Protein AF-A0A1T4XSU3-F1 (afdb_monomer_lite)

Organism: NCBI:txid48467

pLDDT: mean 87.42, std 15.5, range [25.36, 98.81]

Sequence (702 aa):
MLVFPPSKKAWLVRWSFWCSLLWLTNTVWAAGEVDPNFNPDANNNVYAFSIQPDDRIVIGGNFTSVGGQSLSRLTRLLSNGLLDPSFPGSVSSVVYGLNQQADRKLLLSGYFNTVNGQARGSGALLSQDGVLGSGFNFQSNQSVEVAVPQADGGIIVGGFFTQLMGATRNYIARVNAGGELDTVFNPDANDVVRTVAVTPEGKIIIAGSFTTIGGTSKTRIARLNADGSLDDSFLGTANGSAYALLLQPDGKILLGGNFTSVGGVTRQQLARLNTDGSLDTSFPNPALNGLINSMVLQANGKIIIGGQFTSVQGSPRNRLARLNSDGSLDSSFDPNVNSNVHSLMLQKDGRLLVGGVFSMVGSEPRNSIARLTNDAADDQLAVISGNEIQWLRGGSSPEVNWTEFEVSMDGGTQWVLLGKGERISGGWQMTNLNLPDGGYIRARGIVTGGRFSGSSWWVESLKGYHRTMVVEQPAGQALENITSSVNFGPVAPDSSATREFTLKNTGAVALEGLSFSLVGLPSSGFSIKGTPATTLQAGENMQVAVILTGSEVGDQVGSLRIVSNASQDAFDIHLTGQVLSFDTDSDGDGLNDASELQMAALGFDWQISQGELVATLFDHASKAGLYTADQVQTLNIGARLVQRNAATQSFSFSIGLKKSTDLVSYEDVFLTAPMATFTAEGKLEFQLDAPEKTQFFRLEAH

Secondary structure (DSSP, 8-state):
----------SSSSSTTSSSS-------PPTT-B-TT----BSS-EEEEEE-TTS-EEEEES-SEETTEE-BSEEEE-TTS-B-TT---BBSSEEEEEEE-TT--EEEEEE-SEETTEE-SSEEEE-TT-PBPSS-----SS-EEEEEE-TTS-EEEEES-SEETTEE--SEEEE-TTS-B-SS----BSS-EEEEEE-TTS-EEEEES-SEETTEE--SEEEE-TTS-B-TT----BSS-EEEEEE-TTS-EEEEES-SEETTEE--SEEEE-TTS-B-TTS-----SS-EEEEEEBTTS-EEEEES-SEETTEE--SEEEE-TTS-B-TT----BSS-EEEEEE-TTS-EEEEES-SEETTEE--SEEEE--SPEEEEEEEEETTEEEEEEEETSBP-S--EEEEESSSSSS-EEEEEPEEETTEEEE-S----SEEEEEEEEEEEESGGG-EEEEEEEEEEEE--EEEESSTT-BPPTTT-EEEEEEE-TT-EEEEEEEEEE-SSS-EES-EEEEESTT-TTEEE-S---SEE-TT-EEEEEEEEETTS-EEEEEEEEEE-TT-SS-EEEEEEEEE--SS--SS-SSS-HHHHHHTGGGT--TTS--HHHHHHHHHHHHHTTS--HHHHHTS-BTB-SS---TTTS-----EEEEEESSSS--EE--PPTTSEEE-TTS-EEE-----TT--EEEEEE-

Foldseek 3Di:
DDDDDDDDDDPPPPVVVVVVVPPDPPVVDFFLAFDPLAFFFFQAFWFEWAADPQRKIWTAFATQDTPNDGAARIFIADNSNYGDPQAQWHFAGGWNAWAQDPQRWTWTAWCTQDTSNHGAHRIFTAHNSNHTDPDAHFVFPGGFNFWDQDPQLKIKTFFQGQDTPRDGAHRIFMAGNVNHTDPQAHFPFPGTFQAWDAAPQGKIKTFFQGQDTPNHGAGGIFIAHNSNHGDPQAQKHFPFGWWAWDADLQRKIWTAFCTQDISNHGAGRIFIAHNSNHTDPQQDRQPWPWTWFKWFAFLQQKIKTAFCTQDTNNHGAGRIFIAHNSNHGDPSHHQRFPGGWFKWDADQQLKIKTARQTQDGPNDGHGRITITHRWGWDWDWDDPDQFKIWTFTDGSGTDFSWKWKWWAPPAPPDTDTPGIFDDDVRGTMGGRHRHAQWGKMKMKGWTFMGGRSRYIYIDMDMFTAGNFKFKDWPPPHTDDFPPAEDEQEEAEAQGKGKTKIKIGGQHQAKWAQKDKDKADPPQVQKDKPDGDDRIAGHGGMDIIMMMGHLNDAAKHWIWIWIDTPRHPDIRIYIYIYGYFDLLDQPQPLLGGQSLQVLCVVVVRHSVHRDNVVVVVVQVVCVVVVNDDSVVVSVPSHPPDPFDADPPPRHTDKDKWKWWDLPVPDTDTDDDDPPQWDQDPVGDIHGHDDDDPRTDDMDIDID

Structure (mmCIF, N/CA/C/O backbone):
data_AF-A0A1T4XSU3-F1
#
_entry.id   AF-A0A1T4XSU3-F1
#
loop_
_atom_site.group_PDB
_atom_site.id
_atom_site.type_symbol
_atom_site.label_atom_id
_atom_site.label_alt_id
_atom_site.label_comp_id
_atom_site.label_asym_id
_atom_site.label_entity_id
_atom_site.label_seq_id
_atom_site.pdbx_PDB_ins_code
_atom_site.Cartn_x
_atom_site.Cartn_y
_atom_site.Cartn_z
_atom_site.occupancy
_atom_site.B_iso_or_equiv
_atom_site.auth_seq_id
_atom_site.auth_comp_id
_atom_site.auth_asym_id
_atom_site.auth_atom_id
_atom_site.pdbx_PDB_model_num
ATOM 1 N N . MET A 1 1 ? 34.922 58.060 -2.558 1.00 39.00 1 MET A N 1
ATOM 2 C CA . MET A 1 1 ? 36.194 58.394 -3.227 1.00 39.00 1 MET A CA 1
ATOM 3 C C . MET A 1 1 ? 37.281 57.486 -2.676 1.00 39.00 1 MET A C 1
ATOM 5 O O . MET A 1 1 ? 37.780 57.736 -1.593 1.00 39.00 1 MET A O 1
ATOM 9 N N . LEU A 1 2 ? 37.557 56.398 -3.390 1.00 25.36 2 LEU A N 1
ATOM 10 C CA . LEU A 1 2 ? 38.855 55.730 -3.510 1.00 25.36 2 LEU A CA 1
ATOM 11 C C . LEU A 1 2 ? 38.688 54.801 -4.718 1.00 25.36 2 LEU A C 1
ATOM 13 O O . LEU A 1 2 ? 37.832 53.922 -4.726 1.00 25.36 2 LEU A O 1
ATOM 17 N N . VAL A 1 3 ? 39.400 55.140 -5.786 1.00 38.56 3 VAL A N 1
ATOM 18 C CA . VAL A 1 3 ? 39.405 54.488 -7.100 1.00 38.56 3 VAL A CA 1
ATOM 19 C C . VAL A 1 3 ? 40.787 53.868 -7.290 1.00 38.56 3 VAL A C 1
ATOM 21 O O . VAL A 1 3 ? 41.743 54.425 -6.759 1.00 38.56 3 VAL A O 1
ATOM 24 N N . PHE A 1 4 ? 40.845 52.760 -8.044 1.00 27.81 4 PHE A N 1
ATOM 25 C CA . PHE A 1 4 ? 41.909 52.242 -8.942 1.00 27.81 4 PHE A CA 1
ATOM 26 C C . PHE A 1 4 ? 42.059 50.705 -8.793 1.00 27.81 4 PHE A C 1
ATOM 28 O O . PHE A 1 4 ? 41.770 50.178 -7.723 1.00 27.81 4 PHE A O 1
ATOM 35 N N . PRO A 1 5 ? 42.639 49.971 -9.768 1.00 31.36 5 PRO A N 1
ATOM 36 C CA . PRO A 1 5 ? 42.321 49.862 -11.200 1.00 31.36 5 PRO A CA 1
ATOM 37 C C . PRO A 1 5 ? 42.301 48.363 -11.658 1.00 31.36 5 PRO A C 1
ATOM 39 O O . PRO A 1 5 ? 42.426 47.464 -10.825 1.00 31.36 5 PRO A O 1
ATOM 42 N N . PRO A 1 6 ? 42.132 48.044 -12.961 1.00 48.84 6 PRO A N 1
ATOM 43 C CA . PRO A 1 6 ? 41.921 46.685 -13.454 1.00 48.84 6 PRO A CA 1
ATOM 44 C C . PRO A 1 6 ? 43.233 45.996 -13.855 1.00 48.84 6 PRO A C 1
ATOM 46 O O . PRO A 1 6 ? 44.040 46.575 -14.578 1.00 48.84 6 PRO A O 1
ATOM 49 N N . SER A 1 7 ? 43.411 44.718 -13.508 1.00 31.67 7 SER A N 1
ATOM 50 C CA . SER A 1 7 ? 44.246 43.818 -14.313 1.00 31.67 7 SER A CA 1
ATOM 51 C C . SER A 1 7 ? 43.897 42.342 -14.104 1.00 31.67 7 SER A C 1
ATOM 53 O O . SER A 1 7 ? 43.653 41.841 -13.009 1.00 31.67 7 SER A O 1
ATOM 55 N N . LYS A 1 8 ? 43.810 41.660 -15.244 1.00 42.38 8 LYS A N 1
ATOM 56 C CA . LYS A 1 8 ? 43.504 40.246 -15.436 1.00 42.38 8 LYS A CA 1
ATOM 57 C C . LYS A 1 8 ? 44.585 39.371 -14.791 1.00 42.38 8 LYS A C 1
ATOM 59 O O . LYS A 1 8 ? 45.747 39.546 -15.145 1.00 42.38 8 LYS A O 1
ATOM 64 N N . LYS A 1 9 ? 44.184 38.414 -13.938 1.00 34.97 9 LYS A N 1
ATOM 65 C CA . LYS A 1 9 ? 44.770 37.063 -13.707 1.00 34.97 9 LYS A CA 1
ATOM 66 C C . LYS A 1 9 ? 44.370 36.531 -12.315 1.00 34.97 9 LYS A C 1
ATOM 68 O O . LYS A 1 9 ? 45.180 36.539 -11.401 1.00 34.97 9 LYS A O 1
ATOM 73 N N . ALA A 1 10 ? 43.121 36.076 -12.142 1.00 31.45 10 ALA A N 1
ATOM 74 C CA . ALA A 1 10 ? 42.724 35.270 -10.967 1.00 31.45 10 ALA A CA 1
ATOM 75 C C . ALA A 1 10 ? 41.387 34.502 -11.125 1.00 31.45 10 ALA A C 1
ATOM 77 O O . ALA A 1 10 ? 40.767 34.146 -10.128 1.00 31.45 10 ALA A O 1
ATOM 78 N N . TRP A 1 11 ? 40.919 34.230 -12.349 1.00 31.59 11 TRP A N 1
ATOM 79 C CA . TRP A 1 11 ? 39.614 33.587 -12.603 1.00 31.59 11 TRP A CA 1
ATOM 80 C C . TRP A 1 11 ? 39.722 32.150 -13.136 1.00 31.59 11 TRP A C 1
ATOM 82 O O . TRP A 1 11 ? 38.951 31.761 -13.999 1.00 31.59 11 TRP A O 1
ATOM 92 N N . LEU A 1 12 ? 40.678 31.352 -12.642 1.00 33.19 12 LEU A N 1
ATOM 93 C CA . LEU A 1 12 ? 40.739 29.913 -12.974 1.00 33.19 12 LEU A CA 1
ATOM 94 C C . LEU A 1 12 ? 41.356 29.002 -11.893 1.00 33.19 12 LEU A C 1
ATOM 96 O O . LEU A 1 12 ? 41.570 27.825 -12.143 1.00 33.19 12 LEU A O 1
ATOM 100 N N . VAL A 1 13 ? 41.589 29.495 -10.666 1.00 35.03 13 VAL A N 1
ATOM 101 C CA . VAL A 1 13 ? 42.105 28.663 -9.545 1.00 35.03 13 VAL A CA 1
ATOM 102 C C . VAL A 1 13 ? 41.259 28.807 -8.263 1.00 35.03 13 VAL A C 1
ATOM 104 O O . VAL A 1 13 ? 41.649 28.386 -7.183 1.00 35.03 13 VAL A O 1
ATOM 107 N N . ARG A 1 14 ? 40.049 29.379 -8.355 1.00 31.53 14 ARG A N 1
ATOM 108 C CA . ARG A 1 14 ? 39.091 29.450 -7.226 1.00 31.53 14 ARG A CA 1
ATOM 109 C C . ARG A 1 14 ? 37.726 28.807 -7.491 1.00 31.53 14 ARG A C 1
ATOM 111 O O . ARG A 1 14 ? 36.849 28.904 -6.645 1.00 31.53 14 ARG A O 1
ATOM 118 N N . TRP A 1 15 ? 37.567 28.102 -8.612 1.00 29.39 15 TRP A N 1
ATOM 119 C CA . TRP A 1 15 ? 36.378 27.277 -8.889 1.00 29.39 15 TRP A CA 1
ATOM 120 C C . TRP A 1 15 ? 36.592 25.781 -8.600 1.00 29.39 15 TRP A C 1
ATOM 122 O O . TRP A 1 15 ? 35.636 25.055 -8.360 1.00 29.39 15 TRP A O 1
ATOM 132 N N . SER A 1 16 ? 37.841 25.330 -8.492 1.00 30.75 16 SER A N 1
ATOM 133 C CA . SER A 1 16 ? 38.211 23.941 -8.177 1.00 30.75 16 SER A CA 1
ATOM 134 C C . SER A 1 16 ? 38.407 23.656 -6.677 1.00 30.75 16 SER A C 1
ATOM 136 O O . SER A 1 16 ? 38.774 22.546 -6.314 1.00 30.75 16 SER A O 1
ATOM 138 N N . PHE A 1 17 ? 38.117 24.628 -5.799 1.00 27.81 17 PHE A N 1
ATOM 139 C CA . PHE A 1 17 ? 38.144 24.465 -4.332 1.00 27.81 17 PHE A CA 1
ATOM 140 C C . PHE A 1 17 ? 36.769 24.619 -3.654 1.00 27.81 17 PHE A C 1
ATOM 142 O O . PHE A 1 17 ? 36.680 24.541 -2.434 1.00 27.81 17 PHE A O 1
ATOM 149 N N . TRP A 1 18 ? 35.695 24.809 -4.432 1.00 27.61 18 TRP A N 1
ATOM 150 C CA . TRP A 1 18 ? 34.302 24.732 -3.952 1.00 27.61 18 TRP A CA 1
ATOM 151 C C . TRP A 1 18 ? 33.532 23.519 -4.505 1.00 27.61 18 TRP A C 1
ATOM 153 O O . TRP A 1 18 ? 32.468 23.199 -3.992 1.00 27.61 18 TRP A O 1
ATOM 163 N N . CYS A 1 19 ? 34.083 22.785 -5.481 1.00 31.09 19 CYS A N 1
ATOM 164 C CA . CYS A 1 19 ? 33.502 21.525 -5.982 1.00 31.09 19 CYS A CA 1
ATOM 165 C C . CYS A 1 19 ? 34.098 20.253 -5.347 1.00 31.09 19 CYS A C 1
ATOM 167 O O . CYS A 1 19 ? 33.719 19.149 -5.716 1.00 31.09 19 CYS A O 1
ATOM 169 N N . SER A 1 20 ? 34.999 20.383 -4.373 1.00 30.50 20 SER A N 1
ATOM 170 C CA . SER A 1 20 ? 35.614 19.254 -3.649 1.00 30.50 20 SER A CA 1
ATOM 171 C C . SER A 1 20 ? 35.235 19.203 -2.161 1.00 30.50 20 SER A C 1
ATOM 173 O O . SER A 1 20 ? 35.692 18.320 -1.444 1.00 30.50 20 SER A O 1
ATOM 175 N N . LEU A 1 21 ? 34.324 20.082 -1.718 1.00 28.72 21 LEU A N 1
ATOM 176 C CA . LEU A 1 21 ? 33.646 20.016 -0.415 1.00 28.72 21 LEU A CA 1
ATOM 177 C C . LEU A 1 21 ? 32.124 19.828 -0.579 1.00 28.72 21 LEU A C 1
ATOM 179 O O . LEU A 1 21 ? 31.330 20.304 0.222 1.00 28.72 21 LEU A O 1
ATOM 183 N N . LEU A 1 22 ? 31.725 19.145 -1.655 1.00 29.88 22 LEU A N 1
ATOM 184 C CA . LEU A 1 22 ? 30.398 18.551 -1.822 1.00 29.88 22 LEU A CA 1
ATOM 185 C C . LEU A 1 22 ? 30.548 17.055 -2.146 1.00 29.88 22 LEU A C 1
ATOM 187 O O . LEU A 1 22 ? 29.818 16.485 -2.949 1.00 29.88 22 LEU A O 1
ATOM 191 N N . TRP A 1 23 ? 31.517 16.396 -1.504 1.00 30.58 23 TRP A N 1
ATOM 192 C CA . TRP A 1 23 ? 31.359 14.976 -1.223 1.00 30.58 23 TRP A CA 1
ATOM 193 C C . TRP A 1 23 ? 30.256 14.868 -0.180 1.00 30.58 23 TRP A C 1
ATOM 195 O O . TRP A 1 23 ? 30.485 15.067 1.009 1.00 30.58 23 TRP A O 1
ATOM 205 N N . LEU A 1 24 ? 29.045 14.668 -0.696 1.00 37.06 24 LEU A N 1
ATOM 206 C CA . LEU A 1 24 ? 27.938 13.956 -0.079 1.00 37.06 24 LEU A CA 1
ATOM 207 C C . LEU A 1 24 ? 28.317 13.354 1.281 1.00 37.06 24 LEU A C 1
ATOM 209 O O . LEU A 1 24 ? 28.760 12.209 1.364 1.00 37.06 24 LEU A O 1
ATOM 213 N N . THR A 1 25 ? 27.992 14.053 2.367 1.00 34.41 25 THR A N 1
ATOM 214 C CA . THR A 1 25 ? 27.385 13.338 3.486 1.00 34.41 25 THR A CA 1
ATOM 215 C C . THR A 1 25 ? 26.019 12.876 2.981 1.00 34.41 25 THR A C 1
ATOM 217 O O . THR A 1 25 ? 24.982 13.435 3.332 1.00 34.41 25 THR A O 1
ATOM 220 N N . ASN A 1 26 ? 26.009 11.859 2.114 1.00 37.16 26 ASN A N 1
ATOM 221 C CA . ASN A 1 26 ? 24.934 10.886 2.138 1.00 37.16 26 ASN A CA 1
ATOM 222 C C . ASN A 1 26 ? 25.092 10.220 3.499 1.00 37.16 26 ASN A C 1
ATOM 224 O O . ASN A 1 26 ? 25.701 9.160 3.627 1.00 37.16 26 ASN A O 1
ATOM 228 N N . THR A 1 27 ? 24.635 10.904 4.546 1.00 42.09 27 THR A N 1
ATOM 229 C CA . THR A 1 27 ? 24.271 10.244 5.781 1.00 42.09 27 THR A CA 1
ATOM 230 C C . THR A 1 27 ? 23.207 9.261 5.326 1.00 42.09 27 THR A C 1
ATOM 232 O O . THR A 1 27 ? 22.082 9.646 5.016 1.00 42.09 27 THR A O 1
ATOM 235 N N . VAL A 1 28 ? 23.610 8.011 5.113 1.00 50.03 28 VAL A N 1
ATOM 236 C CA . VAL A 1 28 ? 22.672 6.914 4.941 1.00 50.03 28 VAL A CA 1
ATOM 237 C C . VAL A 1 28 ? 22.045 6.785 6.317 1.00 50.03 28 VAL A C 1
ATOM 239 O O . VAL A 1 28 ? 22.645 6.202 7.216 1.00 50.03 28 VAL A O 1
ATOM 242 N N . TRP A 1 29 ? 20.922 7.475 6.510 1.00 62.16 29 TRP A N 1
ATOM 243 C CA . TRP A 1 29 ? 20.191 7.455 7.766 1.00 62.16 29 TRP A CA 1
ATOM 244 C C . TRP A 1 29 ? 19.839 6.005 8.067 1.00 62.16 29 TRP A C 1
ATOM 246 O O . TRP A 1 29 ? 19.278 5.311 7.212 1.00 62.16 29 TRP A O 1
ATOM 256 N N . ALA A 1 30 ? 20.199 5.536 9.256 1.00 82.12 30 ALA A N 1
ATOM 257 C CA . ALA A 1 30 ? 19.809 4.202 9.673 1.00 82.12 30 ALA A CA 1
ATOM 258 C C . ALA A 1 30 ? 18.278 4.140 9.764 1.00 82.12 30 ALA A C 1
ATOM 260 O O . ALA A 1 30 ? 17.611 5.138 10.050 1.00 82.12 30 ALA A O 1
ATOM 261 N N . ALA A 1 31 ? 17.696 2.972 9.505 1.00 91.50 31 ALA A N 1
ATOM 262 C CA . ALA A 1 31 ? 16.259 2.801 9.658 1.00 91.50 31 ALA A CA 1
ATOM 263 C C . ALA A 1 31 ? 15.836 3.060 11.112 1.00 91.50 31 ALA A C 1
ATOM 265 O O . ALA A 1 31 ? 16.439 2.538 12.049 1.00 91.50 31 ALA A O 1
ATOM 266 N N . GLY A 1 32 ? 14.763 3.828 11.296 1.00 94.38 32 GLY A N 1
ATOM 267 C CA . GLY A 1 32 ? 14.246 4.190 12.614 1.00 94.38 32 GLY A CA 1
ATOM 268 C C . GLY A 1 32 ? 14.793 5.499 13.186 1.00 94.38 32 GLY A C 1
ATOM 269 O O . GLY A 1 32 ? 14.379 5.877 14.282 1.00 94.38 32 GLY A O 1
ATOM 270 N N . GLU A 1 33 ? 15.660 6.212 12.465 1.00 96.25 33 GLU A N 1
ATOM 271 C CA . GLU A 1 33 ? 16.085 7.561 12.841 1.00 96.25 33 GLU A CA 1
ATOM 272 C C . GLU A 1 33 ? 14.981 8.589 12.572 1.00 96.25 33 GLU A C 1
ATOM 274 O O . GLU A 1 33 ? 14.146 8.440 11.679 1.00 96.25 33 GLU A O 1
ATOM 279 N N . VAL A 1 34 ? 14.955 9.654 13.368 1.00 97.44 34 VAL A N 1
ATOM 280 C CA . VAL A 1 34 ? 13.956 10.717 13.238 1.00 97.44 34 VAL A CA 1
ATOM 281 C C . VAL A 1 34 ? 14.282 11.597 12.034 1.00 97.44 34 VAL A C 1
ATOM 283 O O . VAL A 1 34 ? 15.393 12.104 11.926 1.00 97.44 34 VAL A O 1
ATOM 286 N N . ASP A 1 35 ? 13.297 11.853 11.170 1.00 95.69 35 ASP A N 1
ATOM 287 C CA . ASP A 1 35 ? 13.426 12.840 10.097 1.00 95.69 35 ASP A CA 1
ATOM 288 C C . ASP A 1 35 ? 13.565 14.251 10.713 1.00 95.69 35 ASP A C 1
ATOM 290 O O . ASP A 1 35 ? 12.628 14.747 11.365 1.00 95.69 35 ASP A O 1
ATOM 294 N N . PRO A 1 36 ? 14.719 14.926 10.543 1.00 92.81 36 PRO A N 1
ATOM 295 C CA . PRO A 1 36 ? 14.949 16.243 11.129 1.00 92.81 36 PRO A CA 1
ATOM 296 C C . PRO A 1 36 ? 14.061 17.325 10.502 1.00 92.81 36 PRO A C 1
ATOM 298 O O . PRO A 1 36 ? 13.767 18.325 11.152 1.00 92.81 36 PRO A O 1
ATOM 301 N N . ASN A 1 37 ? 13.588 17.112 9.272 1.00 93.50 37 ASN A N 1
ATOM 302 C CA . ASN A 1 37 ? 12.787 18.071 8.517 1.00 93.50 37 ASN A CA 1
ATOM 303 C C . ASN A 1 37 ? 11.280 17.888 8.732 1.00 93.50 37 ASN A C 1
ATOM 305 O O . ASN A 1 37 ? 10.496 18.508 8.020 1.00 93.50 37 ASN A O 1
ATOM 309 N N . PHE A 1 38 ? 10.867 17.032 9.673 1.00 97.25 38 PHE A N 1
ATOM 310 C CA . PHE A 1 38 ? 9.466 16.774 9.994 1.00 97.25 38 PHE A CA 1
ATOM 311 C C . PHE A 1 38 ? 9.226 16.896 11.503 1.00 97.25 38 PHE A C 1
ATOM 313 O O . PHE A 1 38 ? 9.462 15.961 12.275 1.00 97.25 38 PHE A O 1
ATOM 320 N N . ASN A 1 39 ? 8.731 18.060 11.931 1.00 95.81 39 ASN A N 1
ATOM 321 C CA . ASN A 1 39 ? 8.323 18.298 13.317 1.00 95.81 39 ASN A CA 1
ATOM 322 C C . ASN A 1 39 ? 7.043 19.155 13.399 1.00 95.81 39 ASN A C 1
ATOM 324 O O . ASN A 1 39 ? 7.124 20.369 13.581 1.00 95.81 39 ASN A O 1
ATOM 328 N N . PRO A 1 40 ? 5.858 18.535 13.260 1.00 96.62 40 PRO A N 1
ATOM 329 C CA . PRO A 1 40 ? 4.582 19.248 13.348 1.00 96.62 40 PRO A CA 1
ATOM 330 C C . PRO A 1 40 ? 4.244 19.770 14.754 1.00 96.62 40 PRO A C 1
ATOM 332 O O . PRO A 1 40 ? 3.458 20.704 14.874 1.00 96.62 40 PRO A O 1
ATOM 335 N N . ASP A 1 41 ? 4.811 19.178 15.812 1.00 96.56 41 ASP A N 1
ATOM 336 C CA . ASP A 1 41 ? 4.618 19.598 17.209 1.00 96.56 41 ASP A CA 1
ATOM 337 C C . ASP A 1 41 ? 3.139 19.642 17.659 1.00 96.56 41 ASP A C 1
ATOM 339 O O . ASP A 1 41 ? 2.565 20.698 17.942 1.00 96.56 41 ASP A O 1
ATOM 343 N N . ALA A 1 42 ? 2.484 18.477 17.690 1.00 97.31 42 ALA A N 1
ATOM 344 C CA . ALA A 1 42 ? 1.109 18.358 18.174 1.00 97.31 42 ALA A CA 1
ATOM 345 C C . ALA A 1 42 ? 1.074 18.256 19.709 1.00 97.31 42 ALA A C 1
ATOM 347 O O . ALA A 1 42 ? 1.775 17.446 20.320 1.00 97.31 42 ALA A O 1
ATOM 348 N N . ASN A 1 43 ? 0.199 19.034 20.352 1.00 96.44 43 ASN A N 1
ATOM 349 C CA . ASN A 1 43 ? 0.156 19.125 21.819 1.00 96.44 43 ASN A CA 1
ATOM 350 C C . ASN A 1 43 ? -0.540 17.947 22.528 1.00 96.44 43 ASN A C 1
ATOM 352 O O . ASN A 1 43 ? -0.607 17.914 23.756 1.00 96.44 43 ASN A O 1
ATOM 356 N N . ASN A 1 44 ? -1.132 17.021 21.776 1.00 96.75 44 ASN A N 1
ATOM 357 C CA . ASN A 1 44 ? -1.818 15.848 22.304 1.00 96.75 44 ASN A CA 1
ATOM 358 C C . ASN A 1 44 ? -1.869 14.755 21.226 1.00 96.75 44 ASN A C 1
ATOM 360 O O . ASN A 1 44 ? -1.476 14.964 20.080 1.00 96.75 44 ASN A O 1
ATOM 364 N N . ASN A 1 45 ? -2.440 13.615 21.604 1.00 96.38 45 ASN A N 1
ATOM 365 C CA . ASN A 1 45 ? -2.620 12.418 20.797 1.00 96.38 45 ASN A CA 1
ATOM 366 C C . ASN A 1 45 ? -2.967 12.665 19.328 1.00 96.38 45 ASN A C 1
ATOM 368 O O . ASN A 1 45 ? -4.000 13.272 19.020 1.00 96.38 45 ASN A O 1
ATOM 372 N N . VAL A 1 46 ? -2.184 12.038 18.451 1.00 98.12 46 VAL A N 1
ATOM 373 C CA . VAL A 1 46 ? -2.528 11.779 17.049 1.00 98.12 46 VAL A CA 1
ATOM 374 C C . VAL A 1 46 ? -2.892 10.298 16.906 1.00 98.12 46 VAL A C 1
ATOM 376 O O . VAL A 1 46 ? -2.074 9.410 17.157 1.00 98.12 46 VAL A O 1
ATOM 379 N N . TYR A 1 47 ? -4.142 10.017 16.537 1.00 98.50 47 TYR A N 1
ATOM 380 C CA . TYR A 1 47 ? -4.685 8.655 16.434 1.00 98.50 47 TYR A CA 1
ATOM 381 C C . TYR A 1 47 ? -4.838 8.168 14.994 1.00 98.50 47 TYR A C 1
ATOM 383 O O . TYR A 1 47 ? -4.817 6.960 14.760 1.00 98.50 47 TYR A O 1
ATOM 391 N N . ALA A 1 48 ? -4.980 9.087 14.044 1.00 98.19 48 ALA A N 1
ATOM 392 C CA . ALA A 1 48 ? -5.297 8.765 12.666 1.00 98.19 48 ALA A CA 1
ATOM 393 C C . ALA A 1 48 ? -4.402 9.529 11.694 1.00 98.19 48 ALA A C 1
ATOM 395 O O . ALA A 1 48 ? -4.102 10.707 11.904 1.00 98.19 48 ALA A O 1
ATOM 396 N N . PHE A 1 49 ? -4.042 8.847 10.611 1.00 98.12 49 PHE A N 1
ATOM 397 C CA . PHE A 1 49 ? -3.268 9.378 9.496 1.00 98.12 49 PHE A CA 1
ATOM 398 C C . PHE A 1 49 ? -3.957 9.002 8.190 1.00 98.12 49 PHE A C 1
ATOM 400 O O . PHE A 1 49 ? -4.393 7.866 8.034 1.00 98.12 49 PHE A O 1
ATOM 407 N N . SER A 1 50 ? -3.986 9.914 7.229 1.00 97.19 50 SER A N 1
ATOM 408 C CA . SER A 1 50 ? -4.300 9.587 5.841 1.00 97.19 50 SER A CA 1
ATOM 409 C C . SER A 1 50 ? -3.411 10.408 4.920 1.00 97.19 50 SER A C 1
ATOM 411 O O . SER A 1 50 ? -3.297 11.621 5.094 1.00 97.19 50 SER A O 1
ATOM 413 N N . ILE A 1 51 ? -2.749 9.747 3.974 1.00 97.00 51 ILE A N 1
ATOM 414 C CA . ILE A 1 51 ? -1.773 10.372 3.077 1.00 97.00 51 ILE A CA 1
ATOM 415 C C . ILE A 1 51 ? -2.448 10.626 1.734 1.00 97.00 51 ILE A C 1
ATOM 417 O O . ILE A 1 51 ? -3.125 9.754 1.193 1.00 97.00 51 ILE A O 1
ATOM 421 N N . GLN A 1 52 ? -2.310 11.839 1.221 1.00 93.75 52 GLN A N 1
ATOM 422 C CA . GLN A 1 52 ? -2.892 12.263 -0.046 1.00 93.75 52 GLN A CA 1
ATOM 423 C C . GLN A 1 52 ? -1.933 11.962 -1.211 1.00 93.75 52 GLN A C 1
ATOM 425 O O . GLN A 1 52 ? -0.729 11.874 -0.983 1.00 93.75 52 GLN A O 1
ATOM 430 N N . PRO A 1 53 ? -2.432 11.837 -2.456 1.00 89.06 53 PRO A N 1
ATOM 431 C CA . PRO A 1 53 ? -1.605 11.622 -3.651 1.00 89.06 53 PRO A CA 1
ATOM 432 C C . PRO A 1 53 ? -0.434 12.599 -3.857 1.00 89.06 53 PRO A C 1
ATOM 434 O O . PRO A 1 53 ? 0.496 12.279 -4.585 1.00 89.06 53 PRO A O 1
ATOM 437 N N . ASP A 1 54 ? -0.477 13.782 -3.243 1.00 90.88 54 ASP A N 1
ATOM 438 C CA . ASP A 1 54 ? 0.577 14.804 -3.290 1.00 90.88 54 ASP A CA 1
ATOM 439 C C . ASP A 1 54 ? 1.442 14.849 -2.015 1.00 90.88 54 ASP A C 1
ATOM 441 O O . ASP A 1 54 ? 2.028 15.880 -1.681 1.00 90.88 54 ASP A O 1
ATOM 445 N N . ASP A 1 55 ? 1.486 13.739 -1.276 1.00 93.19 55 ASP A N 1
ATOM 446 C CA . ASP A 1 55 ? 2.237 13.534 -0.032 1.00 93.19 55 ASP A CA 1
ATOM 447 C C . ASP A 1 55 ? 1.836 14.438 1.145 1.00 93.19 55 ASP A C 1
ATOM 449 O O . ASP A 1 55 ? 2.480 14.413 2.202 1.00 93.19 55 ASP A O 1
ATOM 453 N N . ARG A 1 56 ? 0.750 15.213 1.021 1.00 96.81 56 ARG A N 1
ATOM 454 C CA . ARG A 1 56 ? 0.150 15.895 2.173 1.00 96.81 56 ARG A CA 1
ATOM 455 C C . ARG A 1 56 ? -0.474 14.877 3.119 1.00 96.81 56 ARG A C 1
ATOM 457 O O . ARG A 1 56 ? -1.016 13.853 2.706 1.00 96.81 56 ARG A O 1
ATOM 464 N N . ILE A 1 57 ? -0.425 15.167 4.413 1.00 97.94 57 ILE A N 1
ATOM 465 C CA . ILE A 1 57 ? -0.812 14.219 5.462 1.00 97.94 57 ILE A CA 1
ATOM 466 C C . ILE A 1 57 ? -1.961 14.816 6.260 1.00 97.94 57 ILE A C 1
ATOM 468 O O . ILE A 1 57 ? -1.790 15.814 6.953 1.00 97.94 57 ILE A O 1
ATOM 472 N N . VAL A 1 58 ? -3.133 14.195 6.206 1.00 98.19 58 VAL A N 1
ATOM 473 C CA . VAL A 1 58 ? -4.244 14.537 7.097 1.00 98.19 58 VAL A CA 1
ATOM 474 C C . VAL A 1 58 ? -4.057 13.792 8.410 1.00 98.19 58 VAL A C 1
ATOM 476 O O . VAL A 1 58 ? -3.874 12.572 8.419 1.00 98.19 58 VAL A O 1
ATOM 479 N N . ILE A 1 59 ? -4.112 14.527 9.518 1.00 98.19 59 ILE A N 1
ATOM 480 C CA . ILE A 1 59 ? -3.988 13.983 10.868 1.00 98.19 59 ILE A CA 1
ATOM 481 C C . ILE A 1 59 ? -5.270 14.210 11.662 1.00 98.19 59 ILE A C 1
ATOM 483 O O . ILE A 1 59 ? -5.891 15.274 11.592 1.00 98.19 59 ILE A O 1
ATOM 487 N N . GLY A 1 60 ? -5.650 13.200 12.439 1.00 98.12 60 GLY A N 1
ATOM 488 C CA . GLY A 1 60 ? -6.804 13.223 13.332 1.00 98.12 60 GLY A CA 1
ATOM 489 C C . GLY A 1 60 ? -6.424 12.739 14.727 1.00 98.12 60 GLY A C 1
ATOM 490 O O . GLY A 1 60 ? -5.589 11.844 14.879 1.00 98.12 60 GLY A O 1
ATOM 491 N N . GLY A 1 61 ? -7.012 13.325 15.766 1.00 97.75 61 GLY A N 1
ATOM 492 C CA . GLY A 1 61 ? -6.713 12.907 17.131 1.00 97.75 61 GLY A CA 1
ATOM 493 C C . GLY A 1 61 ? -7.473 13.670 18.205 1.00 97.75 61 GLY A C 1
ATOM 494 O O . GLY A 1 61 ? -8.651 13.983 18.046 1.00 97.75 61 GLY A O 1
ATOM 495 N N . ASN A 1 62 ? -6.797 13.947 19.321 1.00 96.75 62 ASN A N 1
ATOM 496 C CA . ASN A 1 62 ? -7.320 14.756 20.430 1.00 96.75 62 ASN A CA 1
ATOM 497 C C . ASN A 1 62 ? -6.479 16.021 20.695 1.00 96.75 62 ASN A C 1
ATOM 499 O O . ASN A 1 62 ? -6.569 16.617 21.767 1.00 96.75 62 ASN A O 1
ATOM 503 N N . PHE A 1 63 ? -5.632 16.417 19.744 1.00 96.81 63 PHE A N 1
ATOM 504 C CA . PHE A 1 63 ? -4.860 17.656 19.817 1.00 96.81 63 PHE A CA 1
ATOM 505 C C . PHE A 1 63 ? -5.753 18.889 19.678 1.00 96.81 63 PHE A C 1
ATOM 507 O O . PHE A 1 63 ? -6.761 18.891 18.967 1.00 96.81 63 PHE A O 1
ATOM 514 N N . THR A 1 64 ? -5.351 19.957 20.356 1.00 96.50 64 THR A N 1
ATOM 515 C CA . THR A 1 64 ? -5.980 21.282 20.266 1.00 96.50 64 THR A CA 1
ATOM 516 C C . THR A 1 64 ? -5.029 22.329 19.695 1.00 96.50 64 THR A C 1
ATOM 518 O O . THR A 1 64 ? -5.434 23.467 19.474 1.00 96.50 64 THR A O 1
ATOM 521 N N . SER A 1 65 ? -3.770 21.965 19.445 1.00 95.62 65 SER A N 1
ATOM 522 C CA . SER A 1 65 ? -2.823 22.791 18.706 1.00 95.62 65 SER A CA 1
ATOM 523 C C . SER A 1 65 ? -1.767 21.954 17.989 1.00 95.62 65 SER A C 1
ATOM 525 O O . SER A 1 65 ? -1.398 20.875 18.459 1.00 95.62 65 SER A O 1
ATOM 527 N N . VAL A 1 66 ? -1.268 22.483 16.874 1.00 95.88 66 VAL A N 1
ATOM 528 C CA . VAL A 1 66 ? -0.144 21.938 16.092 1.00 95.88 66 VAL A CA 1
ATOM 529 C C . VAL A 1 66 ? 0.741 23.114 15.684 1.00 95.88 66 VAL A C 1
ATOM 531 O O . VAL A 1 66 ? 0.216 24.128 15.219 1.00 95.88 66 VAL A O 1
ATOM 534 N N . GLY A 1 67 ? 2.053 23.030 15.913 1.00 93.38 67 GLY A N 1
ATOM 535 C CA . GLY A 1 67 ? 2.993 24.120 15.613 1.00 93.38 67 GLY A CA 1
ATOM 536 C C . GLY A 1 67 ? 2.636 25.441 16.309 1.00 93.38 67 GLY A C 1
ATOM 537 O O . GLY A 1 67 ? 2.772 26.515 15.725 1.00 93.38 67 GLY A O 1
ATOM 538 N N . GLY A 1 68 ? 2.071 25.364 17.519 1.00 91.69 68 GLY A N 1
ATOM 539 C CA . GLY A 1 68 ? 1.581 26.517 18.287 1.00 91.69 68 GLY A CA 1
ATOM 540 C C . GLY A 1 68 ? 0.268 27.147 17.793 1.00 91.69 68 GLY A C 1
ATOM 541 O O . GLY A 1 68 ? -0.257 28.036 18.461 1.00 91.69 68 GLY A O 1
ATOM 542 N N . GLN A 1 69 ? -0.301 26.694 16.671 1.00 93.44 69 GLN A N 1
ATOM 543 C CA . GLN A 1 69 ? -1.581 27.186 16.152 1.00 93.44 69 GLN A CA 1
ATOM 544 C C . GLN A 1 69 ? -2.751 26.429 16.786 1.00 93.44 69 GLN A C 1
ATOM 546 O O . GLN A 1 69 ? -2.762 25.198 16.786 1.00 93.44 69 GLN A O 1
ATOM 551 N N . SER A 1 70 ? -3.748 27.154 17.300 1.00 92.06 70 SER A N 1
ATOM 552 C CA . SER A 1 70 ? -4.978 26.568 17.852 1.00 92.06 70 SER A CA 1
ATOM 553 C C . SER A 1 70 ? -5.816 25.913 16.755 1.00 92.06 70 SER A C 1
ATOM 555 O O . SER A 1 70 ? -6.186 26.558 15.777 1.00 92.06 70 SER A O 1
ATOM 557 N N . LEU A 1 71 ? -6.149 24.637 16.936 1.00 88.88 71 LEU A N 1
ATOM 558 C CA . LEU A 1 71 ? -6.863 23.804 15.965 1.00 88.88 71 LEU A CA 1
ATOM 559 C C . LEU A 1 71 ? -7.874 22.897 16.672 1.00 88.88 71 LEU A C 1
ATOM 561 O O . LEU A 1 71 ? -7.860 22.741 17.891 1.00 88.88 71 LEU A O 1
ATOM 565 N N . SER A 1 72 ? -8.762 22.268 15.903 1.00 88.56 72 SER A N 1
ATOM 566 C CA . SER A 1 72 ? -9.817 21.398 16.439 1.00 88.56 72 SER A CA 1
ATOM 567 C C . SER A 1 72 ? -9.692 19.966 15.916 1.00 88.56 72 SER A C 1
ATOM 569 O O . SER A 1 72 ? -10.548 19.506 15.166 1.00 88.56 72 SER A O 1
ATOM 571 N N . ARG A 1 73 ? -8.638 19.250 16.346 1.00 96.44 73 ARG A N 1
ATOM 572 C CA . ARG A 1 73 ? -8.494 17.773 16.273 1.00 96.44 73 ARG A CA 1
ATOM 573 C C . ARG A 1 73 ? -8.409 17.119 14.890 1.00 96.44 73 ARG A C 1
ATOM 575 O O . ARG A 1 73 ? -8.220 15.905 14.816 1.00 96.44 73 ARG A O 1
ATOM 582 N N . LEU A 1 74 ? -8.521 17.898 13.821 1.00 97.62 74 LEU A N 1
ATOM 583 C CA . LEU A 1 74 ? -8.349 17.479 12.436 1.00 97.62 74 LEU A CA 1
ATOM 584 C C . LEU A 1 74 ? -7.613 18.584 11.684 1.00 97.62 74 LEU A C 1
ATOM 586 O O . LEU A 1 74 ? -8.043 19.734 11.720 1.00 97.62 74 LEU A O 1
ATOM 590 N N . THR A 1 75 ? -6.528 18.244 10.998 1.00 97.06 75 THR A N 1
ATOM 591 C CA . THR A 1 75 ? -5.829 19.187 10.120 1.00 97.06 75 THR A CA 1
ATOM 592 C C . THR A 1 75 ? -5.044 18.455 9.036 1.00 97.06 75 THR A C 1
ATOM 594 O O . THR A 1 75 ? -4.931 17.228 9.074 1.00 97.06 75 THR A O 1
ATOM 597 N N . ARG A 1 76 ? -4.493 19.200 8.078 1.00 97.44 76 ARG A N 1
ATOM 598 C CA . ARG A 1 76 ? -3.577 18.697 7.056 1.00 97.44 76 ARG A CA 1
ATOM 599 C C . ARG A 1 76 ? -2.195 19.307 7.253 1.00 97.44 76 ARG A C 1
ATOM 601 O O . ARG A 1 76 ? -2.051 20.470 7.622 1.00 97.44 76 ARG A O 1
ATOM 608 N N . LEU A 1 77 ? -1.183 18.492 7.015 1.00 97.81 77 LEU A N 1
ATOM 609 C CA . LEU A 1 77 ? 0.219 18.858 7.008 1.00 97.81 77 LEU A CA 1
ATOM 610 C C . LEU A 1 77 ? 0.735 18.794 5.572 1.00 97.81 77 LEU A C 1
ATOM 612 O O . LEU A 1 77 ? 0.331 17.927 4.792 1.00 97.81 77 LEU A O 1
ATOM 616 N N . LEU A 1 78 ? 1.661 19.683 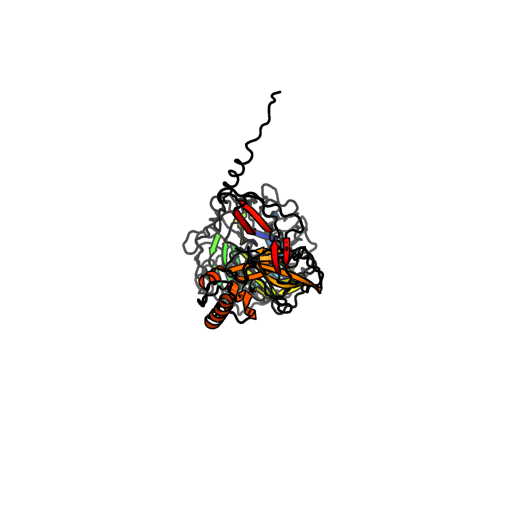5.243 1.00 97.31 78 LEU A N 1
ATOM 617 C CA . LEU A 1 78 ? 2.507 19.568 4.064 1.00 97.31 78 LEU A CA 1
ATOM 618 C C . LEU A 1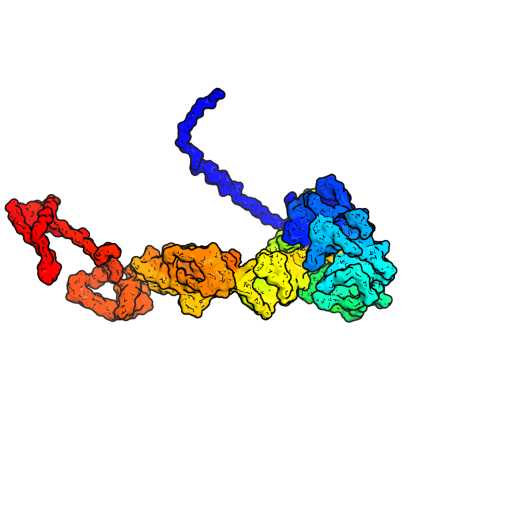 78 ? 3.449 18.361 4.211 1.00 97.31 78 LEU A C 1
ATOM 620 O O . LEU A 1 78 ? 3.645 17.830 5.306 1.00 97.31 78 LEU A O 1
ATOM 624 N N . SER A 1 79 ? 4.088 17.944 3.118 1.00 95.12 79 SER A N 1
ATOM 625 C CA . SER A 1 79 ? 5.013 16.798 3.116 1.00 95.12 79 SER A CA 1
ATOM 626 C C . SER A 1 79 ? 6.245 16.991 4.021 1.00 95.12 79 SER A C 1
ATOM 628 O O . SER A 1 79 ? 6.889 16.018 4.416 1.00 95.12 79 SER A O 1
ATOM 630 N N . ASN A 1 80 ? 6.564 18.229 4.409 1.00 94.50 80 ASN A N 1
ATOM 631 C CA . ASN A 1 80 ? 7.590 18.574 5.403 1.00 94.50 80 ASN A CA 1
ATOM 632 C C . ASN A 1 80 ? 7.042 18.703 6.843 1.00 94.50 80 ASN A C 1
ATOM 634 O O . ASN A 1 80 ? 7.755 19.114 7.748 1.00 94.50 80 ASN A O 1
ATOM 638 N N . GLY A 1 81 ? 5.771 18.379 7.082 1.00 95.69 81 GLY A N 1
ATOM 639 C CA . GLY A 1 81 ? 5.166 18.408 8.415 1.00 95.69 81 GLY A CA 1
ATOM 640 C C . GLY A 1 81 ? 4.713 19.784 8.900 1.00 95.69 81 GLY A C 1
ATOM 641 O O . GLY A 1 81 ? 4.135 19.868 9.981 1.00 95.69 81 GLY A O 1
ATOM 642 N N . LEU A 1 82 ? 4.916 20.852 8.123 1.00 95.94 82 LEU A N 1
ATOM 643 C CA . LEU A 1 82 ? 4.312 22.148 8.427 1.00 95.94 82 LEU A CA 1
ATOM 644 C C . LEU A 1 82 ? 2.797 22.096 8.225 1.00 95.94 82 LEU A C 1
ATOM 646 O O . LEU A 1 82 ? 2.291 21.343 7.396 1.00 95.94 82 LEU A O 1
ATOM 650 N N . LEU A 1 83 ? 2.073 22.928 8.967 1.00 95.81 83 LEU A N 1
ATOM 651 C CA . LEU A 1 83 ? 0.626 23.047 8.840 1.00 95.81 83 LEU A CA 1
ATOM 652 C C . LEU A 1 83 ? 0.238 23.556 7.440 1.00 95.81 83 LEU A C 1
ATOM 654 O O . LEU A 1 83 ? 0.800 24.543 6.969 1.00 95.81 83 LEU A O 1
ATOM 658 N N . ASP A 1 84 ? -0.746 22.918 6.805 1.00 95.44 84 ASP A N 1
ATOM 659 C CA . ASP A 1 84 ? -1.380 23.421 5.584 1.00 95.44 84 ASP A CA 1
ATOM 660 C C . ASP A 1 84 ? -2.583 24.311 5.959 1.00 95.44 84 ASP A C 1
ATOM 662 O O . ASP A 1 84 ? -3.626 23.790 6.367 1.00 95.44 84 ASP A O 1
ATOM 666 N N . PRO A 1 85 ? -2.485 25.648 5.823 1.00 91.62 85 PRO A N 1
ATOM 667 C CA . PRO A 1 85 ? -3.553 26.564 6.222 1.00 91.62 85 PRO A CA 1
ATOM 668 C C . PRO A 1 85 ? -4.783 26.505 5.304 1.00 91.62 85 PRO A C 1
ATOM 670 O O . PRO A 1 85 ? -5.818 27.071 5.649 1.00 91.62 85 PRO A O 1
ATOM 673 N N . SER A 1 86 ? -4.693 25.849 4.140 1.00 93.00 86 SER A N 1
ATOM 674 C CA . SER A 1 86 ? -5.811 25.742 3.192 1.00 93.00 86 SER A CA 1
ATOM 675 C C . SER A 1 86 ? -6.873 24.723 3.610 1.00 93.00 86 SER A C 1
ATOM 677 O O . SER A 1 86 ? -7.959 24.708 3.034 1.00 93.00 86 SER A O 1
ATOM 679 N N . PHE A 1 87 ? -6.580 23.866 4.593 1.00 94.88 87 PHE A N 1
ATOM 680 C CA . PHE A 1 87 ? -7.456 22.765 4.978 1.00 94.88 87 PHE A CA 1
ATOM 681 C C . PHE A 1 87 ? -8.456 23.186 6.074 1.00 94.88 87 PHE A C 1
ATOM 683 O O . PHE A 1 87 ? -8.051 23.446 7.210 1.00 94.88 87 PHE A O 1
ATOM 690 N N . PRO A 1 88 ? -9.774 23.213 5.799 1.00 89.88 88 PRO A N 1
ATOM 691 C CA . PRO A 1 88 ? -10.784 23.709 6.729 1.00 89.88 88 PRO A CA 1
ATOM 692 C C . PRO A 1 88 ? -11.221 22.622 7.729 1.00 89.88 88 PRO A C 1
ATOM 694 O O . PRO A 1 88 ? -12.389 22.246 7.779 1.00 89.88 88 PRO A O 1
ATOM 697 N N . GLY A 1 89 ? -10.288 22.076 8.512 1.00 87.56 89 GLY A N 1
ATOM 698 C CA . GLY A 1 89 ? -10.557 21.000 9.472 1.00 87.56 89 GLY A CA 1
ATOM 699 C C . GLY A 1 89 ? -10.985 21.501 10.854 1.00 87.56 89 GLY A C 1
ATOM 700 O O . GLY A 1 89 ? -10.206 22.140 11.560 1.00 87.56 89 GLY A O 1
ATOM 701 N N . SER A 1 90 ? -12.206 21.174 11.286 1.00 93.69 90 SER A N 1
ATOM 702 C CA . SER A 1 90 ? -12.651 21.400 12.665 1.00 93.69 90 SER A CA 1
ATOM 703 C C . SER A 1 90 ? -13.606 20.314 13.147 1.00 93.69 90 SER A C 1
ATOM 705 O O . SER A 1 90 ? -14.671 20.115 12.569 1.00 93.69 90 SER A O 1
ATOM 707 N N . VAL A 1 91 ? -13.241 19.611 14.221 1.00 97.25 91 VAL A N 1
ATOM 708 C CA . VAL A 1 91 ? -14.029 18.520 14.808 1.00 97.25 91 VAL A CA 1
ATOM 709 C C . VAL A 1 91 ? -14.220 18.752 16.308 1.00 97.25 91 VAL A C 1
ATOM 711 O O . VAL A 1 91 ? -13.277 19.048 17.052 1.00 97.25 91 VAL A O 1
ATOM 714 N N . SER A 1 92 ? -15.463 18.603 16.778 1.00 96.56 92 SER A N 1
ATOM 715 C CA . SER A 1 92 ? -15.845 18.961 18.153 1.00 96.56 92 SER A CA 1
ATOM 716 C C . SER A 1 92 ? -15.148 18.137 19.238 1.00 96.56 92 SER A C 1
ATOM 718 O O . SER A 1 92 ? -15.085 18.568 20.387 1.00 96.56 92 SER A O 1
ATOM 720 N N . SER A 1 93 ? -14.674 16.937 18.900 1.00 96.81 93 SER A N 1
ATOM 721 C CA . SER A 1 93 ? -14.066 15.971 19.817 1.00 96.81 93 SER A CA 1
ATOM 722 C C . SER A 1 93 ? -13.234 14.947 19.014 1.00 96.81 93 SER A C 1
ATOM 724 O O . SER A 1 93 ? -12.871 15.217 17.871 1.00 96.81 93 SER A O 1
ATOM 726 N N . VAL A 1 94 ? -12.818 13.844 19.632 1.00 97.44 94 VAL A N 1
ATOM 727 C CA . VAL A 1 94 ? -11.741 12.960 19.165 1.00 97.44 94 VAL A CA 1
ATOM 728 C C . VAL A 1 94 ? -12.028 12.328 17.800 1.00 97.44 94 VAL A C 1
ATOM 730 O O . VAL A 1 94 ? -13.089 11.736 17.601 1.00 97.44 94 VAL A O 1
ATOM 733 N N . VAL A 1 95 ? -11.042 12.374 16.902 1.00 98.38 95 VAL A N 1
ATOM 734 C CA . VAL A 1 95 ? -11.012 11.596 15.651 1.00 98.38 95 VAL A CA 1
ATOM 735 C C . VAL A 1 95 ? -10.171 10.338 15.877 1.00 98.38 95 VAL A C 1
ATOM 737 O O . VAL A 1 95 ? -9.013 10.444 16.281 1.00 98.38 95 VAL A O 1
ATOM 740 N N . TYR A 1 96 ? -10.748 9.157 15.642 1.00 98.38 96 TYR A N 1
ATOM 741 C CA . TYR A 1 96 ? -10.068 7.865 15.812 1.00 98.38 96 TYR A CA 1
ATOM 742 C C . TYR A 1 96 ? -9.602 7.250 14.493 1.00 98.38 96 TYR A C 1
ATOM 744 O O . TYR A 1 96 ? -8.569 6.584 14.490 1.00 98.38 96 TYR A O 1
ATOM 752 N N . GLY A 1 97 ? -10.322 7.489 13.393 1.00 97.94 97 GLY A N 1
ATOM 753 C CA . GLY A 1 97 ? -10.015 6.911 12.088 1.00 97.94 97 GLY A CA 1
ATOM 754 C C . GLY A 1 97 ? -10.134 7.916 10.948 1.00 97.94 97 GLY A C 1
ATOM 755 O O . GLY A 1 97 ? -11.018 8.777 10.948 1.00 97.94 97 GLY A O 1
ATOM 756 N N . LEU A 1 98 ? -9.229 7.783 9.979 1.00 98.12 98 LEU A N 1
ATOM 757 C CA . LEU A 1 98 ? -9.225 8.506 8.709 1.00 98.12 98 LEU A CA 1
ATOM 758 C C . LEU A 1 98 ? -9.014 7.498 7.582 1.00 98.12 98 LEU A C 1
ATOM 760 O O . LEU A 1 98 ? -7.926 6.944 7.444 1.00 98.12 98 LEU A O 1
ATOM 764 N N . ASN A 1 99 ? -10.050 7.247 6.788 1.00 96.88 99 ASN A N 1
ATOM 765 C CA . ASN A 1 99 ? -10.019 6.251 5.718 1.00 96.88 99 ASN A CA 1
ATOM 766 C C . ASN A 1 99 ? -10.340 6.907 4.383 1.00 96.88 99 ASN A C 1
ATOM 768 O O . ASN A 1 99 ? -11.241 7.740 4.313 1.00 96.88 99 ASN A O 1
ATOM 772 N N . GLN A 1 100 ? -9.629 6.533 3.323 1.00 93.75 100 GLN A N 1
ATOM 773 C CA . GLN A 1 100 ? -9.959 7.001 1.979 1.00 93.75 100 GLN A CA 1
ATOM 774 C C . GLN A 1 100 ? -10.908 6.030 1.290 1.00 93.75 100 GLN A C 1
ATOM 776 O O . GLN A 1 100 ? -10.656 4.828 1.233 1.00 93.75 100 GLN A O 1
ATOM 781 N N . GLN A 1 101 ? -11.988 6.566 0.730 1.00 90.50 101 GLN A N 1
ATOM 782 C CA . GLN A 1 101 ? -12.827 5.831 -0.211 1.00 90.50 101 GLN A CA 1
ATOM 783 C C . GLN A 1 101 ? -12.160 5.774 -1.596 1.00 90.50 101 GLN A C 1
ATOM 785 O O . GLN A 1 101 ? -11.189 6.483 -1.862 1.00 90.50 101 GLN A O 1
ATOM 790 N N . ALA A 1 102 ? -12.659 4.919 -2.493 1.00 84.50 102 ALA A N 1
ATOM 791 C CA . ALA A 1 102 ? -12.119 4.768 -3.853 1.00 84.50 102 ALA A CA 1
ATOM 792 C C . ALA A 1 102 ? -12.169 6.069 -4.684 1.00 84.50 102 ALA A C 1
ATOM 794 O O . ALA A 1 102 ? -11.340 6.276 -5.571 1.00 84.50 102 ALA A O 1
ATOM 795 N N . ASP A 1 103 ? -13.104 6.969 -4.361 1.00 85.44 103 ASP A N 1
ATOM 796 C CA . ASP A 1 103 ? -13.247 8.308 -4.947 1.00 85.44 103 ASP A CA 1
ATOM 797 C C . ASP A 1 103 ? -12.394 9.384 -4.239 1.00 85.44 103 ASP A C 1
ATOM 799 O O . ASP A 1 103 ? -12.577 10.578 -4.475 1.00 85.44 103 ASP A O 1
ATOM 803 N N . ARG A 1 104 ? -11.461 8.966 -3.370 1.00 87.50 104 ARG A N 1
ATOM 804 C CA . ARG A 1 104 ? -10.540 9.805 -2.578 1.00 87.50 104 ARG A CA 1
ATOM 805 C C . ARG A 1 104 ? -11.203 10.692 -1.522 1.00 87.50 104 ARG A C 1
ATOM 807 O O . ARG A 1 104 ? -10.518 11.508 -0.898 1.00 87.50 104 ARG A O 1
ATOM 814 N N . LYS A 1 105 ? -12.502 10.534 -1.255 1.00 92.44 105 LYS A N 1
ATOM 815 C CA . LYS A 1 105 ? -13.120 11.192 -0.100 1.00 92.44 105 LYS A CA 1
ATOM 816 C C . LYS A 1 105 ? -12.577 10.618 1.206 1.00 92.44 105 LYS A C 1
ATOM 818 O O . LYS A 1 105 ? -12.302 9.423 1.323 1.00 92.44 105 LYS A O 1
ATOM 823 N N . LEU A 1 106 ? -12.446 11.492 2.195 1.00 95.06 106 LEU A N 1
ATOM 824 C CA . LEU A 1 106 ? -11.972 11.182 3.536 1.00 95.06 106 LEU A CA 1
ATOM 825 C C . LEU A 1 106 ? -13.161 10.845 4.432 1.00 95.06 106 LEU A C 1
ATOM 827 O O . LEU A 1 106 ? -13.967 11.714 4.773 1.00 95.06 106 LEU A O 1
ATOM 831 N N . LEU A 1 107 ? -13.251 9.581 4.825 1.00 96.50 107 LEU A N 1
ATOM 832 C CA . LEU A 1 107 ? -14.178 9.081 5.826 1.00 96.50 107 LEU A CA 1
ATOM 833 C C . LEU A 1 107 ? -13.571 9.250 7.220 1.00 96.50 107 LEU A C 1
ATOM 835 O O . LEU A 1 107 ? -12.517 8.691 7.532 1.00 96.50 107 LEU A O 1
ATOM 839 N N . LEU A 1 108 ? -14.271 9.997 8.066 1.00 97.12 108 LEU A N 1
ATOM 840 C CA . LEU A 1 108 ? -13.912 10.227 9.459 1.00 97.12 108 LEU A CA 1
ATOM 841 C C . LEU A 1 108 ? -14.749 9.325 10.358 1.00 97.12 108 LEU A C 1
ATOM 843 O O . LEU A 1 108 ? -15.972 9.267 10.209 1.00 97.12 108 LEU A O 1
ATOM 847 N N . SER A 1 109 ? -14.101 8.719 11.349 1.00 98.12 109 SER A N 1
ATOM 848 C CA . SER A 1 109 ? -14.753 8.061 12.482 1.00 98.12 109 SER A CA 1
ATOM 849 C C . SER A 1 109 ? -14.161 8.549 13.801 1.00 98.12 109 SER A C 1
ATOM 851 O O . SER A 1 109 ? -12.988 8.930 13.882 1.00 98.12 109 SER A O 1
ATOM 853 N N . GLY A 1 110 ? -14.969 8.588 14.857 1.00 98.00 110 GLY A N 1
ATOM 854 C CA . GLY A 1 110 ? -14.495 9.081 16.143 1.00 98.00 110 GLY A CA 1
ATOM 855 C C . GLY A 1 110 ? -15.554 9.129 17.232 1.00 98.00 110 GLY A C 1
ATOM 856 O O . GLY A 1 110 ? -16.520 8.370 17.233 1.00 98.00 110 GLY A O 1
ATOM 857 N N . TYR A 1 111 ? -15.358 10.052 18.167 1.00 97.25 111 TYR A N 1
ATOM 858 C CA . TYR A 1 111 ? -16.345 10.435 19.169 1.00 97.25 111 TYR A CA 1
ATOM 859 C C . TYR A 1 111 ? -16.571 11.938 19.075 1.00 97.25 111 TYR A C 1
ATOM 861 O O . TYR A 1 111 ? -15.952 12.707 19.809 1.00 97.25 111 TYR A O 1
ATOM 869 N N . PHE A 1 112 ? -17.405 12.372 18.134 1.00 97.31 112 PHE A N 1
ATOM 870 C CA . PHE A 1 112 ? -17.677 13.785 17.880 1.00 97.31 112 PHE A CA 1
ATOM 871 C C . PHE A 1 112 ? -19.131 14.010 17.477 1.00 97.31 112 PHE A C 1
ATOM 873 O O . PHE A 1 112 ? -19.795 13.104 16.985 1.00 97.31 112 PHE A O 1
ATOM 880 N N . ASN A 1 113 ? -19.594 15.244 17.684 1.00 95.38 113 ASN A N 1
ATOM 881 C CA . ASN A 1 113 ? -20.963 15.670 17.404 1.00 95.38 113 ASN A CA 1
ATOM 882 C C . ASN A 1 113 ? -21.037 16.658 16.244 1.00 95.38 113 ASN A C 1
ATOM 884 O O . ASN A 1 113 ? -22.100 16.805 15.646 1.00 95.38 113 ASN A O 1
ATOM 888 N N . THR A 1 114 ? -19.949 17.378 15.945 1.00 95.19 114 THR A N 1
ATOM 889 C CA . THR A 1 114 ? -19.912 18.295 14.807 1.00 95.19 114 THR A CA 1
ATOM 890 C C . THR A 1 114 ? -18.594 18.230 14.052 1.00 95.19 114 THR A C 1
ATOM 892 O O . THR A 1 114 ? -17.530 17.998 14.634 1.00 95.19 114 THR A O 1
ATOM 895 N N . VAL A 1 115 ? -18.690 18.472 12.744 1.00 95.81 115 VAL A N 1
ATOM 896 C CA . VAL A 1 115 ? -17.560 18.755 11.855 1.00 95.81 115 VAL A CA 1
ATOM 897 C C . VAL A 1 115 ? -17.854 20.075 11.155 1.00 95.81 115 VAL A C 1
ATOM 899 O O . VAL A 1 115 ? -18.945 20.253 10.615 1.00 95.81 115 VAL A O 1
ATOM 902 N N . ASN A 1 116 ? -16.926 21.028 11.211 1.00 92.69 116 ASN A N 1
ATOM 903 C CA . ASN A 1 116 ? -17.079 22.387 10.680 1.00 92.69 116 ASN A CA 1
ATOM 904 C C . ASN A 1 116 ? -18.386 23.063 11.137 1.00 92.69 116 ASN A C 1
ATOM 906 O O . ASN A 1 116 ? -19.092 23.697 10.357 1.00 92.69 116 ASN A O 1
ATOM 910 N N . GLY A 1 117 ? -18.742 22.861 12.411 1.00 91.00 117 GLY A N 1
ATOM 911 C CA . GLY A 1 117 ? -19.965 23.385 13.032 1.00 91.00 117 GLY A CA 1
ATOM 912 C C . GLY A 1 117 ? -21.259 22.655 12.648 1.00 91.00 117 GLY A C 1
ATOM 913 O O . GLY A 1 117 ? -22.287 22.887 13.278 1.00 91.00 117 GLY A O 1
ATOM 914 N N . GLN A 1 118 ? -21.229 21.746 11.672 1.00 93.56 118 GLN A N 1
ATOM 915 C CA . GLN A 1 118 ? -22.396 20.982 11.235 1.00 93.56 118 GLN A CA 1
ATOM 916 C C . GLN A 1 118 ? -22.544 19.696 12.044 1.00 93.56 118 GLN A C 1
ATOM 918 O O . GLN A 1 118 ? -21.560 18.994 12.272 1.00 93.56 118 GLN A O 1
ATOM 923 N N . ALA A 1 119 ? -23.773 19.356 12.437 1.00 92.81 119 ALA A N 1
ATOM 924 C CA . ALA A 1 119 ? -24.060 18.143 13.200 1.00 92.81 119 ALA A CA 1
ATOM 925 C C . ALA A 1 119 ? -23.643 16.876 12.433 1.00 92.81 119 ALA A C 1
ATOM 927 O O . ALA A 1 119 ? -24.036 16.666 11.284 1.00 92.81 119 ALA A O 1
ATOM 928 N N . ARG A 1 120 ? -22.828 16.040 13.073 1.00 92.50 120 ARG A N 1
ATOM 929 C CA . ARG A 1 120 ? -22.294 14.773 12.572 1.00 92.50 120 ARG A CA 1
ATOM 930 C C . ARG A 1 120 ? -22.158 13.827 13.762 1.00 92.50 120 ARG A C 1
ATOM 932 O O . ARG A 1 120 ? -21.336 14.078 14.632 1.00 92.50 120 ARG A O 1
ATOM 939 N N . GLY A 1 121 ? -22.955 12.762 13.825 1.00 91.56 121 GLY A N 1
ATOM 940 C CA . GLY A 1 121 ? -22.845 11.772 14.903 1.00 91.56 121 GLY A CA 1
ATOM 941 C C . GLY A 1 121 ? -21.726 10.774 14.622 1.00 91.56 121 GLY A C 1
ATOM 942 O O . GLY A 1 121 ? -21.993 9.772 13.971 1.00 91.56 121 GLY A O 1
ATOM 943 N N . SER A 1 122 ? -20.497 11.070 15.058 1.00 96.75 122 SER A N 1
ATOM 944 C CA . SER A 1 122 ? -19.288 10.218 14.977 1.00 96.75 122 SER A CA 1
ATOM 945 C C . SER A 1 122 ? -18.843 9.746 13.586 1.00 96.75 122 SER A C 1
ATOM 947 O O . SER A 1 122 ? -17.936 8.920 13.485 1.00 96.75 122 SER A O 1
ATOM 949 N N . GLY A 1 123 ? -19.454 10.264 12.520 1.00 96.06 123 GLY A N 1
ATOM 950 C CA . GLY A 1 123 ? -19.136 9.943 11.132 1.00 96.06 123 GLY A CA 1
ATOM 951 C C . GLY A 1 123 ? -19.292 11.153 10.230 1.00 96.06 123 GLY A C 1
ATOM 952 O O . GLY A 1 123 ? -20.266 11.895 10.368 1.00 96.06 123 GLY A O 1
ATOM 953 N N . ALA A 1 124 ? -18.350 11.356 9.314 1.00 95.88 124 ALA A N 1
ATOM 954 C CA . ALA A 1 124 ? -18.432 12.401 8.299 1.00 95.88 124 ALA A CA 1
ATOM 955 C C . ALA A 1 124 ? -17.649 12.002 7.047 1.00 95.88 124 ALA A C 1
ATOM 957 O O . ALA A 1 124 ? -16.664 11.273 7.139 1.00 95.88 124 ALA A O 1
ATOM 958 N N . LEU A 1 125 ? -18.076 12.524 5.899 1.00 95.50 125 LEU A N 1
ATOM 959 C CA . LEU A 1 125 ? -17.369 12.375 4.635 1.00 95.50 125 LEU A CA 1
ATOM 960 C C . LEU A 1 125 ? -16.921 13.750 4.143 1.00 95.50 125 LEU A C 1
ATOM 962 O O . LEU A 1 125 ? -17.737 14.667 4.008 1.00 95.50 125 LEU A O 1
ATOM 966 N N . LEU A 1 126 ? -15.621 13.907 3.933 1.00 95.56 126 LEU A N 1
ATOM 967 C CA . LEU A 1 126 ? -14.996 15.136 3.458 1.00 95.56 126 LEU A CA 1
ATOM 968 C C . LEU A 1 126 ? -14.409 14.881 2.068 1.00 95.56 126 LEU A C 1
ATOM 970 O O . LEU A 1 126 ? -13.978 13.775 1.754 1.00 95.56 126 LEU A O 1
ATOM 974 N N . SER A 1 127 ? -14.365 15.911 1.230 1.00 94.62 127 SER A N 1
ATOM 975 C CA . SER A 1 127 ? -13.487 15.896 0.055 1.00 94.62 127 SER A CA 1
ATOM 976 C C . SER A 1 127 ? -12.019 15.771 0.481 1.00 94.62 127 SER A C 1
ATOM 978 O O . SER A 1 127 ? -11.675 15.993 1.646 1.00 94.62 127 SER A O 1
ATOM 980 N N . GLN A 1 128 ? -11.137 15.474 -0.473 1.00 92.06 128 GLN A N 1
ATOM 981 C CA . GLN A 1 128 ? -9.695 15.451 -0.228 1.00 92.06 128 GLN A CA 1
ATOM 982 C C . GLN A 1 128 ? -9.185 16.794 0.334 1.00 92.06 128 GLN A C 1
ATOM 984 O O . GLN A 1 128 ? -8.314 16.810 1.198 1.00 92.06 128 GLN A O 1
ATOM 989 N N . ASP A 1 129 ? -9.784 17.920 -0.054 1.00 91.81 129 ASP A N 1
ATOM 990 C CA . ASP A 1 129 ? -9.429 19.244 0.471 1.00 91.81 129 ASP A CA 1
ATOM 991 C C . ASP A 1 129 ? -10.147 19.624 1.769 1.00 91.81 129 ASP A C 1
ATOM 993 O O . ASP A 1 129 ? -10.118 20.777 2.185 1.00 91.81 129 ASP A O 1
ATOM 997 N N . GLY A 1 130 ? -10.789 18.668 2.440 1.00 92.56 130 GLY A N 1
ATOM 998 C CA . GLY A 1 130 ? -11.386 18.875 3.759 1.00 92.56 130 GLY A CA 1
ATOM 999 C C . GLY A 1 130 ? -12.744 19.575 3.738 1.00 92.56 130 GLY A C 1
ATOM 1000 O O . GLY A 1 130 ? -13.342 19.791 4.793 1.00 92.56 130 GLY A O 1
ATOM 1001 N N . VAL A 1 131 ? -13.279 19.899 2.557 1.00 94.88 131 VAL A N 1
ATOM 1002 C CA . VAL A 1 131 ? -14.645 20.425 2.426 1.00 94.88 131 VAL A CA 1
ATOM 1003 C C . VAL A 1 131 ? -15.638 19.337 2.828 1.00 94.88 131 VAL A C 1
ATOM 1005 O O . VAL A 1 131 ? -15.611 18.234 2.282 1.00 94.88 131 VAL A O 1
ATOM 1008 N N . LEU A 1 132 ? -16.510 19.655 3.782 1.00 95.19 132 LEU A N 1
ATOM 1009 C CA . LEU A 1 132 ? -17.505 18.736 4.324 1.00 95.19 132 LEU A CA 1
ATOM 1010 C C . LEU A 1 132 ? -18.610 18.443 3.301 1.00 95.19 132 LEU A C 1
ATOM 1012 O O . LEU A 1 132 ? -19.280 19.359 2.828 1.00 95.19 132 LEU A O 1
ATOM 1016 N N . GLY A 1 133 ? -18.840 17.161 3.010 1.00 90.88 133 GLY A N 1
ATOM 1017 C CA . GLY A 1 133 ? -19.951 16.713 2.173 1.00 90.88 133 GLY A CA 1
ATOM 1018 C C . GLY A 1 133 ? -21.312 16.831 2.872 1.00 90.88 133 GLY A C 1
ATOM 1019 O O . GLY A 1 133 ? -21.413 16.869 4.106 1.00 90.88 133 GLY A O 1
ATOM 1020 N N . SER A 1 134 ? -22.385 16.871 2.083 1.00 85.44 134 SER A N 1
ATOM 1021 C CA . SER A 1 134 ? -23.762 16.922 2.584 1.00 85.44 134 SER A CA 1
ATOM 1022 C C . SER A 1 134 ? -24.233 15.567 3.126 1.00 85.44 134 SER A C 1
ATOM 1024 O O . SER A 1 134 ? -24.010 14.531 2.507 1.00 85.44 134 SER A O 1
ATOM 1026 N N . GLY A 1 135 ? -24.949 15.584 4.252 1.00 82.56 135 GLY A N 1
ATOM 1027 C CA . GLY A 1 135 ? -25.835 14.491 4.680 1.00 82.56 135 GLY A CA 1
ATOM 1028 C C . GLY A 1 135 ? -25.188 13.296 5.388 1.00 82.56 135 GLY A C 1
ATOM 1029 O O . GLY A 1 135 ? -25.779 12.791 6.340 1.00 82.56 135 GLY A O 1
ATOM 1030 N N . PHE A 1 136 ? -23.981 12.865 5.007 1.00 93.00 136 PHE A N 1
ATOM 1031 C CA . PHE A 1 136 ? -23.383 11.656 5.591 1.00 93.00 136 PHE A CA 1
ATOM 1032 C C . PHE A 1 136 ? -23.038 11.832 7.075 1.00 93.00 136 PHE A C 1
ATOM 1034 O O . PHE A 1 136 ? -22.229 12.696 7.429 1.00 93.00 136 PHE A O 1
ATOM 1041 N N . ASN A 1 137 ? -23.626 10.996 7.934 1.00 93.38 137 ASN A N 1
ATOM 1042 C CA . ASN A 1 137 ? -23.250 10.859 9.337 1.00 93.38 137 ASN A CA 1
ATOM 1043 C C . ASN A 1 137 ? -23.787 9.552 9.945 1.00 93.38 137 ASN A C 1
ATOM 1045 O O . ASN A 1 137 ? -24.832 9.072 9.525 1.00 93.38 137 ASN A O 1
ATOM 1049 N N . PHE A 1 138 ? -23.099 8.993 10.945 1.00 95.38 138 PHE A N 1
ATOM 1050 C CA . PHE A 1 138 ? -23.468 7.692 11.519 1.00 95.38 138 PHE A CA 1
ATOM 1051 C C . PHE A 1 138 ? -24.607 7.745 12.550 1.00 95.38 138 PHE A C 1
ATOM 1053 O O . PHE A 1 138 ? -25.242 6.725 12.807 1.00 95.38 138 PHE A O 1
ATOM 1060 N N . GLN A 1 139 ? -24.871 8.909 13.158 1.00 95.00 139 GLN A N 1
ATOM 1061 C CA . GLN A 1 139 ? -25.854 9.069 14.246 1.00 95.00 139 GLN A CA 1
ATOM 1062 C C . GLN A 1 139 ? -25.667 8.045 15.379 1.00 95.00 139 GLN A C 1
ATOM 1064 O O . GLN A 1 139 ? -26.639 7.545 15.944 1.00 95.00 139 GLN A O 1
ATOM 1069 N N . SER A 1 140 ? -24.419 7.687 15.686 1.00 97.19 140 SER A N 1
ATOM 1070 C CA . SER A 1 140 ? -24.138 6.734 16.753 1.00 97.19 140 SER A CA 1
ATOM 1071 C C . SER A 1 140 ? -24.358 7.367 18.130 1.00 97.19 140 SER A C 1
ATOM 1073 O O . SER A 1 140 ? -24.093 8.553 18.338 1.00 97.19 140 SER A O 1
ATOM 1075 N N . ASN A 1 141 ? -24.805 6.568 19.099 1.00 96.50 141 ASN A N 1
ATOM 1076 C CA . ASN A 1 141 ? -24.989 7.026 20.483 1.00 96.50 141 ASN A CA 1
ATOM 1077 C C . ASN A 1 141 ? -23.682 7.073 21.306 1.00 96.50 141 ASN A C 1
ATOM 1079 O O . ASN A 1 141 ? -23.650 7.685 22.372 1.00 96.50 141 ASN A O 1
ATOM 1083 N N . GLN A 1 142 ? -22.618 6.422 20.830 1.00 97.62 142 GLN A N 1
ATOM 1084 C CA . GLN A 1 142 ? -21.260 6.430 21.393 1.00 97.62 142 GLN A CA 1
ATOM 1085 C C . GLN A 1 142 ? -20.223 6.455 20.258 1.00 97.62 142 GLN A C 1
ATOM 1087 O O . GLN A 1 142 ? -20.570 6.654 19.094 1.00 97.62 142 GLN A O 1
ATOM 1092 N N . SER A 1 143 ? -18.942 6.280 20.581 1.00 97.44 143 SER A N 1
ATOM 1093 C CA . SER A 1 143 ? -17.855 6.356 19.609 1.00 97.44 143 SER A CA 1
ATOM 1094 C C . SER A 1 143 ? -17.892 5.250 18.551 1.00 97.44 143 SER A C 1
ATOM 1096 O O . SER A 1 143 ? -18.198 4.088 18.834 1.00 97.44 143 SER A O 1
ATOM 1098 N N . VAL A 1 144 ? -17.497 5.625 17.335 1.00 98.38 144 VAL A N 1
ATOM 1099 C CA . VAL A 1 144 ? -17.098 4.707 16.265 1.00 98.38 144 VAL A CA 1
ATOM 1100 C C . VAL A 1 144 ? -15.568 4.698 16.245 1.00 98.38 144 VAL A C 1
ATOM 1102 O O . VAL A 1 144 ? -14.944 5.686 15.859 1.00 98.38 144 VAL A O 1
ATOM 1105 N N . GLU A 1 145 ? -14.952 3.619 16.732 1.00 97.19 145 GLU A N 1
ATOM 1106 C CA . GLU A 1 145 ? -13.488 3.513 16.840 1.00 97.19 145 GLU A CA 1
ATOM 1107 C C . GLU A 1 145 ? -12.834 3.171 15.496 1.00 97.19 145 GLU A C 1
ATOM 1109 O O . GLU A 1 145 ? -11.731 3.640 15.223 1.00 97.19 145 GLU A O 1
ATOM 1114 N N . VAL A 1 146 ? -13.521 2.402 14.648 1.00 97.75 146 VAL A N 1
ATOM 1115 C CA . VAL A 1 146 ? -13.024 1.938 13.349 1.00 97.75 146 VAL A CA 1
ATOM 1116 C C . VAL A 1 146 ? -14.134 2.002 12.302 1.00 97.75 146 VAL A C 1
ATOM 1118 O O . VAL A 1 146 ? -15.285 1.674 12.586 1.00 97.75 146 VAL A O 1
ATOM 1121 N N . ALA A 1 147 ? -13.791 2.443 11.094 1.00 97.19 147 ALA A N 1
ATOM 1122 C CA . ALA A 1 147 ? -14.687 2.463 9.944 1.00 97.19 147 ALA A CA 1
ATOM 1123 C C . ALA A 1 147 ? -13.906 2.025 8.700 1.00 97.19 147 ALA A C 1
ATOM 1125 O O . ALA A 1 147 ? -13.004 2.734 8.267 1.00 97.19 147 ALA A O 1
ATOM 1126 N N . VAL A 1 148 ? -14.223 0.856 8.148 1.00 95.81 148 VAL A N 1
ATOM 1127 C CA . VAL A 1 148 ? -13.469 0.233 7.051 1.00 95.81 148 VAL A CA 1
ATOM 1128 C C . VAL A 1 148 ? -14.298 0.288 5.771 1.00 95.81 148 VAL A C 1
ATOM 1130 O O . VAL A 1 148 ? -15.326 -0.394 5.700 1.00 95.81 148 VAL A O 1
ATOM 1133 N N . PRO A 1 149 ? -13.885 1.082 4.766 1.00 93.44 149 PRO A N 1
ATOM 1134 C CA . PRO A 1 149 ? -14.505 1.062 3.449 1.00 93.44 149 PRO A CA 1
ATOM 1135 C C . PRO A 1 149 ? -14.374 -0.316 2.789 1.00 93.44 149 PRO A C 1
ATOM 1137 O O . PRO A 1 149 ? -13.335 -0.970 2.880 1.00 93.44 149 PRO A O 1
ATOM 1140 N N . GLN A 1 150 ? -15.425 -0.738 2.099 1.00 91.19 150 GLN A N 1
ATOM 1141 C CA . GLN A 1 150 ? -15.485 -1.967 1.316 1.00 91.19 150 GLN A CA 1
ATOM 1142 C C . GLN A 1 150 ? -15.455 -1.650 -0.183 1.00 91.19 150 GLN A C 1
ATOM 1144 O O . GLN A 1 150 ? -15.767 -0.538 -0.611 1.00 91.19 150 GLN A O 1
ATOM 1149 N N . ALA A 1 151 ? -15.097 -2.646 -0.996 1.00 85.00 151 ALA A N 1
ATOM 1150 C CA . ALA A 1 151 ? -15.021 -2.496 -2.451 1.00 85.00 151 ALA A CA 1
ATOM 1151 C C . ALA A 1 151 ? -16.382 -2.184 -3.104 1.00 85.00 151 ALA A C 1
ATOM 1153 O O . ALA A 1 151 ? -16.426 -1.586 -4.172 1.00 85.00 151 ALA A O 1
ATOM 1154 N N . ASP A 1 152 ? -17.488 -2.553 -2.455 1.00 87.44 152 ASP A N 1
ATOM 1155 C CA . ASP A 1 152 ? -18.853 -2.248 -2.899 1.00 87.44 152 ASP A CA 1
ATOM 1156 C C . ASP A 1 152 ? -19.334 -0.838 -2.494 1.00 87.44 152 ASP A C 1
ATOM 1158 O O . ASP A 1 152 ? -20.493 -0.488 -2.707 1.00 87.44 152 ASP A O 1
ATOM 1162 N N . GLY A 1 153 ? -18.459 -0.027 -1.889 1.00 89.12 153 GLY A N 1
ATOM 1163 C CA . GLY A 1 153 ? -18.771 1.307 -1.376 1.00 89.12 153 GLY A CA 1
ATOM 1164 C C . GLY A 1 153 ? -19.412 1.315 0.015 1.00 89.12 153 GLY A C 1
ATOM 1165 O O . GLY A 1 153 ? -19.572 2.391 0.593 1.00 89.12 153 GLY A O 1
ATOM 1166 N N . GLY A 1 154 ? -19.748 0.149 0.574 1.00 93.56 154 GLY A N 1
ATOM 1167 C CA . GLY A 1 154 ? -20.187 0.010 1.956 1.00 93.56 154 GLY A CA 1
ATOM 1168 C C . GLY A 1 154 ? -19.074 0.303 2.963 1.00 93.56 154 GLY A C 1
ATOM 1169 O O . GLY A 1 154 ? -17.897 0.433 2.624 1.00 93.56 154 GLY A O 1
ATOM 1170 N N . ILE A 1 155 ? -19.449 0.436 4.230 1.00 96.56 155 ILE A N 1
ATOM 1171 C CA . ILE A 1 155 ? -18.544 0.733 5.338 1.00 96.56 155 ILE A CA 1
ATOM 1172 C C . ILE A 1 155 ? -18.914 -0.174 6.506 1.00 96.56 155 ILE A C 1
ATOM 1174 O O . ILE A 1 155 ? -20.028 -0.087 7.027 1.00 96.56 155 ILE A O 1
ATOM 1178 N N . ILE A 1 156 ? -17.970 -0.993 6.969 1.00 98.00 156 ILE A N 1
ATOM 1179 C CA . ILE A 1 156 ? -18.110 -1.682 8.256 1.00 98.00 156 ILE A CA 1
ATOM 1180 C C . ILE A 1 156 ? -17.666 -0.732 9.359 1.00 98.00 156 ILE A C 1
ATOM 1182 O O . ILE A 1 156 ? -16.555 -0.207 9.313 1.00 98.00 156 ILE A O 1
ATOM 1186 N N . VAL A 1 157 ? -18.514 -0.526 10.361 1.00 98.19 157 VAL A N 1
ATOM 1187 C CA . VAL A 1 157 ? -18.214 0.313 11.524 1.00 98.19 157 VAL A CA 1
ATOM 1188 C C . VAL A 1 157 ? -18.163 -0.528 12.790 1.00 98.19 157 VAL A C 1
ATOM 1190 O O . VAL A 1 157 ? -19.011 -1.393 13.000 1.00 98.19 157 VAL A O 1
ATOM 1193 N N . GLY A 1 158 ? -17.174 -0.256 13.640 1.00 98.38 158 GLY A N 1
ATOM 1194 C CA . GLY A 1 158 ? -16.999 -0.872 14.952 1.00 98.38 158 GLY A CA 1
ATOM 1195 C C . GLY A 1 158 ? -16.726 0.183 16.022 1.00 98.38 158 GLY A C 1
ATOM 1196 O O . GLY A 1 158 ? -16.121 1.223 15.744 1.00 98.38 158 GLY A O 1
ATOM 1197 N N . GLY A 1 159 ? -17.192 -0.038 17.247 1.00 98.19 159 GLY A N 1
ATOM 1198 C CA . GLY A 1 159 ? -16.934 0.882 18.353 1.00 98.19 159 GLY A CA 1
ATOM 1199 C C . GLY A 1 159 ? -17.740 0.566 19.603 1.00 98.19 159 GLY A C 1
ATOM 1200 O O . GLY A 1 159 ? -18.131 -0.575 19.818 1.00 98.19 159 GLY A O 1
ATOM 1201 N N . PHE A 1 160 ? -17.970 1.583 20.436 1.00 98.25 160 PHE A N 1
ATOM 1202 C CA . PHE A 1 160 ? -18.694 1.476 21.714 1.00 98.25 160 PHE A CA 1
ATOM 1203 C C . PHE A 1 160 ? -20.206 1.715 21.588 1.00 98.25 160 PHE A C 1
ATOM 1205 O O . PHE A 1 160 ? -20.916 1.735 22.593 1.00 98.25 160 PHE A O 1
ATOM 1212 N N . PHE A 1 161 ? -20.702 1.958 20.375 1.00 98.44 161 PHE A N 1
ATOM 1213 C CA . PHE A 1 161 ? -22.113 2.236 20.132 1.00 98.44 161 PHE A CA 1
ATOM 1214 C C . PHE A 1 161 ? -22.988 0.998 20.326 1.00 98.44 161 PHE A C 1
ATOM 1216 O O . PHE A 1 161 ? -22.571 -0.130 20.090 1.00 98.44 161 PHE A O 1
ATOM 1223 N N . THR A 1 162 ? -24.228 1.239 20.733 1.00 98.25 162 THR A N 1
ATOM 1224 C CA . THR A 1 162 ? -25.305 0.234 20.769 1.00 98.25 162 THR A CA 1
ATOM 1225 C C . THR A 1 162 ? -26.479 0.629 19.878 1.00 98.25 162 THR A C 1
ATOM 1227 O O . THR A 1 162 ? -27.413 -0.146 19.669 1.00 98.25 162 THR A O 1
ATOM 1230 N N . GLN A 1 163 ? -26.432 1.842 19.322 1.00 97.75 163 GLN A N 1
ATOM 1231 C CA . GLN A 1 163 ? -27.378 2.339 18.338 1.00 97.75 163 GLN A CA 1
ATOM 1232 C C . GLN A 1 163 ? -26.638 3.047 17.205 1.00 97.75 163 GLN A C 1
ATOM 1234 O O . GLN A 1 163 ? -25.690 3.798 17.451 1.00 97.75 163 GLN A O 1
ATOM 1239 N N . LEU A 1 164 ? -27.111 2.834 15.979 1.00 97.31 164 LEU A N 1
ATOM 1240 C CA . LEU A 1 164 ? -26.645 3.500 14.766 1.00 97.31 164 LEU A CA 1
ATOM 1241 C C . LEU A 1 164 ? -27.867 3.907 13.941 1.00 97.31 164 LEU A C 1
ATOM 1243 O O . LEU A 1 164 ? -28.745 3.075 13.716 1.00 97.31 164 LEU A O 1
ATOM 1247 N N . MET A 1 165 ? -27.943 5.170 13.508 1.00 95.38 165 MET A N 1
ATOM 1248 C CA . MET A 1 165 ? -29.071 5.685 12.706 1.00 95.38 165 MET A CA 1
ATOM 1249 C C . MET A 1 165 ? -30.458 5.347 13.295 1.00 95.38 165 MET A C 1
ATOM 1251 O O . MET A 1 165 ? -31.397 5.016 12.579 1.00 95.38 165 MET A O 1
ATOM 1255 N N . GLY A 1 166 ? -30.576 5.387 14.629 1.00 93.62 166 GLY A N 1
ATOM 1256 C CA . GLY A 1 166 ? -31.818 5.108 15.361 1.00 93.62 166 GLY A CA 1
ATOM 1257 C C . GLY A 1 166 ? -32.168 3.626 15.563 1.00 93.62 166 GLY A C 1
ATOM 1258 O O . GLY A 1 166 ? -33.109 3.335 16.299 1.00 93.62 166 GLY A O 1
ATOM 1259 N N . ALA A 1 167 ? -31.422 2.686 14.977 1.00 97.25 167 ALA A N 1
ATOM 1260 C CA . ALA A 1 167 ? -31.628 1.251 15.173 1.00 97.25 167 ALA A CA 1
ATOM 1261 C C . ALA A 1 167 ? -30.641 0.666 16.192 1.00 97.25 167 ALA A C 1
ATOM 1263 O O . ALA A 1 167 ? -29.491 1.100 16.274 1.00 97.25 167 ALA A O 1
ATOM 1264 N N . THR A 1 168 ? -31.060 -0.368 16.929 1.00 97.69 168 THR A N 1
ATOM 1265 C CA . THR A 1 168 ? -30.159 -1.137 17.800 1.00 97.69 168 THR A CA 1
ATOM 1266 C C . THR A 1 168 ? -29.159 -1.924 16.959 1.00 97.69 168 THR A C 1
ATOM 1268 O O . THR A 1 168 ? -29.532 -2.788 16.158 1.00 97.69 168 THR A O 1
ATOM 1271 N N . ARG A 1 169 ? -27.879 -1.615 17.160 1.00 97.94 169 ARG A N 1
ATOM 1272 C CA . ARG A 1 169 ? -26.728 -2.281 16.551 1.00 97.94 169 ARG A CA 1
ATOM 1273 C C . ARG A 1 169 ? -25.608 -2.287 17.575 1.00 97.94 169 ARG A C 1
ATOM 1275 O O . ARG A 1 169 ? -25.013 -1.247 17.848 1.00 97.94 169 ARG A O 1
ATOM 1282 N N . ASN A 1 170 ? -25.372 -3.445 18.176 1.00 98.19 170 ASN A N 1
ATOM 1283 C CA . ASN A 1 170 ? -24.415 -3.573 19.264 1.00 98.19 170 ASN A CA 1
ATOM 1284 C C . ASN A 1 170 ? -22.996 -3.713 18.710 1.00 98.19 170 ASN A C 1
ATOM 1286 O O . ASN A 1 170 ? -22.630 -4.741 18.141 1.00 98.19 170 ASN A O 1
ATOM 1290 N N . TYR A 1 171 ? -22.220 -2.640 18.883 1.00 98.62 171 TYR A N 1
ATOM 1291 C CA . TYR A 1 171 ? -20.774 -2.509 18.680 1.00 98.62 171 TYR A CA 1
ATOM 1292 C C . TYR A 1 171 ? -20.243 -2.716 17.262 1.00 98.62 171 TYR A C 1
ATOM 1294 O O . TYR A 1 171 ? -19.090 -2.373 16.999 1.00 98.62 171 TYR A O 1
ATOM 1302 N N . ILE A 1 172 ? -21.060 -3.239 16.350 1.00 98.69 172 ILE A N 1
ATOM 1303 C CA . ILE A 1 172 ? -20.737 -3.421 14.944 1.00 98.69 172 ILE A CA 1
ATOM 1304 C C . ILE A 1 172 ? -21.978 -3.234 14.069 1.00 98.69 172 ILE A C 1
ATOM 1306 O O . ILE A 1 172 ? -23.085 -3.644 14.421 1.00 98.69 172 ILE A O 1
ATOM 1310 N N . ALA A 1 173 ? -21.786 -2.602 12.918 1.00 98.44 173 ALA A N 1
ATOM 1311 C CA . ALA A 1 173 ? -22.812 -2.416 11.904 1.00 98.44 173 ALA A CA 1
ATOM 1312 C C . ALA A 1 173 ? -22.170 -2.236 10.527 1.00 98.44 173 ALA A C 1
ATOM 1314 O O . ALA A 1 173 ? -20.961 -2.024 10.408 1.00 98.44 173 ALA A O 1
ATOM 1315 N N . ARG A 1 174 ? -23.004 -2.272 9.491 1.00 98.31 174 ARG A N 1
ATOM 1316 C CA . ARG A 1 174 ? -22.625 -1.909 8.131 1.00 98.31 174 ARG A CA 1
ATOM 1317 C C . ARG A 1 174 ? -23.488 -0.747 7.653 1.00 98.31 174 ARG A C 1
ATOM 1319 O O . ARG A 1 174 ? -24.685 -0.695 7.925 1.00 98.31 174 ARG A O 1
ATOM 1326 N N . VAL A 1 175 ? -22.862 0.195 6.962 1.00 97.19 175 VAL A N 1
ATOM 1327 C CA . VAL A 1 175 ? -23.515 1.292 6.242 1.00 97.19 175 VAL A CA 1
ATOM 1328 C C . VAL A 1 175 ? -23.317 1.030 4.754 1.00 97.19 175 VAL A C 1
ATOM 1330 O O . VAL A 1 175 ? -22.204 0.744 4.326 1.00 97.19 175 VAL A O 1
ATOM 1333 N N . ASN A 1 176 ? -24.383 1.087 3.965 1.00 94.62 176 ASN A N 1
ATOM 1334 C CA . ASN A 1 176 ? -24.335 0.862 2.521 1.00 94.62 176 ASN A CA 1
ATOM 1335 C C . ASN A 1 176 ? -23.668 2.035 1.784 1.00 94.62 176 ASN A C 1
ATOM 1337 O O . ASN A 1 176 ? -23.517 3.124 2.336 1.00 94.62 176 ASN A O 1
ATOM 1341 N N . ALA A 1 177 ? -23.355 1.853 0.497 1.00 90.25 177 ALA A N 1
ATOM 1342 C CA . ALA A 1 177 ? -22.773 2.903 -0.349 1.00 90.25 177 ALA A CA 1
ATOM 1343 C C . ALA A 1 177 ? -23.617 4.193 -0.418 1.00 90.25 177 ALA A C 1
ATOM 1345 O O . ALA A 1 177 ? -23.074 5.283 -0.575 1.00 90.25 177 ALA A O 1
ATOM 1346 N N . GLY A 1 178 ? -24.941 4.084 -0.245 1.00 86.06 178 GLY A N 1
ATOM 1347 C CA . GLY A 1 178 ? -25.853 5.232 -0.157 1.00 86.06 178 GLY A CA 1
ATOM 1348 C C . GLY A 1 178 ? -25.788 6.009 1.165 1.00 86.06 178 GLY A C 1
ATOM 1349 O O . GLY A 1 178 ? -26.451 7.032 1.299 1.00 86.06 178 GLY A O 1
ATOM 1350 N N . GLY A 1 179 ? -25.009 5.546 2.148 1.00 90.50 179 GLY A N 1
ATOM 1351 C CA . GLY A 1 179 ? -24.936 6.153 3.478 1.00 90.50 179 GLY A CA 1
ATOM 1352 C 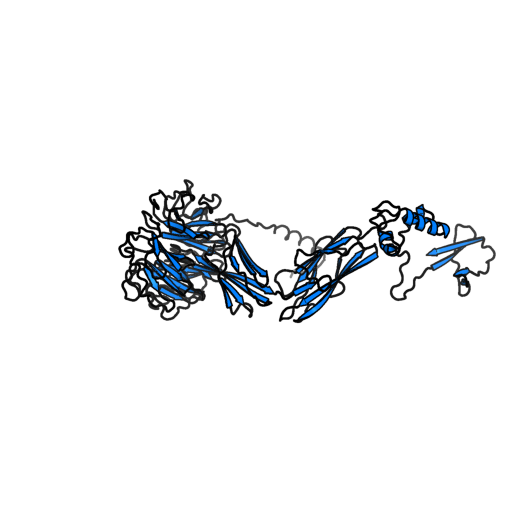C . GLY A 1 179 ? -26.071 5.747 4.421 1.00 90.50 179 GLY A C 1
ATOM 1353 O O . GLY A 1 179 ? -26.231 6.365 5.468 1.00 90.50 179 GLY A O 1
ATOM 1354 N N . GLU A 1 180 ? -26.845 4.721 4.070 1.00 94.94 180 GLU A N 1
ATOM 1355 C CA . GLU A 1 180 ? -27.949 4.184 4.872 1.00 94.94 180 GLU A CA 1
ATOM 1356 C C . GLU A 1 180 ? -27.511 2.947 5.665 1.00 94.94 180 GLU A C 1
ATOM 1358 O O . GLU A 1 180 ? -26.632 2.201 5.227 1.00 94.94 180 GLU A O 1
ATOM 1363 N N . LEU A 1 181 ? -28.144 2.695 6.812 1.00 97.31 181 LEU A N 1
ATOM 1364 C CA . LEU A 1 181 ? -27.901 1.490 7.604 1.00 97.31 181 LEU A CA 1
ATOM 1365 C C . LEU A 1 181 ? -28.250 0.230 6.798 1.00 97.31 181 LEU A C 1
ATOM 1367 O O . LEU A 1 181 ? -29.361 0.093 6.286 1.00 97.31 181 LEU A O 1
ATOM 1371 N N . ASP A 1 182 ? -27.332 -0.730 6.764 1.00 97.38 182 ASP A N 1
ATOM 1372 C CA . ASP A 1 182 ? -27.633 -2.080 6.309 1.00 97.38 182 ASP A CA 1
ATOM 1373 C C . ASP A 1 182 ? -28.462 -2.806 7.379 1.00 97.38 182 ASP A C 1
ATOM 1375 O O . ASP A 1 182 ? -28.002 -3.121 8.483 1.00 97.38 182 ASP A O 1
ATOM 1379 N N . THR A 1 183 ? -29.736 -3.031 7.067 1.00 95.38 183 THR A N 1
ATOM 1380 C CA . THR A 1 183 ? -30.679 -3.648 8.003 1.00 95.38 183 THR A CA 1
ATOM 1381 C C . THR A 1 183 ? -30.505 -5.161 8.116 1.00 95.38 183 THR A C 1
ATOM 1383 O O . THR A 1 183 ? -30.926 -5.724 9.130 1.00 95.38 183 THR A O 1
ATOM 1386 N N . VAL A 1 184 ? -29.848 -5.801 7.142 1.00 96.38 184 VAL A N 1
ATOM 1387 C CA . VAL A 1 184 ? -29.566 -7.245 7.133 1.00 96.38 184 VAL A CA 1
ATOM 1388 C C . VAL A 1 184 ? -28.338 -7.550 7.988 1.00 96.38 184 VAL A C 1
ATOM 1390 O O . VAL A 1 184 ? -28.349 -8.501 8.766 1.00 96.38 184 VAL A O 1
ATOM 1393 N N . PHE A 1 185 ? -27.313 -6.699 7.917 1.00 98.06 185 PHE A N 1
ATOM 1394 C CA . PHE A 1 185 ? -26.086 -6.862 8.692 1.00 98.06 185 PHE A CA 1
ATOM 1395 C C . PHE A 1 185 ? -26.308 -6.562 10.187 1.00 98.06 185 PHE A C 1
ATOM 1397 O O . PHE A 1 185 ? -26.310 -5.404 10.623 1.00 98.06 185 PHE A O 1
ATOM 1404 N N . ASN A 1 186 ? -26.480 -7.611 10.998 1.00 97.19 186 ASN A N 1
ATOM 1405 C CA . ASN A 1 186 ? -26.608 -7.498 12.456 1.00 97.19 186 ASN A CA 1
ATOM 1406 C C . ASN A 1 186 ? -25.918 -8.654 13.214 1.00 97.19 186 ASN A C 1
ATOM 1408 O O . ASN A 1 186 ? -26.596 -9.573 13.672 1.00 97.19 186 ASN A O 1
ATOM 1412 N N . PRO A 1 187 ? -24.583 -8.608 13.379 1.00 97.94 187 PRO A N 1
ATOM 1413 C CA . PRO A 1 187 ? -23.831 -9.652 14.083 1.00 97.94 187 PRO A CA 1
ATOM 1414 C C . PRO A 1 187 ? -24.101 -9.715 15.594 1.00 97.94 187 PRO A C 1
ATOM 1416 O O . PRO A 1 187 ? -23.883 -10.754 16.206 1.00 97.94 187 PRO A O 1
ATOM 1419 N N . ASP A 1 188 ? -24.541 -8.605 16.195 1.00 98.00 188 ASP A N 1
ATOM 1420 C CA . ASP A 1 188 ? -24.882 -8.495 17.620 1.00 98.00 188 ASP A CA 1
ATOM 1421 C C . ASP A 1 188 ? -23.761 -8.968 18.569 1.00 98.00 188 ASP A C 1
ATOM 1423 O O . ASP A 1 188 ? -23.883 -9.959 19.294 1.00 98.00 188 ASP A O 1
ATOM 1427 N N . ALA A 1 189 ? -22.621 -8.272 18.535 1.00 98.62 189 ALA A N 1
ATOM 1428 C CA . ALA A 1 189 ? -21.559 -8.492 19.512 1.00 98.62 189 ALA A CA 1
ATOM 1429 C C . ALA A 1 189 ? -22.015 -8.040 20.908 1.00 98.62 189 ALA A C 1
ATOM 1431 O O . ALA A 1 189 ? -22.781 -7.088 21.035 1.00 98.62 189 ALA A O 1
ATOM 1432 N N . ASN A 1 190 ? -21.528 -8.679 21.973 1.00 98.44 190 ASN A N 1
ATOM 1433 C CA . ASN A 1 190 ? -21.920 -8.309 23.342 1.00 98.44 190 ASN A CA 1
ATOM 1434 C C . ASN A 1 190 ? -21.001 -7.281 24.030 1.00 98.44 190 ASN A C 1
ATOM 1436 O O . ASN A 1 190 ? -21.279 -6.885 25.159 1.00 98.44 190 ASN A O 1
ATOM 1440 N N . ASP A 1 191 ? -19.908 -6.874 23.385 1.00 98.62 191 ASP A N 1
ATOM 1441 C CA . ASP A 1 191 ? -18.995 -5.823 23.850 1.00 98.62 191 ASP A CA 1
ATOM 1442 C C . ASP A 1 191 ? -18.252 -5.224 22.636 1.00 98.62 191 ASP A C 1
ATOM 1444 O O . ASP A 1 191 ? -18.374 -5.711 21.508 1.00 98.62 191 ASP A O 1
ATOM 1448 N N . VAL A 1 192 ? -17.460 -4.177 22.868 1.00 98.31 192 VAL A N 1
ATOM 1449 C CA . VAL A 1 192 ? -16.801 -3.351 21.849 1.00 98.31 192 VAL A CA 1
ATOM 1450 C C . VAL A 1 192 ? -16.030 -4.174 20.806 1.00 98.31 192 VAL A C 1
ATOM 1452 O O . VAL A 1 192 ? -15.149 -4.979 21.134 1.00 98.31 192 VAL A O 1
ATOM 1455 N N . VAL A 1 193 ? -16.306 -3.895 19.529 1.00 98.69 193 VAL A N 1
ATOM 1456 C CA . VAL A 1 193 ? -15.465 -4.272 18.385 1.00 98.69 193 VAL A CA 1
ATOM 1457 C C . VAL A 1 193 ? -14.503 -3.119 18.110 1.00 98.69 193 VAL A C 1
ATOM 1459 O O . VAL A 1 193 ? -14.928 -1.997 17.846 1.00 98.69 193 VAL A O 1
ATOM 1462 N N . ARG A 1 194 ? -13.197 -3.378 18.213 1.00 98.00 194 ARG A N 1
ATOM 1463 C CA . ARG A 1 194 ? -12.151 -2.338 18.181 1.00 98.00 194 ARG A CA 1
ATOM 1464 C C . ARG A 1 194 ? -11.451 -2.220 16.841 1.00 98.00 194 ARG A C 1
ATOM 1466 O O . ARG A 1 194 ? -10.992 -1.140 16.490 1.00 98.00 194 ARG A O 1
ATOM 1473 N N . THR A 1 195 ? -11.351 -3.330 16.124 1.00 97.94 195 THR A N 1
ATOM 1474 C CA . THR A 1 195 ? -10.684 -3.409 14.829 1.00 97.94 195 THR A CA 1
ATOM 1475 C C . THR A 1 195 ? -11.451 -4.345 13.911 1.00 97.94 195 THR A C 1
ATOM 1477 O O . THR A 1 195 ? -12.100 -5.298 14.360 1.00 97.94 195 THR A O 1
ATOM 1480 N N . VAL A 1 196 ? -11.389 -4.037 12.623 1.00 97.69 196 VAL A N 1
ATOM 1481 C CA . VAL A 1 196 ? -12.058 -4.764 11.554 1.00 97.69 196 VAL A CA 1
ATOM 1482 C C . VAL A 1 196 ? -11.081 -4.865 10.392 1.00 97.69 196 VAL A C 1
ATOM 1484 O O . VAL A 1 196 ? -10.409 -3.891 10.061 1.00 97.69 196 VAL A O 1
ATOM 1487 N N . ALA A 1 197 ? -11.035 -6.023 9.747 1.00 95.62 197 ALA A N 1
ATOM 1488 C CA . ALA A 1 197 ? -10.415 -6.180 8.442 1.00 95.62 197 ALA A CA 1
ATOM 1489 C C . ALA A 1 197 ? -11.353 -6.931 7.507 1.00 95.62 197 ALA A C 1
ATOM 1491 O O . ALA A 1 197 ? -12.087 -7.826 7.924 1.00 95.62 197 ALA A O 1
ATOM 1492 N N . VAL A 1 198 ? -11.315 -6.559 6.234 1.00 93.75 198 VAL A N 1
ATOM 1493 C CA . VAL A 1 198 ? -12.132 -7.166 5.186 1.00 93.75 198 VAL A CA 1
ATOM 1494 C C . VAL A 1 198 ? -11.194 -7.884 4.229 1.00 93.75 198 VAL A C 1
ATOM 1496 O O . VAL A 1 198 ? -10.236 -7.286 3.736 1.00 93.75 198 VAL A O 1
ATOM 1499 N N . THR A 1 199 ? -11.437 -9.172 4.010 1.00 90.44 199 THR A N 1
ATOM 1500 C CA . THR A 1 199 ? -10.659 -9.970 3.058 1.00 90.44 199 THR A CA 1
ATOM 1501 C C . THR A 1 199 ? -11.084 -9.650 1.620 1.00 90.44 199 THR A C 1
ATOM 1503 O O . THR A 1 199 ? -12.192 -9.142 1.409 1.00 90.44 199 THR A O 1
ATOM 1506 N N . PRO A 1 200 ? -10.253 -9.943 0.603 1.00 83.94 200 PRO A N 1
ATOM 1507 C CA . PRO A 1 200 ? -10.629 -9.737 -0.798 1.00 83.94 200 PRO A CA 1
ATOM 1508 C C . PRO A 1 200 ? -11.929 -10.449 -1.216 1.00 83.94 200 PRO A C 1
ATOM 1510 O O . PRO A 1 200 ? -12.633 -9.955 -2.097 1.00 83.94 200 PRO A O 1
ATOM 1513 N N . GLU A 1 201 ? -12.277 -11.561 -0.560 1.00 85.50 201 GLU A N 1
ATOM 1514 C CA . GLU A 1 201 ? -13.500 -12.351 -0.786 1.00 85.50 201 GLU A CA 1
ATOM 1515 C C . GLU A 1 201 ? -14.731 -11.774 -0.063 1.00 85.50 201 GLU A C 1
ATOM 1517 O O . GLU A 1 201 ? -15.822 -12.338 -0.140 1.00 85.50 201 GLU A O 1
ATOM 1522 N N . GLY A 1 202 ? -14.573 -10.671 0.674 1.00 90.19 202 GLY A N 1
ATOM 1523 C CA . GLY A 1 202 ? -15.661 -10.003 1.389 1.00 90.19 202 GLY A CA 1
ATOM 1524 C C . GLY A 1 202 ? -15.997 -10.604 2.755 1.00 90.19 202 GLY A C 1
ATOM 1525 O O . GLY A 1 202 ? -17.002 -10.216 3.352 1.00 90.19 202 GLY A O 1
ATOM 1526 N N . LYS A 1 203 ? -15.177 -11.523 3.288 1.00 95.44 203 LYS A N 1
ATOM 1527 C CA . LYS A 1 203 ? -15.294 -11.944 4.693 1.00 95.44 203 LYS A CA 1
ATOM 1528 C C . LYS A 1 203 ? -14.785 -10.833 5.604 1.00 95.44 203 LYS A C 1
ATOM 1530 O O . LYS A 1 203 ? -13.861 -10.100 5.256 1.00 95.44 203 LYS A O 1
ATOM 1535 N N . ILE A 1 204 ? -15.368 -10.727 6.791 1.00 97.88 204 ILE A N 1
ATOM 1536 C CA . ILE A 1 204 ? -15.077 -9.641 7.728 1.00 97.88 204 ILE A CA 1
ATOM 1537 C C . ILE A 1 204 ? -14.513 -10.255 9.001 1.00 97.88 204 ILE A C 1
ATOM 1539 O O . ILE A 1 204 ? -15.202 -10.998 9.691 1.00 97.88 204 ILE A O 1
ATOM 1543 N N . ILE A 1 205 ? -13.260 -9.961 9.326 1.00 98.19 205 ILE A N 1
ATOM 1544 C CA . ILE A 1 205 ? -12.640 -10.401 10.576 1.00 98.19 205 ILE A CA 1
ATOM 1545 C C . ILE A 1 205 ? -12.722 -9.250 11.567 1.00 98.19 205 ILE A C 1
ATOM 1547 O O . ILE A 1 205 ? -12.338 -8.120 11.265 1.00 98.19 205 ILE A O 1
ATOM 1551 N N . ILE A 1 206 ? -13.237 -9.550 12.752 1.00 98.56 206 ILE A N 1
ATOM 1552 C CA . ILE A 1 206 ? -13.493 -8.577 13.808 1.00 98.56 206 ILE A CA 1
ATOM 1553 C C . ILE A 1 206 ? -12.710 -8.967 15.047 1.00 98.56 206 ILE A C 1
ATOM 1555 O O . ILE A 1 206 ? -12.600 -10.152 15.373 1.00 98.56 206 ILE A O 1
ATOM 1559 N N . ALA A 1 207 ? -12.181 -7.975 15.757 1.00 98.38 207 ALA A N 1
ATOM 1560 C CA . ALA A 1 207 ? -11.521 -8.213 17.029 1.00 98.38 207 ALA A CA 1
ATOM 1561 C C . ALA A 1 207 ? -11.799 -7.085 18.031 1.00 98.38 207 ALA A C 1
ATOM 1563 O O . ALA A 1 207 ? -12.042 -5.933 17.659 1.00 98.38 207 ALA A O 1
ATOM 1564 N N . GLY A 1 208 ? -11.817 -7.422 19.318 1.00 98.19 208 GLY A N 1
ATOM 1565 C CA . GLY A 1 208 ? -12.192 -6.477 20.365 1.00 98.19 208 GLY A CA 1
ATOM 1566 C C . GLY A 1 208 ? -12.319 -7.109 21.745 1.00 98.19 208 GLY A C 1
ATOM 1567 O O . GLY A 1 208 ? -11.520 -7.966 22.129 1.00 98.19 208 GLY A O 1
ATOM 1568 N N . SER A 1 209 ? -13.312 -6.654 22.509 1.00 98.31 209 SER A N 1
ATOM 1569 C CA . SER A 1 209 ? -13.572 -7.110 23.878 1.00 98.31 209 SER A CA 1
ATOM 1570 C C . SER A 1 209 ? -14.757 -8.076 24.021 1.00 98.31 209 SER A C 1
ATOM 1572 O O . SER A 1 209 ? -15.008 -8.560 25.123 1.00 98.31 209 SER A O 1
ATOM 1574 N N . PHE A 1 210 ? -15.468 -8.386 22.941 1.00 98.62 210 PHE A N 1
ATOM 1575 C CA . PHE A 1 210 ? -16.623 -9.282 22.987 1.00 98.62 210 PHE A CA 1
ATOM 1576 C C . PHE A 1 210 ? -16.254 -10.709 23.417 1.00 98.62 210 PHE A C 1
ATOM 1578 O O . PHE A 1 210 ? -15.125 -11.185 23.247 1.00 98.62 210 PHE A O 1
ATOM 1585 N N . THR A 1 211 ? -17.234 -11.395 23.992 1.00 98.19 211 THR A N 1
ATOM 1586 C CA . THR A 1 211 ? -17.181 -12.820 24.346 1.00 98.19 211 THR A CA 1
ATOM 1587 C C . THR A 1 211 ? -18.242 -13.647 23.623 1.00 98.19 211 THR A C 1
ATOM 1589 O O . THR A 1 211 ? -18.152 -14.879 23.623 1.00 98.19 211 THR A O 1
ATOM 1592 N N . THR A 1 212 ? -19.211 -12.989 22.980 1.00 98.25 212 THR A N 1
ATOM 1593 C CA . THR A 1 212 ? -20.208 -13.618 22.115 1.00 98.25 212 THR A CA 1
ATOM 1594 C C . THR A 1 212 ? -20.519 -12.761 20.885 1.00 98.25 212 THR A C 1
ATOM 1596 O O . THR A 1 212 ? -20.368 -11.539 20.916 1.00 98.25 212 THR A O 1
ATOM 1599 N N . ILE A 1 213 ? -20.972 -13.423 19.818 1.00 98.31 213 ILE A N 1
ATOM 1600 C CA . ILE A 1 213 ? -21.540 -12.835 18.595 1.00 98.31 213 ILE A CA 1
ATOM 1601 C C . ILE A 1 213 ? -22.883 -13.529 18.353 1.00 98.31 213 ILE A C 1
ATOM 1603 O O . ILE A 1 213 ? -22.916 -14.758 18.259 1.00 98.31 213 ILE A O 1
ATOM 1607 N N . GLY A 1 214 ? -23.989 -12.781 18.323 1.00 96.81 214 GLY A N 1
ATOM 1608 C CA . GLY A 1 214 ? -25.331 -13.348 18.141 1.00 96.81 214 GLY A CA 1
ATOM 1609 C C . GLY A 1 214 ? -25.695 -14.395 19.201 1.00 96.81 214 GLY A C 1
ATOM 1610 O O . GLY A 1 214 ? -26.364 -15.381 18.907 1.00 96.81 214 GLY A O 1
ATOM 1611 N N . GLY A 1 215 ? -25.174 -14.239 20.424 1.00 96.56 215 GLY A N 1
ATOM 1612 C CA . GLY A 1 215 ? -25.320 -15.205 21.522 1.00 96.56 215 GLY A CA 1
ATOM 1613 C C . GLY A 1 215 ? -24.366 -16.410 21.479 1.00 96.56 215 GLY A C 1
ATOM 1614 O O . GLY A 1 215 ? -24.199 -17.080 22.498 1.00 96.56 215 GLY A O 1
ATOM 1615 N N . THR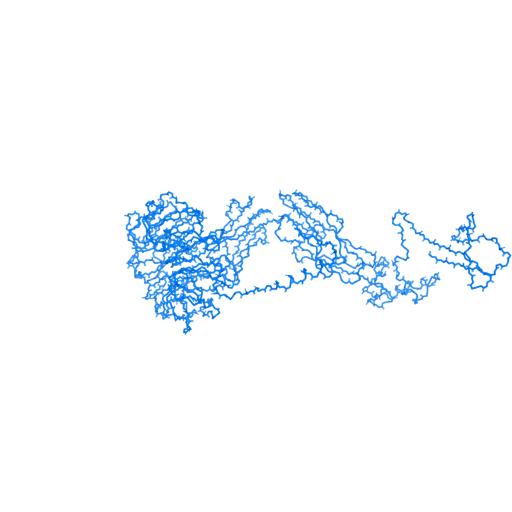 A 1 216 ? -23.678 -16.658 20.363 1.00 97.50 216 THR A N 1
ATOM 1616 C CA . THR A 1 216 ? -22.703 -17.752 20.223 1.00 97.50 216 THR A CA 1
ATOM 1617 C C . THR A 1 216 ? -21.362 -17.362 20.832 1.00 97.50 216 THR A C 1
ATOM 1619 O O . THR A 1 216 ? -20.870 -16.256 20.611 1.00 97.50 216 THR A O 1
ATOM 1622 N N . SER A 1 217 ? -20.739 -18.266 21.597 1.00 96.25 217 SER A N 1
ATOM 1623 C CA . SER A 1 217 ? -19.443 -17.999 22.228 1.00 96.25 217 SER A CA 1
ATOM 1624 C C . SER A 1 217 ? -18.329 -17.868 21.188 1.00 96.25 217 SER A C 1
ATOM 1626 O O . SER A 1 217 ? -17.962 -18.833 20.520 1.00 96.25 217 SER A O 1
ATOM 1628 N N . LYS A 1 218 ? -17.778 -16.659 21.081 1.00 96.25 218 LYS A N 1
ATOM 1629 C CA . LYS A 1 218 ? -16.592 -16.316 20.292 1.00 96.25 218 LYS A CA 1
ATOM 1630 C C . LYS A 1 218 ? -15.856 -15.228 21.057 1.00 96.25 218 LYS A C 1
ATOM 1632 O O . LYS A 1 218 ? -16.382 -14.137 21.258 1.00 96.25 218 LYS A O 1
ATOM 1637 N N . THR A 1 219 ? -14.664 -15.532 21.552 1.00 95.88 219 THR A N 1
ATOM 1638 C CA . THR A 1 219 ? -13.949 -14.634 22.461 1.00 95.88 219 THR A CA 1
ATOM 1639 C C . THR A 1 219 ? -12.900 -13.819 21.723 1.00 95.88 219 THR A C 1
ATOM 1641 O O . THR A 1 219 ? -11.901 -14.360 21.244 1.00 95.88 219 THR A O 1
ATOM 1644 N N . ARG A 1 220 ? -13.098 -12.495 21.728 1.00 98.06 220 ARG A N 1
ATOM 1645 C CA . ARG A 1 220 ? -12.150 -11.438 21.329 1.00 98.06 220 ARG A CA 1
ATOM 1646 C C . ARG A 1 220 ? -11.810 -11.356 19.842 1.00 98.06 220 ARG A C 1
ATOM 1648 O O . ARG A 1 220 ? -11.365 -10.294 19.415 1.00 98.06 220 ARG A O 1
ATOM 1655 N N . ILE A 1 221 ? -12.020 -12.418 19.070 1.00 98.12 221 ILE A N 1
ATOM 1656 C CA . ILE A 1 221 ? -11.868 -12.453 17.614 1.00 98.12 221 ILE A CA 1
ATOM 1657 C C . ILE A 1 221 ? -12.943 -13.357 16.994 1.00 98.12 221 ILE A C 1
ATOM 1659 O O . ILE A 1 221 ? -13.312 -14.378 17.572 1.00 98.12 221 ILE A O 1
ATOM 1663 N N . ALA A 1 222 ? -13.464 -12.968 15.833 1.00 98.25 222 ALA A N 1
ATOM 1664 C CA . ALA A 1 222 ? -14.417 -13.750 15.052 1.00 98.25 222 ALA A CA 1
ATOM 1665 C C . ALA A 1 222 ? -14.298 -13.397 13.565 1.00 98.25 222 ALA A C 1
ATOM 1667 O O . ALA A 1 222 ? -13.776 -12.337 13.213 1.00 98.25 222 ALA A O 1
ATOM 1668 N N . ARG A 1 223 ? -14.821 -14.266 12.699 1.00 98.56 223 ARG A N 1
ATOM 1669 C CA . ARG A 1 223 ? -15.030 -13.966 11.283 1.00 98.56 223 ARG A CA 1
ATOM 1670 C C . ARG A 1 223 ? -16.520 -13.989 10.977 1.00 98.56 223 ARG A C 1
ATOM 1672 O O . ARG A 1 223 ? -17.245 -14.836 11.486 1.00 98.56 223 ARG A O 1
ATOM 1679 N N . LEU A 1 224 ? -16.958 -13.049 10.159 1.00 98.62 224 LEU A N 1
ATOM 1680 C CA . LEU A 1 224 ? -18.323 -12.895 9.692 1.00 98.62 224 LEU A CA 1
ATOM 1681 C C . LEU A 1 224 ? -18.358 -13.065 8.173 1.00 98.62 224 LEU A C 1
ATOM 1683 O O . LEU A 1 224 ? -17.394 -12.756 7.459 1.00 98.62 224 LEU A O 1
ATOM 1687 N N . ASN A 1 225 ? -19.494 -13.535 7.683 1.00 97.69 225 ASN A N 1
ATOM 1688 C CA . ASN A 1 225 ? -19.850 -13.503 6.275 1.00 97.69 225 ASN A CA 1
ATOM 1689 C C . ASN A 1 225 ? -20.212 -12.069 5.852 1.00 97.69 225 ASN A C 1
ATOM 1691 O O . ASN A 1 225 ? -20.402 -11.188 6.691 1.00 97.69 225 ASN A O 1
ATOM 1695 N N . ALA A 1 226 ? -20.318 -11.829 4.543 1.00 95.06 226 ALA A N 1
ATOM 1696 C CA . ALA A 1 226 ? -20.638 -10.504 4.005 1.00 95.06 226 ALA A CA 1
ATOM 1697 C C . ALA A 1 226 ? -22.003 -9.966 4.486 1.00 95.06 226 ALA A C 1
ATOM 1699 O O . ALA A 1 226 ? -22.172 -8.758 4.617 1.00 95.06 226 ALA A O 1
ATOM 1700 N N . ASP A 1 227 ? -22.947 -10.858 4.800 1.00 95.00 227 ASP A N 1
ATOM 1701 C CA . ASP A 1 227 ? -24.268 -10.536 5.357 1.00 95.00 227 ASP A CA 1
ATOM 1702 C C . ASP A 1 227 ? -24.262 -10.309 6.883 1.00 95.00 227 ASP A C 1
ATOM 1704 O O . ASP A 1 227 ? -25.298 -10.006 7.470 1.00 95.00 227 ASP A O 1
ATOM 1708 N N . GLY A 1 228 ? -23.107 -10.447 7.541 1.00 97.00 228 GLY A N 1
ATOM 1709 C CA . GLY A 1 228 ? -22.945 -10.279 8.985 1.00 97.00 228 GLY A CA 1
ATOM 1710 C C . GLY A 1 228 ? -23.238 -11.522 9.820 1.00 97.00 228 GLY A C 1
ATOM 1711 O O . GLY A 1 228 ? -23.041 -11.481 11.035 1.00 97.00 228 GLY A O 1
ATOM 1712 N N . SER A 1 229 ? -23.649 -12.634 9.205 1.00 97.94 229 SER A N 1
ATOM 1713 C CA . SER A 1 229 ? -23.762 -13.912 9.911 1.00 97.94 229 SER A CA 1
ATOM 1714 C C . SER A 1 229 ? -22.383 -14.420 10.350 1.00 97.94 229 SER A C 1
ATOM 1716 O O . SER A 1 229 ? -21.369 -14.183 9.688 1.00 97.94 229 SER A O 1
ATOM 1718 N N . LEU A 1 230 ? -22.333 -15.107 11.491 1.00 98.25 230 LEU A N 1
ATOM 1719 C CA . LEU A 1 230 ? -21.097 -15.670 12.028 1.00 98.25 230 LEU A CA 1
ATOM 1720 C C . LEU A 1 230 ? -20.578 -16.800 11.124 1.00 98.25 230 LEU A C 1
ATOM 1722 O O . LEU A 1 230 ? -21.330 -17.690 10.733 1.00 98.25 230 LEU A O 1
ATOM 1726 N N . ASP A 1 231 ? -19.282 -16.784 10.813 1.00 97.81 231 ASP A N 1
ATOM 1727 C CA . ASP A 1 231 ? -18.599 -17.914 10.186 1.00 97.81 231 ASP A CA 1
ATOM 1728 C C . ASP A 1 231 ? -18.046 -18.846 11.271 1.00 97.81 231 ASP A C 1
ATOM 1730 O O . ASP A 1 231 ? -16.957 -18.640 11.818 1.00 97.81 231 ASP A O 1
ATOM 1734 N N . ASP A 1 232 ? -18.812 -19.887 11.589 1.00 95.56 232 ASP A N 1
ATOM 1735 C CA . ASP A 1 232 ? -18.465 -20.830 12.651 1.00 95.56 232 ASP A CA 1
ATOM 1736 C C . ASP A 1 232 ? -17.218 -21.668 12.357 1.00 95.56 232 ASP A C 1
ATOM 1738 O O . ASP A 1 232 ? -16.595 -22.155 13.305 1.00 95.56 232 ASP A O 1
ATOM 1742 N N . SER A 1 233 ? -16.803 -21.775 11.087 1.00 96.56 233 SER A N 1
ATOM 1743 C CA . SER A 1 233 ? -15.575 -22.486 10.701 1.00 96.56 233 SER A CA 1
ATOM 1744 C C . SER A 1 233 ? -14.302 -21.783 11.177 1.00 96.56 233 SER A C 1
ATOM 1746 O O . SER A 1 233 ? -13.241 -22.401 11.228 1.00 96.56 233 SER A O 1
ATOM 1748 N N . PHE A 1 234 ? -14.399 -20.505 11.559 1.00 97.94 234 PHE A N 1
ATOM 1749 C CA . PHE A 1 234 ? -13.268 -19.745 12.066 1.00 97.94 234 PHE A CA 1
ATOM 1750 C C . PHE A 1 234 ? -12.967 -20.086 13.534 1.00 97.94 234 PHE A C 1
ATOM 1752 O O . PHE A 1 234 ? -13.797 -19.886 14.432 1.00 97.94 234 PHE A O 1
ATOM 1759 N N . LEU A 1 235 ? -11.747 -20.569 13.775 1.00 97.06 235 LEU A N 1
ATOM 1760 C CA . LEU A 1 235 ? -11.290 -21.156 15.041 1.00 97.06 235 LEU A CA 1
ATOM 1761 C C . LEU A 1 235 ? -10.653 -20.148 16.012 1.00 97.06 235 LEU A C 1
ATOM 1763 O O . LEU A 1 235 ? -10.275 -20.517 17.125 1.00 97.06 235 LEU A O 1
ATOM 1767 N N . GLY A 1 236 ? -10.515 -18.883 15.605 1.00 94.69 236 GLY A N 1
ATOM 1768 C CA . GLY A 1 236 ? -9.801 -17.870 16.379 1.00 94.69 236 GLY A CA 1
ATOM 1769 C C . GLY A 1 236 ? -10.401 -17.631 17.767 1.00 94.69 236 GLY A C 1
ATOM 1770 O O . GLY A 1 236 ? -11.603 -17.431 17.922 1.00 94.69 236 GLY A O 1
ATOM 1771 N N . THR A 1 237 ? -9.540 -17.603 18.783 1.00 96.81 237 THR A N 1
ATOM 1772 C CA . THR A 1 237 ? -9.900 -17.263 20.165 1.00 96.81 237 THR A CA 1
ATOM 1773 C C . THR A 1 237 ? -8.707 -16.655 20.896 1.00 96.81 237 THR A C 1
ATOM 1775 O O . THR A 1 237 ? -7.580 -17.131 20.741 1.00 96.81 237 THR A O 1
ATOM 1778 N N . ALA A 1 238 ? -8.945 -15.625 21.711 1.00 97.75 238 ALA A N 1
ATOM 1779 C CA . ALA A 1 238 ? -7.950 -15.053 22.617 1.00 97.75 238 ALA A CA 1
ATOM 1780 C C . ALA A 1 238 ? -8.535 -14.823 24.018 1.00 97.75 238 ALA A C 1
ATOM 1782 O O . ALA A 1 238 ? -9.740 -14.606 24.179 1.00 97.75 238 ALA A O 1
ATOM 1783 N N . ASN A 1 239 ? -7.678 -14.839 25.043 1.00 97.62 239 ASN A N 1
ATOM 1784 C CA . ASN A 1 239 ? -8.102 -14.639 26.435 1.00 97.62 239 ASN A CA 1
ATOM 1785 C C . ASN A 1 239 ? -8.211 -13.162 26.863 1.00 97.62 239 ASN A C 1
ATOM 1787 O O . ASN A 1 239 ? -8.734 -12.875 27.937 1.00 97.62 239 ASN A O 1
ATOM 1791 N N . GLY A 1 240 ? -7.727 -12.229 26.042 1.00 97.50 240 GLY A N 1
ATOM 1792 C CA . GLY A 1 240 ? -7.738 -10.791 26.308 1.00 97.50 240 GLY A CA 1
ATOM 1793 C C . GLY A 1 240 ? -8.059 -9.986 25.055 1.00 97.50 240 GLY A C 1
ATOM 1794 O O . GLY A 1 240 ? -8.077 -10.522 23.947 1.00 97.50 240 GLY A O 1
ATOM 1795 N N . SER A 1 241 ? -8.349 -8.696 25.224 1.00 97.31 241 SER A N 1
ATOM 1796 C CA . SER A 1 241 ? -8.795 -7.853 24.113 1.00 97.31 241 SER A CA 1
ATOM 1797 C C . SER A 1 241 ? -7.754 -7.738 23.008 1.00 97.31 241 SER A C 1
ATOM 1799 O O . SER A 1 241 ? -6.572 -7.503 23.263 1.00 97.31 241 SER A O 1
ATOM 1801 N N . ALA A 1 242 ? -8.226 -7.860 21.774 1.00 96.62 242 ALA A N 1
ATOM 1802 C CA . ALA A 1 242 ? -7.457 -7.573 20.579 1.00 96.62 242 ALA A CA 1
ATOM 1803 C C . ALA A 1 242 ? -7.735 -6.139 20.113 1.00 96.62 242 ALA A C 1
ATOM 1805 O O . ALA A 1 242 ? -8.873 -5.669 20.147 1.00 96.62 242 ALA A O 1
ATOM 1806 N N . TYR A 1 243 ? -6.677 -5.443 19.716 1.00 97.12 243 TYR A N 1
ATOM 1807 C CA . TYR A 1 243 ? -6.689 -4.020 19.387 1.00 97.12 243 TYR A CA 1
ATOM 1808 C C . TYR A 1 243 ? -6.307 -3.757 17.935 1.00 97.12 243 TYR A C 1
ATOM 1810 O O . TYR A 1 243 ? -6.863 -2.851 17.340 1.00 97.12 243 TYR A O 1
ATOM 1818 N N . ALA A 1 244 ? -5.383 -4.521 17.358 1.00 96.56 244 ALA A N 1
ATOM 1819 C CA . ALA A 1 244 ? -4.899 -4.317 15.997 1.00 96.56 244 ALA A CA 1
ATOM 1820 C C . ALA A 1 244 ? -4.969 -5.617 15.196 1.00 96.56 244 ALA A C 1
ATOM 1822 O O . ALA A 1 244 ? -4.730 -6.700 15.738 1.00 96.56 244 ALA A O 1
ATOM 1823 N N . LEU A 1 245 ? -5.263 -5.492 13.903 1.00 95.88 245 LEU A N 1
ATOM 1824 C CA . LEU A 1 245 ? -5.382 -6.610 12.976 1.00 95.88 245 LEU A CA 1
ATOM 1825 C C . LEU A 1 245 ? -4.744 -6.239 11.634 1.00 95.88 245 LEU A C 1
ATOM 1827 O O . LEU A 1 245 ? -5.009 -5.159 11.107 1.00 95.88 245 LEU A O 1
ATOM 1831 N N . LEU A 1 246 ? -3.911 -7.123 11.086 1.00 95.62 246 LEU A N 1
ATOM 1832 C CA . LEU A 1 246 ? -3.404 -7.017 9.716 1.00 95.62 246 LEU A CA 1
ATOM 1833 C C . LEU A 1 246 ? -3.620 -8.329 8.967 1.00 95.62 246 LEU A C 1
ATOM 1835 O O . LEU A 1 246 ? -3.410 -9.406 9.526 1.00 95.62 246 LEU A O 1
ATOM 1839 N N . LEU A 1 247 ? -4.004 -8.222 7.699 1.00 95.06 247 LEU A N 1
ATOM 1840 C CA . LEU A 1 247 ? -3.994 -9.345 6.768 1.00 95.06 247 LEU A CA 1
ATOM 1841 C C . LEU A 1 247 ? -2.625 -9.413 6.102 1.00 95.06 247 LEU A C 1
ATOM 1843 O O . LEU A 1 247 ? -2.055 -8.384 5.743 1.00 95.06 247 LEU A O 1
ATOM 1847 N N . GLN A 1 248 ? -2.095 -10.622 5.971 1.00 94.69 248 GLN A N 1
ATOM 1848 C CA . GLN A 1 248 ? -0.874 -10.883 5.225 1.00 94.69 248 GLN A CA 1
ATOM 1849 C C . GLN A 1 248 ? -1.205 -11.420 3.825 1.00 94.69 248 GLN A C 1
ATOM 1851 O O . GLN A 1 248 ? -2.281 -11.990 3.626 1.00 94.69 248 GLN A O 1
ATOM 1856 N N . PRO A 1 249 ? -0.282 -11.283 2.856 1.00 91.81 249 PRO A N 1
ATOM 1857 C CA . PRO A 1 249 ? -0.480 -11.747 1.481 1.00 91.81 249 PRO A CA 1
ATOM 1858 C C . PRO A 1 249 ? -0.842 -13.224 1.323 1.00 91.81 249 PRO A C 1
ATOM 1860 O O . PRO A 1 249 ? -1.521 -13.597 0.374 1.00 91.81 249 PRO A O 1
ATOM 1863 N N . ASP A 1 250 ? -0.385 -14.067 2.246 1.00 91.62 250 ASP A N 1
ATOM 1864 C CA . ASP A 1 250 ? -0.661 -15.505 2.276 1.00 91.62 250 ASP A CA 1
ATOM 1865 C C . ASP A 1 250 ? -1.998 -15.846 2.965 1.00 91.62 250 ASP A C 1
ATOM 1867 O O . ASP A 1 250 ? -2.282 -17.011 3.246 1.00 91.62 250 ASP A O 1
ATOM 1871 N N . GLY A 1 251 ? -2.808 -14.831 3.276 1.00 92.44 251 GLY A N 1
ATOM 1872 C CA . GLY A 1 251 ? -4.087 -14.953 3.966 1.00 92.44 251 GLY A CA 1
ATOM 1873 C C . GLY A 1 251 ? -3.974 -15.143 5.481 1.00 92.44 251 GLY A C 1
ATOM 1874 O O . GLY A 1 251 ? -5.004 -15.215 6.158 1.00 92.44 251 GLY A O 1
ATOM 1875 N N . LYS A 1 252 ? -2.759 -15.210 6.046 1.00 96.56 252 LYS A N 1
ATOM 1876 C CA . LYS A 1 252 ? -2.580 -15.234 7.502 1.00 96.56 252 LYS A CA 1
ATOM 1877 C C . LYS A 1 252 ? -2.983 -13.900 8.125 1.00 96.56 252 LYS A C 1
ATOM 1879 O O . LYS A 1 252 ? -3.012 -12.852 7.481 1.00 96.56 252 LYS A O 1
ATOM 1884 N N . ILE A 1 253 ? -3.291 -13.947 9.415 1.00 97.50 253 ILE A N 1
ATOM 1885 C CA . ILE A 1 253 ? -3.826 -12.811 10.166 1.00 97.50 253 ILE A CA 1
ATOM 1886 C C . ILE A 1 253 ? -2.885 -12.515 11.328 1.00 97.50 253 ILE A C 1
ATOM 1888 O O . ILE A 1 253 ? -2.664 -13.372 12.182 1.00 97.50 253 ILE A O 1
ATOM 1892 N N . LEU A 1 254 ? -2.356 -11.298 11.403 1.00 97.69 254 LEU A N 1
ATOM 1893 C CA . LEU A 1 254 ? -1.634 -10.819 12.581 1.00 97.69 254 LEU A CA 1
ATOM 1894 C C . LEU A 1 254 ? -2.607 -10.147 13.541 1.00 97.69 254 LEU A C 1
ATOM 1896 O O . LEU A 1 254 ? -3.388 -9.283 13.142 1.00 97.69 254 LEU A O 1
ATOM 1900 N N . LEU A 1 255 ? -2.516 -10.519 14.814 1.00 97.88 255 LEU A N 1
ATOM 1901 C CA . LEU A 1 255 ? -3.360 -10.027 15.893 1.00 97.88 255 LEU A CA 1
ATOM 1902 C C . LEU A 1 255 ? -2.496 -9.380 16.976 1.00 97.88 255 LEU A C 1
ATOM 1904 O O . LEU A 1 255 ? -1.684 -10.058 17.600 1.00 97.88 255 LEU A O 1
ATOM 1908 N N . GLY A 1 256 ? -2.697 -8.087 17.221 1.00 97.81 256 GLY A N 1
ATOM 1909 C CA . GLY A 1 256 ? -2.051 -7.324 18.289 1.00 97.81 256 GLY A CA 1
ATOM 1910 C C . GLY A 1 256 ? -3.055 -6.953 19.378 1.00 97.81 256 GLY A C 1
ATOM 1911 O O . GLY A 1 256 ? -4.181 -6.559 19.070 1.00 97.81 256 GLY A O 1
ATOM 1912 N N . GLY A 1 257 ? -2.698 -7.078 20.656 1.00 97.50 257 GLY A N 1
ATOM 1913 C CA . GLY A 1 257 ? -3.672 -6.916 21.737 1.00 97.50 257 GLY A CA 1
ATOM 1914 C C . GLY A 1 257 ? -3.091 -6.826 23.146 1.00 97.50 257 GLY A C 1
ATOM 1915 O O . GLY A 1 257 ? -1.894 -6.638 23.328 1.00 97.50 257 GLY A O 1
ATOM 1916 N N . ASN A 1 258 ? -3.955 -6.987 24.151 1.00 97.19 258 ASN A N 1
ATOM 1917 C CA . ASN A 1 258 ? -3.609 -7.225 25.560 1.00 97.19 258 ASN A CA 1
ATOM 1918 C C . ASN A 1 258 ? -4.013 -8.647 25.995 1.00 97.19 258 ASN A C 1
ATOM 1920 O O . ASN A 1 258 ? -4.592 -8.854 27.060 1.00 97.19 258 ASN A O 1
ATOM 1924 N N . PHE A 1 259 ? -3.782 -9.630 25.129 1.00 97.75 259 PHE A N 1
ATOM 1925 C CA . PHE A 1 259 ? -3.968 -11.046 25.437 1.00 97.75 259 PHE A CA 1
ATOM 1926 C C . PHE A 1 259 ? -2.639 -11.683 25.858 1.00 97.75 259 PHE A C 1
ATOM 1928 O O . PHE A 1 259 ? -1.557 -11.182 25.540 1.00 97.75 259 PHE A O 1
ATOM 1935 N N . THR A 1 260 ? -2.732 -12.801 26.570 1.00 97.44 260 THR A N 1
ATOM 1936 C CA . THR A 1 260 ? -1.585 -13.632 26.970 1.00 97.44 260 THR A CA 1
ATOM 1937 C C . THR A 1 260 ? -1.681 -15.064 26.448 1.00 97.44 260 THR A C 1
ATOM 1939 O O . THR A 1 260 ? -0.699 -15.806 26.520 1.00 97.44 260 THR A O 1
ATOM 1942 N N . SER A 1 261 ? -2.825 -15.454 25.878 1.00 97.38 261 SER A N 1
ATOM 1943 C CA . SER A 1 261 ? -2.989 -16.708 25.152 1.00 97.38 261 SER A CA 1
ATOM 1944 C C . SER A 1 261 ? -3.943 -16.580 23.965 1.00 97.38 261 SER A C 1
ATOM 1946 O O . SER A 1 261 ? -4.890 -15.787 23.976 1.00 97.38 261 SER A O 1
ATOM 1948 N N . VAL A 1 262 ? -3.675 -17.390 22.941 1.00 97.94 262 VAL A N 1
ATOM 1949 C CA . VAL A 1 262 ? -4.459 -17.516 21.708 1.00 97.94 262 VAL A CA 1
ATOM 1950 C C . VAL A 1 262 ? -4.582 -18.999 21.380 1.00 97.94 262 VAL A C 1
ATOM 1952 O O . VAL A 1 262 ? -3.590 -19.723 21.440 1.00 97.94 262 VAL A O 1
ATOM 1955 N N . GLY A 1 263 ? -5.796 -19.478 21.099 1.00 95.44 263 GLY A N 1
ATOM 1956 C CA . GLY A 1 263 ? -6.038 -20.911 20.871 1.00 95.44 263 GLY A CA 1
ATOM 1957 C C . GLY A 1 263 ? -5.623 -21.807 22.051 1.00 95.44 263 GLY A C 1
ATOM 1958 O O . GLY A 1 263 ? -5.222 -22.945 21.846 1.00 95.44 263 GLY A O 1
ATOM 1959 N N . GLY A 1 264 ? -5.631 -21.277 23.281 1.00 95.25 264 GLY A N 1
ATOM 1960 C CA . GLY A 1 264 ? -5.158 -21.981 24.482 1.00 95.25 264 GLY A CA 1
ATOM 1961 C C . GLY A 1 264 ? -3.633 -22.028 24.663 1.00 95.25 264 GLY A C 1
ATOM 1962 O O . GLY A 1 264 ? -3.165 -22.493 25.699 1.00 95.25 264 GLY A O 1
ATOM 1963 N N . VAL A 1 265 ? -2.849 -21.509 23.714 1.00 97.56 265 VAL A N 1
ATOM 1964 C CA . VAL A 1 265 ? -1.379 -21.479 23.769 1.00 97.56 265 VAL A CA 1
ATOM 1965 C C . VAL A 1 265 ? -0.896 -20.095 24.195 1.00 97.56 265 VAL A C 1
ATOM 1967 O O . VAL A 1 265 ? -1.435 -19.079 23.753 1.00 97.56 265 VAL A O 1
ATOM 1970 N N . THR A 1 266 ? 0.140 -20.035 25.035 1.00 96.94 266 THR A N 1
ATOM 1971 C CA . THR A 1 266 ? 0.750 -18.770 25.472 1.00 96.94 266 THR A CA 1
ATOM 1972 C C . THR A 1 266 ? 1.253 -17.959 24.282 1.00 96.94 266 THR A C 1
ATOM 1974 O O . THR A 1 266 ? 2.146 -18.387 23.550 1.00 96.94 266 THR A O 1
ATOM 1977 N N . ARG A 1 267 ? 0.689 -16.761 24.125 1.00 96.62 267 ARG A N 1
ATOM 1978 C CA . ARG A 1 267 ? 1.023 -15.765 23.105 1.00 96.62 267 ARG A CA 1
ATOM 1979 C C . ARG A 1 267 ? 0.831 -14.394 23.720 1.00 96.62 267 ARG A C 1
ATOM 1981 O O . ARG A 1 267 ? -0.289 -14.001 24.019 1.00 96.62 267 ARG A O 1
ATOM 1988 N N . GLN A 1 268 ? 1.927 -13.699 23.974 1.00 96.12 268 GLN A N 1
ATOM 1989 C CA . GLN A 1 268 ? 1.908 -12.435 24.700 1.00 96.12 268 GLN A CA 1
ATOM 1990 C C . GLN A 1 268 ? 1.803 -11.278 23.704 1.00 96.12 268 GLN A C 1
ATOM 1992 O O . GLN A 1 268 ? 2.751 -10.994 22.974 1.00 96.12 268 GLN A O 1
ATOM 1997 N N . GLN A 1 269 ? 0.614 -10.662 23.668 1.00 97.69 269 GLN A N 1
ATOM 1998 C CA . GLN A 1 269 ? 0.218 -9.450 22.933 1.00 97.69 269 GLN A CA 1
ATOM 1999 C C . GLN A 1 269 ? 0.348 -9.457 21.404 1.00 97.69 269 GLN A C 1
ATOM 2001 O O . GLN A 1 269 ? -0.260 -8.594 20.773 1.00 97.69 269 GLN A O 1
ATOM 2006 N N . LEU A 1 270 ? 1.058 -10.413 20.805 1.00 98.06 270 LEU A N 1
ATOM 2007 C CA . LEU A 1 270 ? 1.121 -10.632 19.362 1.00 98.06 270 LEU A CA 1
ATOM 2008 C C . LEU A 1 270 ? 0.984 -12.122 19.033 1.00 98.06 270 LEU A C 1
ATOM 2010 O O . LEU A 1 270 ? 1.648 -12.974 19.630 1.00 98.06 270 LEU A O 1
ATOM 2014 N N . ALA A 1 271 ? 0.132 -12.431 18.063 1.00 97.94 271 ALA A N 1
ATOM 2015 C CA . ALA A 1 271 ? -0.035 -13.767 17.506 1.00 97.94 271 ALA A CA 1
ATOM 2016 C C . ALA A 1 271 ? -0.266 -13.683 15.997 1.00 97.94 271 ALA A C 1
ATOM 2018 O O . ALA A 1 271 ? -0.823 -12.702 15.504 1.00 97.94 271 ALA A O 1
ATOM 2019 N N . ARG A 1 272 ? 0.127 -14.737 15.281 1.00 98.38 272 ARG A N 1
ATOM 2020 C CA . ARG A 1 272 ? -0.257 -14.958 13.889 1.00 98.38 272 ARG A CA 1
ATOM 2021 C C . ARG A 1 272 ? -1.232 -16.126 13.825 1.00 98.38 272 ARG A C 1
ATOM 2023 O O . ARG A 1 272 ? -1.021 -17.135 14.494 1.00 98.38 272 ARG A O 1
ATOM 2030 N N . LEU A 1 273 ? -2.300 -15.979 13.057 1.00 98.44 273 LEU A N 1
ATOM 2031 C CA . LEU A 1 273 ? -3.297 -17.011 12.808 1.00 98.44 273 LEU A CA 1
ATOM 2032 C C . LEU A 1 273 ? -3.231 -17.442 11.345 1.00 98.44 273 LEU A C 1
ATOM 2034 O O . LEU A 1 273 ? -2.912 -16.635 10.469 1.00 98.44 273 LEU A O 1
ATOM 2038 N N . ASN A 1 274 ? -3.576 -18.695 11.086 1.00 98.19 274 ASN A N 1
ATOM 2039 C CA . ASN A 1 274 ? -3.847 -19.186 9.743 1.00 98.19 274 ASN A CA 1
ATOM 2040 C C . ASN A 1 274 ? -5.170 -18.611 9.211 1.00 98.19 274 ASN A C 1
ATOM 2042 O O . ASN A 1 274 ? -5.945 -17.987 9.942 1.00 98.19 274 ASN A O 1
ATOM 2046 N N . THR A 1 275 ? -5.449 -18.851 7.931 1.00 96.50 275 THR A N 1
ATOM 2047 C CA . THR A 1 275 ? -6.674 -18.397 7.256 1.00 96.50 275 THR A CA 1
ATOM 2048 C C . THR A 1 275 ? -7.951 -18.910 7.922 1.00 96.50 275 THR A C 1
ATOM 2050 O O . THR A 1 275 ? -8.971 -18.231 7.883 1.00 96.50 275 THR A O 1
ATOM 2053 N N . ASP A 1 276 ? -7.925 -20.079 8.562 1.00 97.12 276 ASP A N 1
ATOM 2054 C CA . ASP A 1 276 ? -9.047 -20.657 9.314 1.00 97.12 276 ASP A CA 1
ATOM 2055 C C . ASP A 1 276 ? -9.156 -20.130 10.760 1.00 97.12 276 ASP A C 1
ATOM 2057 O O . ASP A 1 276 ? -10.057 -20.516 11.501 1.00 97.12 276 ASP A O 1
ATOM 2061 N N . GLY A 1 277 ? -8.257 -19.239 11.180 1.00 97.44 277 GLY A N 1
ATOM 2062 C CA . GLY A 1 277 ? -8.211 -18.683 12.530 1.00 97.44 277 GLY A CA 1
ATOM 2063 C C . GLY A 1 277 ? -7.486 -19.549 13.559 1.00 97.44 277 GLY A C 1
ATOM 2064 O O . GLY A 1 277 ? -7.347 -19.117 14.704 1.00 97.44 277 GLY A O 1
ATOM 2065 N N . SER A 1 278 ? -6.998 -20.737 13.190 1.00 98.19 278 SER A N 1
ATOM 2066 C CA . SER A 1 278 ? -6.109 -21.515 14.058 1.00 98.19 278 SER A CA 1
ATOM 2067 C C . SER A 1 278 ? -4.795 -20.768 14.296 1.00 98.19 278 SER A C 1
ATOM 2069 O O . SER A 1 278 ? -4.352 -19.969 13.470 1.00 98.19 278 SER A O 1
ATOM 2071 N N . LEU A 1 279 ? -4.158 -20.997 15.445 1.00 98.19 279 LEU A N 1
ATOM 2072 C CA . LEU A 1 279 ? -2.874 -20.373 15.757 1.00 98.19 279 LEU A CA 1
ATOM 2073 C C . LEU A 1 279 ? -1.772 -20.904 14.826 1.00 98.19 279 LEU A C 1
ATOM 2075 O O . LEU A 1 279 ? -1.551 -22.112 14.762 1.00 98.19 279 LEU A O 1
ATOM 2079 N N . ASP A 1 280 ? -1.013 -20.009 14.193 1.00 98.00 280 ASP A N 1
ATOM 2080 C CA . ASP A 1 280 ? 0.216 -20.379 13.494 1.00 98.00 280 ASP A CA 1
ATOM 2081 C C . ASP A 1 280 ? 1.339 -20.607 14.517 1.00 98.00 280 ASP A C 1
ATOM 2083 O O . ASP A 1 280 ? 1.923 -19.673 15.078 1.00 98.00 280 ASP A O 1
ATOM 2087 N N . THR A 1 281 ? 1.647 -21.875 14.774 1.00 95.56 281 THR A N 1
ATOM 2088 C CA . THR A 1 281 ? 2.687 -22.272 15.726 1.00 95.56 281 THR A CA 1
ATOM 2089 C C . THR A 1 281 ? 4.107 -22.048 15.212 1.00 95.56 281 THR A C 1
ATOM 2091 O O . THR A 1 281 ? 5.025 -22.072 16.027 1.00 95.56 281 THR A O 1
ATOM 2094 N N . SER A 1 282 ? 4.300 -21.819 13.905 1.00 95.62 282 SER A N 1
ATOM 2095 C CA . SER A 1 282 ? 5.619 -21.533 13.317 1.00 95.62 282 SER A CA 1
ATOM 2096 C C . SER A 1 282 ? 6.086 -20.102 13.588 1.00 95.62 282 SER A C 1
ATOM 2098 O O . SER A 1 282 ? 7.283 -19.859 13.706 1.00 95.62 282 SER A O 1
ATOM 2100 N N . PHE A 1 283 ? 5.152 -19.161 13.756 1.00 96.69 283 PHE A N 1
ATOM 2101 C CA . PHE A 1 283 ? 5.474 -17.822 14.237 1.00 96.69 283 PHE A CA 1
ATOM 2102 C C . PHE A 1 283 ? 5.868 -17.925 15.718 1.00 96.69 283 PHE A C 1
ATOM 2104 O O . PHE A 1 283 ? 5.097 -18.506 16.487 1.00 96.69 283 PHE A O 1
ATOM 2111 N N . PRO A 1 284 ? 7.009 -17.388 16.175 1.00 93.44 284 PRO A N 1
ATOM 2112 C CA . PRO A 1 284 ? 7.435 -17.485 17.566 1.00 93.44 284 PRO A CA 1
ATOM 2113 C C . PRO A 1 284 ? 6.537 -16.638 18.474 1.00 93.44 284 PRO A C 1
ATOM 2115 O O . PRO A 1 284 ? 5.836 -15.736 18.019 1.00 93.44 284 PRO A O 1
ATOM 2118 N N . ASN A 1 285 ? 6.532 -16.922 19.780 1.00 94.06 285 ASN A N 1
ATOM 2119 C CA . ASN A 1 285 ? 5.920 -16.023 20.759 1.00 94.06 285 ASN A CA 1
ATOM 2120 C C . ASN A 1 285 ? 6.840 -14.805 20.945 1.00 94.06 285 ASN A C 1
ATOM 2122 O O . ASN A 1 285 ? 7.924 -14.975 21.504 1.00 94.06 285 ASN A O 1
ATOM 2126 N N . PRO A 1 286 ? 6.435 -13.584 20.553 1.00 89.00 286 PRO A N 1
ATOM 2127 C CA . PRO A 1 286 ? 7.315 -12.428 20.670 1.00 89.00 286 PRO A CA 1
ATOM 2128 C C . PRO A 1 286 ? 7.470 -11.941 22.117 1.00 89.00 286 PRO A C 1
ATOM 2130 O O . PRO A 1 286 ? 8.304 -11.078 22.363 1.00 89.00 286 PRO A O 1
ATOM 2133 N N . ALA A 1 287 ? 6.704 -12.494 23.068 1.00 94.62 287 ALA A N 1
ATOM 2134 C CA . ALA A 1 287 ? 6.879 -12.282 24.506 1.00 94.62 287 ALA A CA 1
ATOM 2135 C C . ALA A 1 287 ? 6.954 -10.796 24.907 1.00 94.62 287 ALA A C 1
ATOM 2137 O O . ALA A 1 287 ? 7.876 -10.368 25.607 1.00 94.62 287 ALA A O 1
ATOM 2138 N N . LEU A 1 288 ? 6.016 -9.987 24.403 1.00 97.19 288 LEU A N 1
ATOM 2139 C CA . LEU A 1 288 ? 5.931 -8.583 24.791 1.00 97.19 288 LEU A CA 1
ATOM 2140 C C . LEU A 1 288 ? 5.451 -8.455 26.244 1.00 97.19 288 LEU A C 1
ATOM 2142 O O . LEU A 1 288 ? 4.841 -9.356 26.812 1.00 97.19 288 LEU A O 1
ATOM 2146 N N . ASN A 1 289 ? 5.722 -7.307 26.861 1.00 96.06 289 ASN A N 1
ATOM 2147 C CA . ASN A 1 289 ? 5.283 -7.004 28.228 1.00 96.06 289 ASN A CA 1
ATOM 2148 C C . ASN A 1 289 ? 4.225 -5.888 28.297 1.00 96.06 289 ASN A C 1
ATOM 2150 O O . ASN A 1 289 ? 3.916 -5.387 29.376 1.00 96.06 289 ASN A O 1
ATOM 2154 N N . GLY A 1 290 ? 3.681 -5.479 27.152 1.00 96.94 290 GLY A N 1
ATOM 2155 C CA . GLY A 1 290 ? 2.680 -4.426 27.054 1.00 96.94 290 GLY A CA 1
ATOM 2156 C C . GLY A 1 290 ? 1.900 -4.512 25.750 1.00 96.94 290 GLY A C 1
ATOM 2157 O O . GLY A 1 290 ? 2.347 -5.122 24.781 1.00 96.94 290 GLY A O 1
ATOM 2158 N N . LEU A 1 291 ? 0.707 -3.922 25.745 1.00 96.81 291 LEU A N 1
ATOM 2159 C CA . LEU A 1 291 ? -0.245 -4.073 24.647 1.00 96.81 291 LEU A CA 1
ATOM 2160 C C . LEU A 1 291 ? 0.205 -3.385 23.356 1.00 96.81 291 LEU A C 1
ATOM 2162 O O . LEU A 1 291 ? 0.888 -2.360 23.390 1.00 96.81 291 LEU A O 1
ATOM 2166 N N . ILE A 1 292 ? -0.241 -3.926 22.225 1.00 98.44 292 ILE A N 1
ATOM 2167 C CA . ILE A 1 292 ? -0.050 -3.347 20.889 1.00 98.44 292 ILE A CA 1
ATOM 2168 C C . ILE A 1 292 ? -1.295 -2.533 20.514 1.00 98.44 292 ILE A C 1
ATOM 2170 O O . ILE A 1 292 ? -2.410 -3.037 20.611 1.00 98.44 292 ILE A O 1
ATOM 2174 N N . ASN A 1 293 ? -1.106 -1.282 20.081 1.00 98.12 293 ASN A N 1
ATOM 2175 C CA . ASN A 1 293 ? -2.181 -0.399 19.602 1.00 98.12 293 ASN A CA 1
ATOM 2176 C C . ASN A 1 293 ? -2.250 -0.317 18.073 1.00 98.12 293 ASN A C 1
ATOM 2178 O O . ASN A 1 293 ? -3.303 -0.012 17.523 1.00 98.12 293 ASN A O 1
ATOM 2182 N N . SER A 1 294 ? -1.130 -0.508 17.383 1.00 98.38 294 SER A N 1
ATOM 2183 C CA . SER A 1 294 ? -1.041 -0.293 15.941 1.00 98.38 294 SER A CA 1
ATOM 2184 C C . SER A 1 294 ? -0.011 -1.229 15.341 1.00 98.38 294 SER A C 1
ATOM 2186 O O . SER A 1 294 ? 1.020 -1.505 15.957 1.00 98.38 294 SER A O 1
ATOM 2188 N N . MET A 1 295 ? -0.280 -1.673 14.119 1.00 98.31 295 MET A N 1
ATOM 2189 C CA . MET A 1 295 ? 0.664 -2.436 13.316 1.00 98.31 295 MET A CA 1
ATOM 2190 C C . MET A 1 295 ? 0.611 -1.941 11.871 1.00 98.31 295 MET A C 1
ATOM 2192 O O . MET A 1 295 ? -0.448 -1.512 11.416 1.00 98.31 295 MET A O 1
ATOM 2196 N N . VAL A 1 296 ? 1.732 -2.021 11.157 1.00 98.44 296 VAL A N 1
ATOM 2197 C CA . VAL A 1 296 ? 1.807 -1.820 9.699 1.00 98.44 296 VAL A CA 1
ATOM 2198 C C . VAL A 1 296 ? 2.701 -2.894 9.075 1.00 98.44 296 VAL A C 1
ATOM 2200 O O . VAL A 1 296 ? 3.635 -3.375 9.723 1.00 98.44 296 VAL A O 1
ATOM 2203 N N . LEU A 1 297 ? 2.399 -3.279 7.833 1.00 97.94 297 LEU A N 1
ATOM 2204 C CA . LEU A 1 297 ? 3.098 -4.334 7.096 1.00 97.94 297 LEU A CA 1
ATOM 2205 C C . LEU A 1 297 ? 3.897 -3.734 5.936 1.00 97.94 297 LEU A C 1
ATOM 2207 O O . LEU A 1 297 ? 3.370 -2.940 5.155 1.00 97.94 297 LEU A O 1
ATOM 2211 N N . GLN A 1 298 ? 5.167 -4.114 5.843 1.00 98.06 298 GLN A N 1
ATOM 2212 C CA . GLN A 1 298 ? 6.055 -3.758 4.738 1.00 98.06 298 GLN A CA 1
ATOM 2213 C C . GLN A 1 298 ? 6.003 -4.835 3.649 1.00 98.06 298 GLN A C 1
ATOM 2215 O O . GLN A 1 298 ? 5.718 -5.999 3.939 1.00 98.06 298 GLN A O 1
ATOM 2220 N N . ALA A 1 299 ? 6.316 -4.467 2.408 1.00 96.75 299 ALA A N 1
ATOM 2221 C CA . ALA A 1 299 ? 6.218 -5.345 1.244 1.00 96.75 299 ALA A CA 1
ATOM 2222 C C . ALA A 1 299 ? 7.202 -6.525 1.283 1.00 96.75 299 ALA A C 1
ATOM 2224 O O . ALA A 1 299 ? 6.916 -7.610 0.783 1.00 96.75 299 ALA A O 1
ATOM 2225 N N . ASN A 1 300 ? 8.338 -6.361 1.966 1.00 95.44 300 ASN A N 1
ATOM 2226 C CA . ASN A 1 300 ? 9.265 -7.455 2.276 1.00 95.44 300 ASN A CA 1
ATOM 2227 C C . ASN A 1 300 ? 8.778 -8.394 3.407 1.00 95.44 300 ASN A C 1
ATOM 2229 O O . ASN A 1 300 ? 9.509 -9.290 3.831 1.00 95.44 300 ASN A O 1
ATOM 2233 N N . GLY A 1 301 ? 7.570 -8.182 3.935 1.00 96.06 301 GLY A N 1
ATOM 2234 C CA . GLY A 1 301 ? 6.959 -8.981 4.993 1.00 96.06 301 GLY A CA 1
ATOM 2235 C C . GLY A 1 301 ? 7.358 -8.593 6.418 1.00 96.06 301 GLY A C 1
ATOM 2236 O O . GLY A 1 301 ? 6.844 -9.203 7.356 1.00 96.06 301 GLY A O 1
ATOM 2237 N N . LYS A 1 302 ? 8.238 -7.600 6.616 1.00 98.00 302 LYS A N 1
ATOM 2238 C CA . LYS A 1 302 ? 8.547 -7.071 7.954 1.00 98.00 302 LYS A CA 1
ATOM 2239 C C . LYS A 1 302 ? 7.327 -6.366 8.557 1.00 98.00 302 LYS A C 1
ATOM 2241 O O . LYS A 1 302 ? 6.538 -5.726 7.861 1.00 98.00 302 LYS A O 1
ATOM 2246 N N . ILE A 1 303 ? 7.191 -6.464 9.875 1.00 98.44 303 ILE A N 1
ATOM 2247 C CA . ILE A 1 303 ? 6.031 -5.978 10.631 1.00 98.44 303 ILE A CA 1
ATOM 2248 C C . ILE A 1 303 ? 6.509 -4.909 11.605 1.00 98.44 303 ILE A C 1
ATOM 2250 O O . ILE A 1 303 ? 7.374 -5.180 12.435 1.00 98.44 303 ILE A O 1
ATOM 2254 N N . ILE A 1 304 ? 5.932 -3.711 11.560 1.00 98.75 304 ILE A N 1
ATOM 2255 C CA . ILE A 1 304 ? 6.228 -2.663 12.544 1.00 98.75 304 ILE A CA 1
ATOM 2256 C C . ILE A 1 304 ? 5.072 -2.581 13.533 1.00 98.75 304 ILE A C 1
ATOM 2258 O O . ILE A 1 304 ? 3.911 -2.481 13.135 1.00 98.75 304 ILE A O 1
ATOM 2262 N N . ILE A 1 305 ? 5.398 -2.613 14.824 1.00 98.75 305 ILE A N 1
ATOM 2263 C CA . ILE A 1 305 ? 4.437 -2.629 15.928 1.00 98.75 305 ILE A CA 1
ATOM 2264 C C . ILE A 1 305 ? 4.622 -1.415 16.839 1.00 98.75 305 ILE A C 1
ATOM 2266 O O . ILE A 1 305 ? 5.742 -1.057 17.199 1.00 98.75 305 ILE A O 1
ATOM 2270 N N . GLY A 1 306 ? 3.511 -0.799 17.239 1.00 98.56 306 GLY A N 1
ATOM 2271 C CA . GLY A 1 306 ? 3.470 0.359 18.130 1.00 98.56 306 GLY A CA 1
ATOM 2272 C C . GLY A 1 306 ? 2.511 0.125 19.294 1.00 98.56 306 GLY A C 1
ATOM 2273 O O . GLY A 1 306 ? 1.402 -0.384 19.098 1.00 98.56 306 GLY A O 1
ATOM 2274 N N . GLY A 1 307 ? 2.912 0.467 20.518 1.00 98.38 307 GLY A N 1
ATOM 2275 C CA . GLY A 1 307 ? 2.110 0.148 21.696 1.00 98.38 307 GLY A CA 1
ATOM 2276 C C . GLY A 1 307 ? 2.647 0.673 23.023 1.00 98.38 307 GLY A C 1
ATOM 2277 O O . GLY A 1 307 ? 3.189 1.773 23.103 1.00 98.38 307 GLY A O 1
ATOM 2278 N N . GLN A 1 308 ? 2.447 -0.124 24.076 1.00 98.19 308 GLN A N 1
ATOM 2279 C CA . GLN A 1 308 ? 2.804 0.153 25.474 1.00 98.19 308 GLN A CA 1
ATOM 2280 C C . GLN A 1 308 ? 3.842 -0.837 26.036 1.00 98.19 308 GLN A C 1
ATOM 2282 O O . GLN A 1 308 ? 3.985 -0.964 27.252 1.00 98.19 308 GLN A O 1
ATOM 2287 N N . PHE A 1 309 ? 4.558 -1.565 25.183 1.00 98.62 309 PHE A N 1
ATOM 2288 C CA . PHE A 1 309 ? 5.615 -2.496 25.593 1.00 98.62 309 PHE A CA 1
ATOM 2289 C C . PHE A 1 309 ? 6.955 -1.774 25.811 1.00 98.62 309 PHE A C 1
ATOM 2291 O O . PHE A 1 309 ? 7.187 -0.695 25.257 1.00 98.62 309 PHE A O 1
ATOM 2298 N N . THR A 1 310 ? 7.815 -2.343 26.653 1.00 98.31 310 THR A N 1
ATOM 2299 C CA . THR A 1 310 ? 9.223 -1.938 26.847 1.00 98.31 310 THR A CA 1
ATOM 2300 C C . THR A 1 310 ? 10.212 -3.057 26.512 1.00 98.31 310 THR A C 1
ATOM 2302 O O . THR A 1 310 ? 11.423 -2.837 26.531 1.00 98.31 310 THR A O 1
ATOM 2305 N N . SER A 1 311 ? 9.726 -4.256 26.184 1.00 97.88 311 SER A N 1
ATOM 2306 C CA . SER A 1 311 ? 10.558 -5.367 25.730 1.00 97.88 311 SER A CA 1
ATOM 2307 C C . SER A 1 311 ? 9.868 -6.201 24.658 1.00 97.88 311 SER A C 1
ATOM 2309 O O . SER A 1 311 ? 8.646 -6.363 24.678 1.00 97.88 311 SER A O 1
ATOM 2311 N N . VAL A 1 312 ? 10.671 -6.781 23.770 1.00 98.00 312 VAL A N 1
ATOM 2312 C CA . VAL A 1 312 ? 10.260 -7.757 22.755 1.00 98.00 312 VAL A CA 1
ATOM 2313 C C . VAL A 1 312 ? 11.285 -8.887 22.767 1.00 98.00 312 VAL A C 1
ATOM 2315 O O . VAL A 1 312 ? 12.481 -8.626 22.689 1.00 98.00 312 VAL A O 1
ATOM 2318 N N . GLN A 1 313 ? 10.833 -10.133 22.908 1.00 95.75 313 GLN A N 1
ATOM 2319 C CA . GLN A 1 313 ? 11.679 -11.336 22.953 1.00 95.75 313 GLN A CA 1
ATOM 2320 C C . GLN A 1 313 ? 12.810 -11.246 23.995 1.00 95.75 313 GLN A C 1
ATOM 2322 O O . GLN A 1 313 ? 13.909 -11.751 23.797 1.00 95.75 313 GLN A O 1
ATOM 2327 N N . GLY A 1 314 ? 12.543 -10.572 25.119 1.00 94.62 314 GLY A N 1
ATOM 2328 C CA . GLY A 1 314 ? 13.519 -10.334 26.188 1.00 94.62 314 GLY A CA 1
ATOM 2329 C C . GLY A 1 314 ? 14.492 -9.172 25.943 1.00 94.62 314 GLY A C 1
ATOM 2330 O O . GLY A 1 314 ? 15.171 -8.757 26.880 1.00 94.62 314 GLY A O 1
ATOM 2331 N N . SER A 1 315 ? 14.541 -8.597 24.739 1.00 96.69 315 SER A N 1
ATOM 2332 C CA . SER A 1 315 ? 15.359 -7.417 24.438 1.00 96.69 315 SER A CA 1
ATOM 2333 C C . SER A 1 315 ? 14.614 -6.114 24.762 1.00 96.69 315 SER A C 1
ATOM 2335 O O . SER A 1 315 ? 13.423 -6.009 24.449 1.00 96.69 315 SER A O 1
ATOM 2337 N N . PRO A 1 316 ? 15.278 -5.095 25.344 1.00 97.19 316 PRO A N 1
ATOM 2338 C CA . PRO A 1 316 ? 14.686 -3.773 25.536 1.00 97.19 316 PRO A CA 1
ATOM 2339 C C . PRO A 1 316 ? 14.282 -3.143 24.200 1.00 97.19 316 PRO A C 1
ATOM 2341 O O . PRO A 1 316 ? 15.111 -2.962 23.309 1.00 97.19 316 PRO A O 1
ATOM 2344 N N . ARG A 1 317 ? 12.998 -2.819 24.060 1.00 97.62 317 ARG A N 1
ATOM 2345 C CA . ARG A 1 317 ? 12.416 -2.148 22.892 1.00 97.62 317 ARG A CA 1
ATOM 2346 C C . ARG A 1 317 ? 11.247 -1.308 23.371 1.00 97.62 317 ARG A C 1
ATOM 2348 O O . ARG A 1 317 ? 10.212 -1.842 23.769 1.00 97.62 317 ARG A O 1
ATOM 2355 N N . ASN A 1 318 ? 11.418 0.007 23.374 1.00 97.88 318 ASN A N 1
ATOM 2356 C CA . ASN A 1 318 ? 10.427 0.906 23.947 1.00 97.88 318 ASN A CA 1
ATOM 2357 C C . ASN A 1 318 ? 9.419 1.348 22.893 1.00 97.88 318 ASN A C 1
ATOM 2359 O O . ASN A 1 318 ? 9.734 2.155 22.019 1.00 97.88 318 ASN A O 1
ATOM 2363 N N . ARG A 1 319 ? 8.184 0.848 23.046 1.00 98.62 319 ARG A N 1
ATOM 2364 C CA . ARG A 1 319 ? 6.935 1.359 22.451 1.00 98.62 319 ARG A CA 1
ATOM 2365 C C . ARG A 1 319 ? 6.811 1.254 20.928 1.00 98.62 319 ARG A C 1
ATOM 2367 O O . ARG A 1 319 ? 5.686 1.295 20.434 1.00 98.62 319 ARG A O 1
ATOM 2374 N N . LEU A 1 320 ? 7.916 1.079 20.213 1.00 98.69 320 LEU A N 1
ATOM 2375 C CA . LEU A 1 320 ? 8.004 0.904 18.771 1.00 98.69 320 LEU A CA 1
ATOM 2376 C C . LEU A 1 320 ? 9.091 -0.130 18.455 1.00 98.69 320 LEU A C 1
ATOM 2378 O O . LEU A 1 320 ? 10.204 -0.034 18.968 1.00 98.69 320 LEU A O 1
ATOM 2382 N N . ALA A 1 321 ? 8.765 -1.128 17.639 1.00 98.44 321 ALA A N 1
ATOM 2383 C CA . ALA A 1 321 ? 9.699 -2.171 17.221 1.00 98.44 321 ALA A CA 1
ATOM 2384 C C . ALA A 1 321 ? 9.355 -2.677 15.820 1.00 98.44 321 ALA A C 1
ATOM 2386 O O . ALA A 1 321 ? 8.214 -2.549 15.369 1.00 98.44 321 ALA A O 1
ATOM 2387 N N . ARG A 1 322 ? 10.337 -3.289 15.158 1.00 98.56 322 ARG A N 1
ATOM 2388 C CA . ARG A 1 322 ? 10.160 -3.986 13.884 1.00 98.56 322 ARG A CA 1
ATOM 2389 C C . ARG A 1 322 ? 10.490 -5.463 14.065 1.00 98.56 322 ARG A C 1
ATOM 2391 O O . ARG A 1 322 ? 11.445 -5.810 14.752 1.00 98.56 322 ARG A O 1
ATOM 2398 N N . LEU A 1 323 ? 9.676 -6.323 13.475 1.00 98.50 323 LEU A N 1
ATOM 2399 C CA . LEU A 1 323 ? 9.873 -7.764 13.415 1.00 98.50 323 LEU A CA 1
ATOM 2400 C C . LEU A 1 323 ? 10.137 -8.167 11.966 1.00 98.50 323 LEU A C 1
ATOM 2402 O O . LEU A 1 323 ? 9.586 -7.566 11.038 1.00 98.50 323 LEU A O 1
ATOM 2406 N N . ASN A 1 324 ? 10.936 -9.207 11.777 1.00 97.75 324 ASN A N 1
ATOM 2407 C CA . ASN A 1 324 ? 11.061 -9.887 10.496 1.00 97.75 324 ASN A CA 1
ATOM 2408 C C . ASN A 1 324 ? 9.763 -10.640 10.155 1.00 97.75 324 ASN A C 1
ATOM 2410 O O . ASN A 1 324 ? 8.883 -10.820 11.001 1.00 97.75 324 ASN A O 1
ATOM 2414 N N . SER A 1 325 ? 9.638 -11.096 8.909 1.00 95.50 325 SER A N 1
ATOM 2415 C CA . SER A 1 325 ? 8.453 -11.823 8.422 1.00 95.50 325 SER A CA 1
ATOM 2416 C C . SER A 1 325 ? 8.201 -13.151 9.149 1.00 95.50 325 SER A C 1
ATOM 2418 O O . SER A 1 325 ? 7.060 -13.622 9.236 1.00 95.50 325 SER A O 1
ATOM 2420 N N . ASP A 1 326 ? 9.254 -13.737 9.715 1.00 94.94 326 ASP A N 1
ATOM 2421 C CA . ASP A 1 326 ? 9.192 -14.922 10.568 1.00 94.94 326 ASP A CA 1
ATOM 2422 C C . ASP A 1 326 ? 8.787 -14.607 12.017 1.00 94.94 326 ASP A C 1
ATOM 2424 O O . ASP A 1 326 ? 8.492 -15.527 12.769 1.00 94.94 326 ASP A O 1
ATOM 2428 N N . GLY A 1 327 ? 8.723 -13.329 12.403 1.00 96.06 327 GLY A N 1
ATOM 2429 C CA . GLY A 1 327 ? 8.382 -12.862 13.744 1.00 96.06 327 GLY A CA 1
ATOM 2430 C C . GLY A 1 327 ? 9.566 -12.630 14.677 1.00 96.06 327 GLY A C 1
ATOM 2431 O O . GLY A 1 327 ? 9.343 -12.178 15.800 1.00 96.06 327 GLY A O 1
ATOM 2432 N N . SER A 1 328 ? 10.806 -12.903 14.263 1.00 97.12 328 SER A N 1
ATOM 2433 C CA . SER A 1 328 ? 12.010 -12.550 15.030 1.00 97.12 328 SER A CA 1
ATOM 2434 C C . SER A 1 328 ? 12.186 -11.028 15.128 1.00 97.12 328 SER A C 1
ATOM 2436 O O . SER A 1 328 ? 11.767 -10.286 14.240 1.00 97.12 328 SER A O 1
ATOM 2438 N N . LEU A 1 329 ? 12.772 -10.539 16.225 1.00 97.62 329 LEU A N 1
ATOM 2439 C CA . LEU A 1 329 ? 13.040 -9.108 16.399 1.00 97.62 329 LEU A CA 1
ATOM 2440 C C . LEU A 1 329 ? 14.100 -8.617 15.398 1.00 97.62 329 LEU A C 1
ATOM 2442 O O . LEU A 1 329 ? 15.202 -9.160 15.345 1.00 97.62 329 LEU A O 1
ATOM 2446 N N . ASP A 1 330 ? 13.800 -7.543 14.665 1.00 97.50 330 ASP A N 1
ATOM 2447 C CA . ASP A 1 330 ? 14.801 -6.821 13.879 1.00 97.50 330 ASP A CA 1
ATOM 2448 C C . ASP A 1 330 ? 15.620 -5.920 14.813 1.00 97.50 330 ASP A C 1
ATOM 2450 O O . ASP A 1 330 ? 15.166 -4.866 15.274 1.00 97.50 330 ASP A O 1
ATOM 2454 N N . SER A 1 331 ? 16.839 -6.352 15.132 1.00 94.88 331 SER A N 1
ATOM 2455 C CA . SER A 1 331 ? 17.699 -5.641 16.074 1.00 94.88 331 SER A CA 1
ATOM 2456 C C . SER A 1 331 ? 18.194 -4.294 15.549 1.00 94.88 331 SER A C 1
ATOM 2458 O O . SER A 1 331 ? 18.573 -3.463 16.373 1.00 94.88 331 SER A O 1
ATOM 2460 N N . SER A 1 332 ? 18.191 -4.055 14.231 1.00 94.88 332 SER A N 1
ATOM 2461 C CA . SER A 1 332 ? 18.712 -2.809 13.649 1.00 94.88 332 SER A CA 1
ATOM 2462 C C . SER A 1 332 ? 17.729 -1.640 13.729 1.00 94.88 332 SER A C 1
ATOM 2464 O O . SER A 1 332 ? 18.104 -0.520 13.402 1.00 94.88 332 SER A O 1
ATOM 2466 N N . PHE A 1 333 ? 16.483 -1.883 14.142 1.00 97.50 333 PHE A N 1
ATOM 2467 C CA . PHE A 1 333 ? 15.442 -0.865 14.251 1.00 97.50 333 PHE A CA 1
ATOM 2468 C C . PHE A 1 333 ? 15.074 -0.636 15.723 1.00 97.50 333 PHE A C 1
ATOM 2470 O O . PHE A 1 333 ? 14.330 -1.417 16.324 1.00 97.50 333 PHE A O 1
ATOM 2477 N N . ASP A 1 334 ? 15.598 0.442 16.311 1.00 96.50 334 ASP A N 1
ATOM 2478 C CA . ASP A 1 334 ? 15.336 0.821 17.706 1.00 96.50 334 ASP A CA 1
ATOM 2479 C C . ASP A 1 334 ? 15.132 2.339 17.876 1.00 96.50 334 ASP A C 1
ATOM 2481 O O . ASP A 1 334 ? 16.024 3.044 18.349 1.00 96.50 334 ASP A O 1
ATOM 2485 N N . PRO A 1 335 ? 13.953 2.871 17.505 1.00 97.38 335 PRO A N 1
ATOM 2486 C CA . PRO A 1 335 ? 13.676 4.304 17.621 1.00 97.38 335 PRO A CA 1
ATOM 2487 C C . PRO A 1 335 ? 13.550 4.807 19.065 1.00 97.38 335 PRO A C 1
ATOM 2489 O O . PRO A 1 335 ? 13.569 6.012 19.293 1.00 97.38 335 PRO A O 1
ATOM 2492 N N . ASN A 1 336 ? 13.363 3.904 20.037 1.00 97.56 336 ASN A N 1
ATOM 2493 C CA . ASN A 1 336 ? 13.250 4.207 21.465 1.00 97.56 336 ASN A CA 1
ATOM 2494 C C . ASN A 1 336 ? 12.285 5.374 21.797 1.00 97.56 336 ASN A C 1
ATOM 2496 O O . ASN A 1 336 ? 12.701 6.466 22.191 1.00 97.56 336 ASN A O 1
ATOM 2500 N N . VAL A 1 337 ? 10.976 5.151 21.639 1.00 98.56 337 VAL A N 1
ATOM 2501 C CA . VAL A 1 337 ? 9.945 6.174 21.895 1.00 98.56 337 VAL A CA 1
ATOM 2502 C C . VAL A 1 337 ? 9.612 6.232 23.391 1.00 98.56 337 VAL A C 1
ATOM 2504 O O . VAL A 1 337 ? 9.334 5.206 24.015 1.00 98.56 337 VAL A O 1
ATOM 2507 N N . ASN A 1 338 ? 9.600 7.431 23.986 1.00 98.31 338 ASN A N 1
ATOM 2508 C CA . ASN A 1 338 ? 9.528 7.584 25.449 1.00 98.31 338 ASN A CA 1
ATOM 2509 C C . ASN A 1 338 ? 8.131 7.384 26.075 1.00 98.31 338 ASN A C 1
ATOM 2511 O O . ASN A 1 338 ? 8.000 7.370 27.299 1.00 98.31 338 ASN A O 1
ATOM 2515 N N . SER A 1 339 ? 7.080 7.249 25.265 1.00 98.44 339 SER A N 1
ATOM 2516 C CA . SER A 1 339 ? 5.700 7.061 25.723 1.00 98.44 339 SER A CA 1
ATOM 2517 C C . SER A 1 339 ? 4.884 6.270 24.700 1.00 98.44 339 SER A C 1
ATOM 2519 O O . SER A 1 339 ? 5.395 5.813 23.681 1.00 98.44 339 SER A O 1
ATOM 2521 N N . ASN A 1 340 ? 3.601 6.072 24.988 1.00 97.94 340 ASN A N 1
ATOM 2522 C CA . ASN A 1 340 ? 2.713 5.221 24.207 1.00 97.94 340 ASN A CA 1
ATOM 2523 C C . ASN A 1 340 ? 2.620 5.659 22.742 1.00 97.94 340 ASN A C 1
ATOM 2525 O O . ASN A 1 340 ? 2.266 6.803 22.442 1.00 97.94 340 ASN A O 1
ATOM 2529 N N . VAL A 1 341 ? 2.857 4.697 21.850 1.00 98.75 341 VAL A N 1
ATOM 2530 C CA . VAL A 1 341 ? 2.549 4.810 20.425 1.00 98.75 341 VAL A CA 1
ATOM 2531 C C . VAL A 1 341 ? 1.138 4.276 20.214 1.00 98.75 341 VAL A C 1
ATOM 2533 O O . VAL A 1 341 ? 0.807 3.155 20.619 1.00 98.75 341 VAL A O 1
ATOM 2536 N N . HIS A 1 342 ? 0.286 5.099 19.613 1.00 98.38 342 HIS A N 1
ATOM 2537 C CA . HIS A 1 342 ? -1.111 4.769 19.357 1.00 98.38 342 HIS A CA 1
ATOM 2538 C C . HIS A 1 342 ? -1.400 4.497 17.890 1.00 98.38 342 HIS A C 1
ATOM 2540 O O . HIS A 1 342 ? -2.333 3.750 17.619 1.00 98.38 342 HIS A O 1
ATOM 2546 N N . SER A 1 343 ? -0.638 5.079 16.968 1.00 98.44 343 SER A N 1
ATOM 2547 C CA . SER A 1 343 ? -0.914 5.010 15.537 1.00 98.44 343 SER A CA 1
ATOM 2548 C C . SER A 1 343 ? 0.378 4.955 14.723 1.00 98.44 343 SER A C 1
ATOM 2550 O O . SER A 1 343 ? 1.369 5.602 15.062 1.00 98.44 343 SER A O 1
ATOM 2552 N N . LEU A 1 344 ? 0.360 4.162 13.654 1.00 98.75 344 LEU A N 1
ATOM 2553 C CA . LEU A 1 344 ? 1.454 4.009 12.696 1.00 98.75 344 LEU A CA 1
ATOM 2554 C C . LEU A 1 344 ? 0.910 4.094 11.272 1.00 98.75 344 LEU A C 1
ATOM 2556 O O . LEU A 1 344 ? -0.158 3.552 11.002 1.00 98.75 344 LEU A O 1
ATOM 2560 N N . MET A 1 345 ? 1.634 4.723 10.353 1.00 98.38 345 MET A N 1
ATOM 2561 C CA . MET A 1 345 ? 1.291 4.708 8.928 1.00 98.38 345 MET A CA 1
ATOM 2562 C C . MET A 1 345 ? 2.559 4.712 8.078 1.00 98.38 345 MET A C 1
ATOM 2564 O O . MET A 1 345 ? 3.440 5.539 8.297 1.00 98.38 345 MET A O 1
ATOM 2568 N N . LEU A 1 346 ? 2.650 3.802 7.109 1.00 98.06 346 LEU A N 1
ATOM 2569 C CA . LEU A 1 346 ? 3.734 3.793 6.126 1.00 98.06 346 LEU A CA 1
ATOM 2570 C C . LEU A 1 346 ? 3.410 4.751 4.976 1.00 98.06 346 LEU A C 1
ATOM 2572 O O . LEU A 1 346 ? 2.290 4.750 4.460 1.00 98.06 346 LEU A O 1
ATOM 2576 N N . GLN A 1 347 ? 4.399 5.548 4.582 1.00 97.69 347 GLN A N 1
ATOM 2577 C CA . GLN A 1 347 ? 4.362 6.387 3.387 1.00 97.69 347 GLN A CA 1
ATOM 2578 C C . GLN A 1 347 ? 4.800 5.601 2.146 1.00 97.69 347 GLN A C 1
ATOM 2580 O O . GLN A 1 347 ? 5.383 4.525 2.265 1.00 97.69 347 GLN A O 1
ATOM 2585 N N . LYS A 1 348 ? 4.533 6.143 0.947 1.00 95.75 348 LYS A N 1
ATOM 2586 C CA . LYS A 1 348 ? 4.902 5.504 -0.330 1.00 95.75 348 LYS A CA 1
ATOM 2587 C C . LYS A 1 348 ? 6.387 5.132 -0.390 1.00 95.75 348 LYS A C 1
ATOM 2589 O O . LYS A 1 348 ? 6.718 4.038 -0.824 1.00 95.75 348 LYS A O 1
ATOM 2594 N N . ASP A 1 349 ? 7.243 6.031 0.084 1.00 94.81 349 ASP A N 1
ATOM 2595 C CA . ASP A 1 349 ? 8.703 5.896 0.131 1.00 94.81 349 ASP A CA 1
ATOM 2596 C C . ASP A 1 349 ? 9.221 5.033 1.297 1.00 94.81 349 ASP A C 1
ATOM 2598 O O . ASP A 1 349 ? 10.420 5.001 1.565 1.00 94.81 349 ASP A O 1
ATOM 2602 N N . GLY A 1 350 ? 8.322 4.369 2.024 1.00 95.94 350 GLY A N 1
ATOM 2603 C CA . GLY A 1 350 ? 8.648 3.503 3.149 1.00 95.94 350 GLY A CA 1
ATOM 2604 C C . GLY A 1 350 ? 8.903 4.220 4.473 1.00 95.94 350 GLY A C 1
ATOM 2605 O O . GLY A 1 350 ? 8.999 3.544 5.502 1.00 95.94 350 GLY A O 1
ATOM 2606 N N . ARG A 1 351 ? 8.956 5.560 4.518 1.00 97.56 351 ARG A N 1
ATOM 2607 C CA . ARG A 1 351 ? 9.050 6.288 5.796 1.00 97.56 351 ARG A CA 1
ATOM 2608 C C . ARG A 1 351 ? 7.844 5.999 6.680 1.00 97.56 351 ARG A C 1
ATOM 2610 O O . ARG A 1 351 ? 6.731 5.758 6.209 1.00 97.56 351 ARG A O 1
ATOM 2617 N N . LEU A 1 352 ? 8.070 6.040 7.987 1.00 98.62 352 LEU A N 1
ATOM 2618 C CA . LEU A 1 352 ? 7.067 5.687 8.983 1.00 98.62 352 LEU A CA 1
ATOM 2619 C C . LEU A 1 352 ? 6.568 6.930 9.715 1.00 98.62 352 LEU A C 1
ATOM 2621 O O . LEU A 1 352 ? 7.334 7.588 10.414 1.00 98.62 352 LEU A O 1
ATOM 2625 N N . LEU A 1 353 ? 5.273 7.212 9.624 1.00 98.75 353 LEU A N 1
ATOM 2626 C CA . LEU A 1 353 ? 4.593 8.157 10.505 1.00 98.75 353 LEU A CA 1
ATOM 2627 C C . LEU A 1 353 ? 4.227 7.460 11.816 1.00 98.75 353 LEU A C 1
ATOM 2629 O O . LEU A 1 353 ? 3.660 6.365 11.812 1.00 98.75 353 LEU A O 1
ATOM 2633 N N . VAL A 1 354 ? 4.529 8.117 12.931 1.00 98.81 354 VAL A N 1
ATOM 2634 C CA . VAL A 1 354 ? 4.290 7.628 14.291 1.00 98.81 354 VAL A CA 1
ATOM 2635 C C . VAL A 1 354 ? 3.465 8.666 15.039 1.00 98.81 354 VAL A C 1
ATOM 2637 O O . VAL A 1 354 ? 3.855 9.830 15.091 1.00 98.81 354 VAL A O 1
ATOM 2640 N N . GLY A 1 355 ? 2.340 8.257 15.627 1.00 98.50 355 GLY A N 1
ATOM 2641 C CA . GLY A 1 355 ? 1.472 9.110 16.440 1.00 98.50 355 GLY A CA 1
ATOM 2642 C C . GLY A 1 355 ? 1.214 8.527 17.831 1.00 98.50 355 GLY A C 1
ATOM 2643 O O . GLY A 1 355 ? 1.108 7.308 18.009 1.00 98.50 355 GLY A O 1
ATOM 2644 N N . GLY A 1 356 ? 1.139 9.384 18.850 1.00 97.88 356 GLY A N 1
ATOM 2645 C CA . GLY A 1 356 ? 1.009 8.953 20.247 1.00 97.88 356 GLY A CA 1
ATOM 2646 C C . GLY A 1 356 ? 0.999 10.099 21.261 1.00 97.88 356 GLY A C 1
ATOM 2647 O O . GLY A 1 356 ? 0.633 11.215 20.916 1.00 97.88 356 GLY A O 1
ATOM 2648 N N . VAL A 1 357 ? 1.401 9.812 22.509 1.00 96.06 357 VAL A N 1
ATOM 2649 C CA . VAL A 1 357 ? 1.548 10.796 23.622 1.00 96.06 357 VAL A CA 1
ATOM 2650 C C . VAL A 1 357 ? 3.025 11.034 23.971 1.00 96.06 357 VAL A C 1
ATOM 2652 O O . VAL A 1 357 ? 3.369 11.439 25.079 1.00 96.06 357 VAL A O 1
ATOM 2655 N N . PHE A 1 358 ? 3.941 10.664 23.085 1.00 98.38 358 PHE A N 1
ATOM 2656 C CA . PHE A 1 358 ? 5.370 10.810 23.336 1.00 98.38 358 PHE A CA 1
ATOM 2657 C C . PHE A 1 358 ? 5.819 12.261 23.190 1.00 98.38 358 PHE A C 1
ATOM 2659 O O . PHE A 1 358 ? 5.170 13.063 22.523 1.00 98.38 358 PHE A O 1
ATOM 2666 N N . SER A 1 359 ? 6.930 12.579 23.843 1.00 98.06 359 SER A N 1
ATOM 2667 C CA . SER A 1 359 ? 7.618 13.870 23.732 1.00 98.06 359 SER A CA 1
ATOM 2668 C C . SER A 1 359 ? 9.046 13.728 23.202 1.00 98.06 359 SER A C 1
ATOM 2670 O O . SER A 1 359 ? 9.694 14.726 22.888 1.00 98.06 359 SER A O 1
ATOM 2672 N N . MET A 1 360 ? 9.546 12.493 23.089 1.00 97.94 360 MET A N 1
ATOM 2673 C CA . MET A 1 360 ? 10.866 12.181 22.550 1.00 97.94 360 MET A CA 1
ATOM 2674 C C . MET A 1 360 ? 10.840 10.877 21.755 1.00 97.94 360 MET A C 1
ATOM 2676 O O . MET A 1 360 ? 10.176 9.908 22.145 1.00 97.94 360 MET A O 1
ATOM 2680 N N . VAL A 1 361 ? 11.624 10.851 20.681 1.00 98.25 361 VAL A N 1
ATOM 2681 C CA . VAL A 1 361 ? 12.000 9.636 19.955 1.00 98.25 361 VAL A CA 1
ATOM 2682 C C . VAL A 1 361 ? 13.523 9.588 19.918 1.00 98.25 361 VAL A C 1
ATOM 2684 O O . VAL A 1 361 ? 14.161 10.496 19.385 1.00 98.25 361 VAL A O 1
ATOM 2687 N N . GLY A 1 362 ? 14.116 8.580 20.558 1.00 95.69 362 GLY A N 1
ATOM 2688 C CA . GLY A 1 362 ? 15.547 8.578 20.842 1.00 95.69 362 GLY A CA 1
ATOM 2689 C C . GLY A 1 362 ? 15.926 9.793 21.694 1.00 95.69 362 GLY A C 1
ATOM 2690 O O . GLY A 1 362 ? 15.370 9.999 22.774 1.00 95.69 362 GLY A O 1
ATOM 2691 N N . SER A 1 363 ? 16.859 10.608 21.203 1.00 94.31 363 SER A N 1
ATOM 2692 C CA . SER A 1 363 ? 17.260 11.883 21.817 1.00 94.31 363 SER A CA 1
ATOM 2693 C C . SER A 1 363 ? 16.544 13.108 21.239 1.00 94.31 363 SER A C 1
ATOM 2695 O O . SER A 1 363 ? 16.765 14.217 21.720 1.00 94.31 363 SER A O 1
ATOM 2697 N N . GLU A 1 364 ? 15.708 12.935 20.215 1.00 97.00 364 GLU A N 1
ATOM 2698 C CA . GLU A 1 364 ? 15.100 14.041 19.478 1.00 97.00 364 GLU A CA 1
ATOM 2699 C C . GLU A 1 364 ? 13.732 14.420 20.069 1.00 97.00 364 GLU A C 1
ATOM 2701 O O . GLU A 1 364 ? 12.841 13.564 20.160 1.00 97.00 364 GLU A O 1
ATOM 2706 N N . PRO A 1 365 ? 13.506 15.699 20.434 1.00 96.94 365 PRO A N 1
ATOM 2707 C CA . PRO A 1 365 ? 12.197 16.169 20.869 1.00 96.94 365 PRO A CA 1
ATOM 2708 C C . PRO A 1 365 ? 11.176 16.040 19.739 1.00 96.94 365 PRO A C 1
ATOM 2710 O O . PRO A 1 365 ? 11.333 16.632 18.667 1.00 96.94 365 PRO A O 1
ATOM 2713 N N . ARG A 1 366 ? 10.117 15.270 19.973 1.00 97.56 366 ARG A N 1
ATOM 2714 C CA . ARG A 1 366 ? 8.995 15.093 19.046 1.00 97.56 366 ARG A CA 1
ATOM 2715 C C . ARG A 1 366 ? 7.725 14.934 19.862 1.00 97.56 366 ARG A C 1
ATOM 2717 O O . ARG A 1 366 ? 7.572 13.942 20.567 1.00 97.56 366 ARG A O 1
ATOM 2724 N N . ASN A 1 367 ? 6.827 15.908 19.777 1.00 97.50 367 ASN A N 1
ATOM 2725 C CA . ASN A 1 367 ? 5.582 15.888 20.536 1.00 97.50 367 ASN A CA 1
ATOM 2726 C C . ASN A 1 367 ? 4.465 15.254 19.712 1.00 97.50 367 ASN A C 1
ATOM 2728 O O . ASN A 1 367 ? 4.042 15.798 18.692 1.00 97.50 367 ASN A O 1
ATOM 2732 N N . SER A 1 368 ? 3.990 14.102 20.184 1.00 97.94 368 SER A N 1
ATOM 2733 C CA . SER A 1 368 ? 2.820 13.340 19.724 1.00 97.94 368 SER A CA 1
ATOM 2734 C C . SER A 1 368 ? 2.822 12.858 18.268 1.00 97.94 368 SER A C 1
ATOM 2736 O O . SER A 1 368 ? 1.979 12.034 17.910 1.00 97.94 368 SER A O 1
ATOM 2738 N N . ILE A 1 369 ? 3.743 13.340 17.434 1.00 98.19 369 ILE A N 1
ATOM 2739 C CA . ILE A 1 369 ? 3.901 12.977 16.031 1.00 98.19 369 ILE A CA 1
ATOM 2740 C C . ILE A 1 369 ? 5.379 13.027 15.623 1.00 98.19 369 ILE A C 1
ATOM 2742 O O . ILE A 1 369 ? 6.103 13.966 15.951 1.00 98.19 369 ILE A O 1
ATOM 2746 N N . ALA A 1 370 ? 5.822 12.007 14.894 1.00 98.38 370 ALA A N 1
ATOM 2747 C CA . ALA A 1 370 ? 7.152 11.925 14.306 1.00 98.38 370 ALA A CA 1
ATOM 2748 C C . ALA A 1 370 ? 7.079 11.237 12.941 1.00 98.38 370 ALA A C 1
ATOM 2750 O O . ALA A 1 370 ? 6.161 10.459 12.673 1.00 98.38 370 ALA A O 1
ATOM 2751 N N . ARG A 1 371 ? 8.078 11.501 12.101 1.00 98.56 371 ARG A N 1
ATOM 2752 C CA . ARG A 1 371 ? 8.370 10.697 10.919 1.00 98.56 371 ARG A CA 1
ATOM 2753 C C . ARG A 1 371 ? 9.741 10.074 11.090 1.00 98.56 371 ARG A C 1
ATOM 2755 O O . ARG A 1 371 ? 10.674 10.785 11.456 1.00 98.56 371 ARG A O 1
ATOM 2762 N N . LEU A 1 372 ? 9.846 8.777 10.833 1.00 98.44 372 LEU A N 1
ATOM 2763 C CA . LEU A 1 372 ? 11.097 8.037 10.900 1.00 98.44 372 LEU A CA 1
ATOM 2764 C C . LEU A 1 372 ? 11.541 7.599 9.509 1.00 98.44 372 LEU A C 1
ATOM 2766 O O . LEU A 1 372 ? 10.714 7.259 8.654 1.00 98.44 372 LEU A O 1
ATOM 2770 N N . THR A 1 373 ? 12.851 7.586 9.308 1.00 96.69 373 THR A N 1
ATOM 2771 C CA . THR A 1 373 ? 13.497 6.921 8.180 1.00 96.69 373 THR A CA 1
ATOM 2772 C C . THR A 1 373 ? 13.281 5.413 8.268 1.00 96.69 373 THR A C 1
ATOM 2774 O O . THR A 1 373 ? 12.937 4.850 9.314 1.00 96.69 373 THR A O 1
ATOM 2777 N N . ASN A 1 374 ? 13.461 4.737 7.143 1.00 95.75 374 ASN A N 1
ATOM 2778 C CA . ASN A 1 374 ? 13.297 3.298 7.031 1.00 95.75 374 ASN A CA 1
ATOM 2779 C C . ASN A 1 374 ? 14.330 2.752 6.040 1.00 95.75 374 ASN A C 1
ATOM 2781 O O . ASN A 1 374 ? 15.062 3.529 5.426 1.00 95.75 374 ASN A O 1
ATOM 2785 N N . ASP A 1 375 ? 14.376 1.429 5.879 1.00 94.50 375 ASP A N 1
ATOM 2786 C CA . ASP A 1 375 ? 15.150 0.800 4.802 1.00 94.50 375 ASP A CA 1
ATOM 2787 C C . 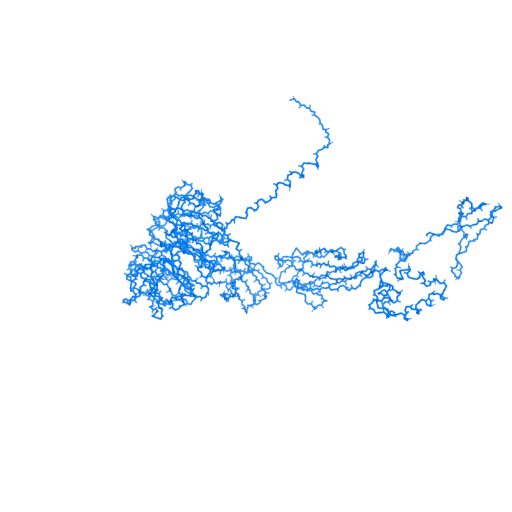ASP A 1 375 ? 14.660 1.335 3.434 1.00 94.50 375 ASP A C 1
ATOM 2789 O O . ASP A 1 375 ? 13.591 1.942 3.352 1.00 94.50 375 ASP A O 1
ATOM 2793 N N . ALA A 1 376 ? 15.396 1.103 2.345 1.00 93.31 376 ALA A N 1
ATOM 2794 C CA . ALA A 1 376 ? 14.940 1.511 1.014 1.00 93.31 376 ALA A CA 1
ATOM 2795 C C . ALA A 1 376 ? 13.587 0.865 0.651 1.00 93.31 376 ALA A C 1
ATOM 2797 O O . ALA A 1 376 ? 13.331 -0.294 0.991 1.00 93.31 376 ALA A O 1
ATOM 2798 N N . ALA A 1 377 ? 12.723 1.630 -0.012 1.00 95.31 377 ALA A N 1
ATOM 2799 C CA . ALA A 1 377 ? 11.440 1.188 -0.543 1.00 95.31 377 ALA A CA 1
ATOM 2800 C C . ALA A 1 377 ? 11.566 0.944 -2.049 1.00 95.31 377 ALA A C 1
ATOM 2802 O O . ALA A 1 377 ? 12.080 1.808 -2.761 1.00 95.31 377 ALA A O 1
ATOM 2803 N N . ASP A 1 378 ? 11.058 -0.190 -2.531 1.00 94.62 378 ASP A N 1
ATOM 2804 C CA . ASP A 1 378 ? 10.987 -0.488 -3.962 1.00 94.62 378 ASP A CA 1
ATOM 2805 C C . ASP A 1 378 ? 9.532 -0.402 -4.434 1.00 94.62 378 ASP A C 1
ATOM 2807 O O . ASP A 1 378 ? 8.632 -0.986 -3.821 1.00 94.62 378 ASP A O 1
ATOM 2811 N N . ASP A 1 379 ? 9.296 0.330 -5.519 1.00 95.25 379 ASP A N 1
ATOM 2812 C CA . ASP A 1 379 ? 7.985 0.509 -6.147 1.00 95.25 379 ASP A CA 1
ATOM 2813 C C . ASP A 1 379 ? 8.184 0.621 -7.664 1.00 95.25 379 ASP A C 1
ATOM 2815 O O . ASP A 1 379 ? 8.663 1.638 -8.169 1.00 95.25 379 ASP A O 1
ATOM 2819 N N . GLN A 1 380 ? 7.879 -0.457 -8.387 1.00 95.12 380 GLN A N 1
ATOM 2820 C CA . GLN A 1 380 ? 8.130 -0.584 -9.820 1.00 95.12 380 GLN A CA 1
ATOM 2821 C C . GLN A 1 380 ? 6.846 -0.976 -10.545 1.00 95.12 380 GLN A C 1
ATOM 2823 O O . GLN A 1 380 ? 6.375 -2.104 -10.434 1.00 95.12 380 GLN A O 1
ATOM 2828 N N . LEU A 1 381 ? 6.281 -0.038 -11.305 1.00 95.69 381 LEU A N 1
ATOM 2829 C CA . LEU A 1 381 ? 5.163 -0.289 -12.211 1.00 95.69 381 LEU A CA 1
ATOM 2830 C C . LEU A 1 381 ? 5.676 -0.362 -13.653 1.00 95.69 381 LEU A C 1
ATOM 2832 O O . LEU A 1 381 ? 6.274 0.598 -14.143 1.00 95.69 381 LEU A O 1
ATOM 2836 N N . ALA A 1 382 ? 5.407 -1.473 -14.332 1.00 89.06 382 ALA A N 1
ATOM 2837 C CA . ALA A 1 382 ? 5.858 -1.732 -15.693 1.00 89.06 382 ALA A CA 1
ATOM 2838 C C . ALA A 1 382 ? 4.728 -2.287 -16.571 1.00 89.06 382 ALA A C 1
ATOM 2840 O O . ALA A 1 382 ? 3.955 -3.145 -16.148 1.00 89.06 382 ALA A O 1
ATOM 2841 N N . VAL A 1 383 ? 4.669 -1.821 -17.821 1.00 86.06 383 VAL A N 1
ATOM 2842 C CA . VAL A 1 383 ? 3.940 -2.500 -18.901 1.00 86.06 383 VAL A CA 1
ATOM 2843 C C . VAL A 1 383 ? 4.913 -3.496 -19.515 1.00 86.06 383 VAL A C 1
ATOM 2845 O O . VAL A 1 383 ? 5.860 -3.083 -20.179 1.00 86.06 383 VAL A O 1
ATOM 2848 N N . ILE A 1 384 ? 4.711 -4.785 -19.254 1.00 84.56 384 ILE A N 1
ATOM 2849 C CA . ILE A 1 384 ? 5.595 -5.852 -19.743 1.00 84.56 384 ILE A CA 1
ATOM 2850 C C . ILE A 1 384 ? 5.334 -6.105 -21.228 1.00 84.56 384 ILE A C 1
ATOM 2852 O O . ILE A 1 384 ? 6.258 -6.291 -22.013 1.00 84.56 384 ILE A O 1
ATOM 2856 N N . SER A 1 385 ? 4.062 -6.085 -21.626 1.00 76.88 385 SER A N 1
ATOM 2857 C CA . SER A 1 385 ? 3.635 -6.237 -23.015 1.00 76.88 385 SER A CA 1
ATOM 2858 C C . SER A 1 385 ? 2.256 -5.608 -23.224 1.00 76.88 385 SER A C 1
ATOM 2860 O O . SER A 1 385 ? 1.656 -5.056 -22.304 1.00 76.88 385 SER A O 1
ATOM 2862 N N . GLY A 1 386 ? 1.699 -5.728 -24.431 1.00 76.62 386 GLY A N 1
ATOM 2863 C CA . GLY A 1 386 ? 0.316 -5.317 -24.681 1.00 76.62 386 GLY A CA 1
ATOM 2864 C C . GLY A 1 386 ? -0.753 -6.052 -23.889 1.00 76.62 386 GLY A C 1
ATOM 2865 O O . GLY A 1 386 ? -1.867 -5.542 -23.747 1.00 76.62 386 GLY A O 1
ATOM 2866 N N . ASN A 1 387 ? -0.388 -7.210 -23.344 1.00 84.81 387 ASN A N 1
ATOM 2867 C CA . ASN A 1 387 ? -1.298 -8.092 -22.641 1.00 84.81 387 ASN A CA 1
ATOM 2868 C C . ASN A 1 387 ? -0.958 -8.214 -21.155 1.00 84.81 387 ASN A C 1
ATOM 2870 O O . ASN A 1 387 ? -1.661 -8.944 -20.458 1.00 84.81 387 ASN A O 1
ATOM 2874 N N . GLU A 1 388 ? 0.089 -7.537 -20.671 1.00 90.88 388 GLU A N 1
ATOM 2875 C CA . GLU A 1 388 ? 0.608 -7.734 -19.321 1.00 90.88 388 GLU A CA 1
ATOM 2876 C C . GLU A 1 388 ? 1.150 -6.451 -18.677 1.00 90.88 388 GLU A C 1
ATOM 2878 O O . GLU A 1 388 ? 1.968 -5.731 -19.254 1.00 90.88 388 GLU A O 1
ATOM 2883 N N . ILE A 1 389 ? 0.729 -6.215 -17.433 1.00 94.88 389 ILE A N 1
ATOM 2884 C CA . ILE A 1 389 ? 1.239 -5.172 -16.535 1.00 94.88 389 ILE A CA 1
ATOM 2885 C C . ILE A 1 389 ? 1.713 -5.836 -15.243 1.00 94.88 389 ILE A C 1
ATOM 2887 O O . ILE A 1 389 ? 1.054 -6.750 -14.746 1.00 94.88 389 ILE A O 1
ATOM 2891 N N . GLN A 1 390 ? 2.801 -5.333 -14.662 1.00 96.50 390 GLN A N 1
ATOM 2892 C CA . GLN A 1 390 ? 3.287 -5.740 -13.346 1.00 96.50 390 GLN A CA 1
ATOM 2893 C C . GLN A 1 390 ? 3.538 -4.535 -12.440 1.00 96.50 390 GLN A C 1
ATOM 2895 O O . GLN A 1 390 ? 4.055 -3.505 -12.870 1.00 96.50 390 GLN A O 1
ATOM 2900 N N . TRP A 1 391 ? 3.193 -4.684 -11.164 1.00 97.81 391 TRP A N 1
ATOM 2901 C CA . TRP A 1 391 ? 3.488 -3.751 -10.088 1.00 97.81 391 TRP A CA 1
ATOM 2902 C C . TRP A 1 391 ? 4.227 -4.471 -8.964 1.00 97.81 391 TRP A C 1
ATOM 2904 O O . TRP A 1 391 ? 3.615 -5.137 -8.124 1.00 97.81 391 TRP A O 1
ATOM 2914 N N . LEU A 1 392 ? 5.551 -4.349 -8.962 1.00 96.62 392 LEU A N 1
ATOM 2915 C CA . LEU A 1 392 ? 6.421 -4.928 -7.948 1.00 96.62 392 LEU A CA 1
ATOM 2916 C C . LEU A 1 392 ? 6.629 -3.934 -6.804 1.00 96.62 392 LEU A C 1
ATOM 2918 O O . LEU A 1 392 ? 6.895 -2.750 -7.021 1.00 96.62 392 LEU A O 1
ATOM 2922 N N . ARG A 1 393 ? 6.498 -4.425 -5.573 1.00 95.31 393 ARG A N 1
ATOM 2923 C CA . ARG A 1 393 ? 6.712 -3.681 -4.333 1.00 95.31 393 ARG A CA 1
ATOM 2924 C C . ARG A 1 393 ? 7.688 -4.464 -3.462 1.00 95.31 393 ARG A C 1
ATOM 2926 O O . ARG A 1 393 ? 7.513 -5.658 -3.235 1.00 95.31 393 ARG A O 1
ATOM 2933 N N . GLY A 1 394 ? 8.707 -3.789 -2.954 1.00 95.31 394 GLY A N 1
ATOM 2934 C CA . GLY A 1 394 ? 9.782 -4.414 -2.188 1.00 95.31 394 GLY A CA 1
ATOM 2935 C C . GLY A 1 394 ? 10.320 -3.506 -1.094 1.00 95.31 394 GLY A C 1
ATOM 2936 O O . GLY A 1 394 ? 9.840 -2.389 -0.882 1.00 95.31 394 GLY A O 1
ATOM 2937 N N . GLY A 1 395 ? 11.300 -4.021 -0.356 1.00 95.69 395 GLY A N 1
ATOM 2938 C CA . GLY A 1 395 ? 11.916 -3.287 0.741 1.00 95.69 395 GLY A CA 1
ATOM 2939 C C . GLY A 1 395 ? 10.894 -2.800 1.773 1.00 95.69 395 GLY A C 1
ATOM 2940 O O . GLY A 1 395 ? 10.015 -3.549 2.211 1.00 95.69 395 GLY A O 1
ATOM 2941 N N . SER A 1 396 ? 11.025 -1.539 2.176 1.00 96.75 396 SER A N 1
ATOM 2942 C CA . SER A 1 396 ? 10.183 -0.909 3.193 1.00 96.75 396 SER A CA 1
ATOM 2943 C C . SER A 1 396 ? 8.849 -0.356 2.684 1.00 96.75 396 SER A C 1
ATOM 2945 O O . SER A 1 396 ? 8.071 0.134 3.511 1.00 96.75 396 SER A O 1
ATOM 2947 N N . SER A 1 397 ? 8.573 -0.452 1.375 1.00 97.19 397 SER A N 1
ATOM 2948 C CA . SER A 1 397 ? 7.305 -0.040 0.765 1.00 97.19 397 SER A CA 1
ATOM 2949 C C . SER A 1 397 ? 6.115 -0.604 1.539 1.00 97.19 397 SER A C 1
ATOM 2951 O O . SER A 1 397 ? 6.179 -1.746 1.997 1.00 97.19 397 SER A O 1
ATOM 2953 N N . PRO A 1 398 ? 4.999 0.131 1.674 1.00 96.94 398 PRO A N 1
ATOM 2954 C CA . PRO A 1 398 ? 3.817 -0.417 2.315 1.00 96.94 398 PRO A CA 1
ATOM 2955 C C . PRO A 1 398 ? 3.265 -1.595 1.519 1.00 96.94 398 PRO A C 1
ATOM 2957 O O . PRO A 1 398 ? 3.168 -1.527 0.287 1.00 96.94 398 PRO A O 1
ATOM 2960 N N . GLU A 1 399 ? 2.886 -2.646 2.239 1.00 95.81 399 GLU A N 1
ATOM 2961 C CA . GLU A 1 399 ? 2.155 -3.776 1.683 1.00 95.81 399 GLU A CA 1
ATOM 2962 C C . GLU A 1 399 ? 0.698 -3.381 1.412 1.00 95.81 399 GLU A C 1
ATOM 2964 O O . GLU A 1 399 ? 0.081 -2.643 2.187 1.00 95.81 399 GLU A O 1
ATOM 2969 N N . VAL A 1 400 ? 0.148 -3.880 0.305 1.00 94.00 400 VAL A N 1
ATOM 2970 C CA . VAL A 1 400 ? -1.253 -3.679 -0.080 1.00 94.00 400 VAL A CA 1
ATOM 2971 C C . VAL A 1 400 ? -1.963 -5.026 -0.141 1.00 94.00 400 VAL A C 1
ATOM 2973 O O . VAL A 1 400 ? -1.437 -5.988 -0.691 1.00 94.00 400 VAL A O 1
ATOM 2976 N N . ASN A 1 401 ? -3.182 -5.109 0.392 1.00 84.81 401 ASN A N 1
ATOM 2977 C CA . ASN A 1 401 ? -3.914 -6.385 0.444 1.00 84.81 401 ASN A CA 1
ATOM 2978 C C . ASN A 1 401 ? -4.487 -6.815 -0.918 1.00 84.81 401 ASN A C 1
ATOM 2980 O O . ASN A 1 401 ? -4.836 -7.977 -1.103 1.00 84.81 401 ASN A O 1
ATOM 2984 N N . TRP A 1 402 ? -4.630 -5.873 -1.848 1.00 89.06 402 TRP A N 1
ATOM 2985 C CA . TRP A 1 402 ? -5.093 -6.065 -3.220 1.00 89.06 402 TRP A CA 1
ATOM 2986 C C . TRP A 1 402 ? -4.720 -4.830 -4.047 1.00 89.06 402 TRP A C 1
ATOM 2988 O O . TRP A 1 402 ? -4.402 -3.776 -3.485 1.00 89.06 402 TRP A O 1
ATOM 2998 N N . THR A 1 403 ? -4.767 -4.950 -5.372 1.00 93.38 403 THR A N 1
ATOM 2999 C CA . THR A 1 403 ? -4.515 -3.829 -6.282 1.00 93.38 403 THR A CA 1
ATOM 3000 C C . THR A 1 403 ? -5.560 -3.740 -7.385 1.00 93.38 403 THR A C 1
ATOM 3002 O O . THR A 1 403 ? -6.128 -4.755 -7.792 1.00 93.38 403 THR A O 1
ATOM 3005 N N . GLU A 1 404 ? -5.781 -2.525 -7.875 1.00 94.81 404 GLU A N 1
ATOM 3006 C CA . GLU A 1 404 ? -6.478 -2.228 -9.123 1.00 94.81 404 GLU A CA 1
ATOM 3007 C C . GLU A 1 404 ? -5.483 -1.688 -10.143 1.00 94.81 404 GLU A C 1
ATOM 3009 O O . GLU A 1 404 ? -4.643 -0.845 -9.807 1.00 94.81 404 GLU A O 1
ATOM 3014 N N . PHE A 1 405 ? -5.629 -2.141 -11.386 1.00 96.81 405 PHE A N 1
ATOM 3015 C CA . PHE A 1 405 ? -4.972 -1.554 -12.543 1.00 96.81 405 PHE A CA 1
ATOM 3016 C C . PHE A 1 405 ? -5.977 -0.734 -13.344 1.00 96.81 405 PHE A C 1
ATOM 3018 O O . PHE A 1 405 ? -7.100 -1.171 -13.604 1.00 96.81 405 PHE A O 1
ATOM 3025 N N . GLU A 1 406 ? -5.563 0.454 -13.757 1.00 96.00 406 GLU A N 1
ATOM 3026 C CA . GLU A 1 406 ? -6.373 1.384 -14.535 1.00 96.00 406 GLU A CA 1
ATOM 3027 C C . GLU A 1 406 ? -5.552 1.927 -15.707 1.00 96.00 406 GLU A C 1
ATOM 3029 O O . GLU A 1 406 ? -4.330 2.064 -15.613 1.00 96.00 406 GLU A O 1
ATOM 3034 N N . VAL A 1 407 ? -6.228 2.265 -16.803 1.00 94.88 407 VAL A N 1
ATOM 3035 C CA . VAL A 1 407 ? -5.629 2.906 -17.978 1.00 94.88 407 VAL A CA 1
ATOM 3036 C C . VAL A 1 407 ? -6.222 4.293 -18.188 1.00 94.88 407 VAL A C 1
ATOM 3038 O O . VAL A 1 407 ? -7.407 4.525 -17.944 1.00 94.88 407 VAL A O 1
ATOM 3041 N N . SER A 1 408 ? -5.396 5.216 -18.660 1.00 92.38 408 SER A N 1
ATOM 3042 C CA . SER A 1 408 ? -5.787 6.565 -19.040 1.00 92.38 408 SER A CA 1
ATOM 3043 C C . SER A 1 408 ? -5.242 6.904 -20.424 1.00 92.38 408 SER A C 1
ATOM 3045 O O . SER A 1 408 ? -4.076 6.649 -20.728 1.00 92.38 408 SER A O 1
ATOM 3047 N N . MET A 1 409 ? -6.100 7.505 -21.249 1.00 87.88 409 MET A N 1
ATOM 3048 C CA . MET A 1 409 ? -5.786 7.931 -22.618 1.00 87.88 409 MET A CA 1
ATOM 3049 C C . MET A 1 409 ? -5.685 9.457 -22.756 1.00 87.88 409 MET A C 1
ATOM 3051 O O . MET A 1 409 ? -5.464 9.960 -23.852 1.00 87.88 409 MET A O 1
ATOM 3055 N N . ASP A 1 410 ? -5.856 10.199 -21.661 1.00 79.81 410 ASP A N 1
ATOM 3056 C CA . ASP A 1 410 ? -5.957 11.663 -21.643 1.00 79.81 410 ASP A CA 1
ATOM 3057 C C . ASP A 1 410 ? -4.883 12.332 -20.771 1.00 79.81 410 ASP A C 1
ATOM 3059 O O . ASP A 1 410 ? -5.053 13.453 -20.297 1.00 79.81 410 ASP A O 1
ATOM 3063 N N . GLY A 1 411 ? -3.770 11.636 -20.537 1.00 75.38 411 GLY A N 1
ATOM 3064 C CA . GLY A 1 411 ? -2.676 12.156 -19.716 1.00 75.38 411 GLY A CA 1
ATOM 3065 C C . GLY A 1 411 ? -2.881 11.987 -18.209 1.00 75.38 411 GLY A C 1
ATOM 3066 O O . GLY A 1 411 ? -2.218 12.663 -17.427 1.00 75.38 411 GLY A O 1
ATOM 3067 N N . GLY A 1 412 ? -3.780 11.094 -17.787 1.00 80.56 412 GLY A N 1
ATOM 3068 C CA . GLY A 1 412 ? -3.987 10.746 -16.382 1.00 80.56 412 GLY A CA 1
ATOM 3069 C C . GLY A 1 412 ? -5.111 11.514 -15.687 1.00 80.56 412 GLY A C 1
ATOM 3070 O O . GLY A 1 412 ? -5.150 11.516 -14.453 1.00 80.56 412 GLY A O 1
ATOM 3071 N N . THR A 1 413 ? -6.022 12.155 -16.432 1.00 84.25 413 THR A N 1
ATOM 3072 C CA . THR A 1 413 ? -7.150 12.896 -15.833 1.00 84.25 413 THR A CA 1
ATOM 3073 C C . THR A 1 413 ? -8.406 12.040 -15.699 1.00 84.25 413 THR A C 1
ATOM 3075 O O . THR A 1 413 ? -9.099 12.132 -14.685 1.00 84.25 413 THR A O 1
ATOM 3078 N N . GLN A 1 414 ? -8.652 11.145 -16.656 1.00 89.12 414 GLN A N 1
ATOM 3079 C CA . GLN A 1 414 ? -9.695 10.126 -16.612 1.00 89.12 414 GLN A CA 1
ATOM 3080 C C . GLN A 1 414 ? -9.071 8.734 -16.588 1.00 89.12 414 GLN A C 1
ATOM 3082 O O . GLN A 1 414 ? -8.117 8.444 -17.310 1.00 89.12 414 GLN A O 1
ATOM 3087 N N . TRP A 1 415 ? -9.644 7.868 -15.756 1.00 92.44 415 TRP A N 1
ATOM 3088 C CA . TRP A 1 415 ? -9.143 6.526 -15.487 1.00 92.44 415 TRP A CA 1
ATOM 3089 C C . TRP A 1 415 ? -10.231 5.496 -15.759 1.00 92.44 415 TRP A C 1
ATOM 3091 O O . TRP A 1 415 ? -11.347 5.616 -15.254 1.00 92.44 415 TRP A O 1
ATOM 3101 N N . VAL A 1 416 ? -9.897 4.481 -16.551 1.00 94.25 416 VAL A N 1
ATOM 3102 C CA . VAL A 1 416 ? -10.752 3.325 -16.822 1.00 94.25 416 VAL A CA 1
ATOM 3103 C C . VAL A 1 416 ? -10.179 2.124 -16.085 1.00 94.25 416 VAL A C 1
ATOM 3105 O O . VAL A 1 416 ? -9.018 1.769 -16.288 1.00 94.25 416 VAL A O 1
ATOM 3108 N N . LEU A 1 417 ? -10.992 1.491 -15.239 1.00 94.38 417 LEU A N 1
ATOM 3109 C CA . LEU A 1 417 ? -10.613 0.275 -14.525 1.00 94.38 417 LEU A CA 1
ATOM 3110 C C . LEU A 1 417 ? -10.389 -0.876 -15.511 1.00 94.38 417 LEU A C 1
ATOM 3112 O O . LEU A 1 417 ? -11.304 -1.251 -16.242 1.00 94.38 417 LEU A O 1
ATOM 3116 N N . LEU A 1 418 ? -9.183 -1.446 -15.500 1.00 95.31 418 LEU A N 1
ATOM 3117 C CA . LEU A 1 418 ? -8.865 -2.683 -16.214 1.00 95.31 418 LEU A CA 1
ATOM 3118 C C . LEU A 1 418 ? -9.325 -3.889 -15.391 1.00 95.31 418 LEU A C 1
ATOM 3120 O O . LEU A 1 418 ? -9.950 -4.804 -15.920 1.00 95.31 418 LEU A O 1
ATOM 3124 N N . GLY A 1 419 ? -9.053 -3.871 -14.085 1.00 93.81 419 GLY A N 1
ATOM 3125 C CA . GLY A 1 419 ? -9.458 -4.924 -13.161 1.00 93.81 419 GLY A CA 1
ATOM 3126 C C . GLY A 1 419 ? -8.569 -5.005 -11.926 1.00 93.81 419 GLY A C 1
ATOM 3127 O O . GLY A 1 419 ? -7.712 -4.151 -11.693 1.00 93.81 419 GLY A O 1
ATOM 3128 N N . LYS A 1 420 ? -8.790 -6.048 -11.119 1.00 92.56 420 LYS A N 1
ATOM 3129 C CA . LYS A 1 420 ? -7.936 -6.359 -9.968 1.00 92.56 420 LYS A CA 1
ATOM 3130 C C . LYS A 1 420 ? -6.709 -7.152 -10.410 1.00 92.56 420 LYS A C 1
ATOM 3132 O O . LYS A 1 420 ? -6.821 -8.022 -11.270 1.00 92.56 420 LYS A O 1
ATOM 3137 N N . GLY A 1 421 ? -5.569 -6.872 -9.790 1.00 94.44 421 GLY A N 1
ATOM 3138 C CA . GLY A 1 421 ? -4.342 -7.630 -10.019 1.00 94.44 421 GLY A CA 1
ATOM 3139 C C . GLY A 1 421 ? -4.373 -9.025 -9.397 1.00 94.44 421 GLY A C 1
ATOM 3140 O O . GLY A 1 421 ? -4.944 -9.233 -8.326 1.00 94.44 421 GLY A O 1
ATOM 3141 N N . GLU A 1 422 ? -3.699 -9.963 -10.048 1.00 95.12 422 GLU A N 1
ATOM 3142 C CA . GLU A 1 422 ? -3.319 -11.262 -9.505 1.00 95.12 422 GLU A CA 1
ATOM 3143 C C . GLU A 1 422 ? -2.030 -11.123 -8.685 1.00 95.12 422 GLU A C 1
ATOM 3145 O O . GLU A 1 422 ? -1.110 -10.395 -9.063 1.00 95.12 422 GLU A O 1
ATOM 3150 N N . ARG A 1 423 ? -1.953 -11.812 -7.544 1.00 93.06 423 ARG A N 1
ATOM 3151 C CA . ARG A 1 423 ? -0.763 -11.780 -6.693 1.00 93.06 423 ARG A CA 1
ATOM 3152 C C . ARG A 1 423 ? 0.383 -12.560 -7.336 1.00 93.06 423 ARG A C 1
ATOM 3154 O O . ARG A 1 423 ? 0.205 -13.713 -7.712 1.00 93.06 423 ARG A O 1
ATOM 3161 N N . ILE A 1 424 ? 1.577 -11.975 -7.340 1.00 94.25 424 ILE A N 1
ATOM 3162 C CA . ILE A 1 424 ? 2.834 -12.651 -7.689 1.00 94.25 424 ILE A CA 1
ATOM 3163 C C . ILE A 1 424 ? 3.879 -12.465 -6.589 1.00 94.25 424 ILE A C 1
ATOM 3165 O O . ILE A 1 424 ? 3.686 -11.717 -5.623 1.00 94.25 424 ILE A O 1
ATOM 3169 N N . SER A 1 425 ? 5.008 -13.161 -6.722 1.00 90.56 425 SER A N 1
ATOM 3170 C CA . SER A 1 425 ? 6.157 -12.932 -5.848 1.00 90.56 425 SER A CA 1
ATOM 3171 C C . SER A 1 425 ? 6.610 -11.476 -5.959 1.00 90.56 425 SER A C 1
ATOM 3173 O O . SER A 1 425 ? 6.917 -11.001 -7.047 1.00 90.56 425 SER A O 1
ATOM 3175 N N . GLY A 1 426 ? 6.645 -10.770 -4.829 1.00 87.62 426 GLY A N 1
ATOM 3176 C CA . GLY A 1 426 ? 7.081 -9.374 -4.774 1.00 87.62 426 GLY A CA 1
ATOM 3177 C C . GLY A 1 426 ? 6.086 -8.355 -5.334 1.00 87.62 426 GLY A C 1
ATOM 3178 O O . GLY A 1 426 ? 6.463 -7.202 -5.487 1.00 87.62 426 GLY A O 1
ATOM 3179 N N . GLY A 1 427 ? 4.836 -8.717 -5.642 1.00 94.62 427 GLY A N 1
ATOM 3180 C CA . GLY A 1 427 ? 3.873 -7.720 -6.110 1.00 94.62 427 GLY A CA 1
ATOM 3181 C C . GLY A 1 427 ? 2.622 -8.285 -6.757 1.00 94.62 427 GLY A C 1
ATOM 3182 O O . GLY A 1 427 ? 2.060 -9.284 -6.305 1.00 94.62 427 GLY A O 1
ATOM 3183 N N . TRP A 1 428 ? 2.179 -7.613 -7.812 1.00 97.12 428 TRP A N 1
ATOM 3184 C CA . TRP A 1 428 ? 0.922 -7.885 -8.496 1.00 97.12 428 TRP A CA 1
ATOM 3185 C C . TRP A 1 428 ? 1.100 -7.826 -10.008 1.00 97.12 428 TRP A C 1
ATOM 3187 O O . TRP A 1 428 ? 1.873 -7.012 -10.503 1.00 97.12 428 TRP A O 1
ATOM 3197 N N . GLN A 1 429 ? 0.352 -8.640 -10.740 1.00 97.25 429 GLN A N 1
ATOM 3198 C CA . GLN A 1 429 ? 0.313 -8.609 -12.199 1.00 97.25 429 GLN A CA 1
ATOM 3199 C C . GLN A 1 429 ? -1.120 -8.562 -12.710 1.00 97.25 429 GLN A C 1
ATOM 3201 O O . GLN A 1 429 ? -2.061 -8.917 -12.002 1.00 97.25 429 GLN A O 1
ATOM 3206 N N . MET A 1 430 ? -1.294 -8.179 -13.964 1.00 97.12 430 MET A N 1
ATOM 3207 C CA . MET A 1 430 ? -2.530 -8.414 -14.693 1.00 97.12 430 MET A CA 1
ATOM 3208 C C . MET A 1 430 ? -2.184 -8.837 -16.112 1.00 97.12 430 MET A C 1
ATOM 3210 O O . MET A 1 430 ? -1.464 -8.124 -16.805 1.00 97.12 430 MET A O 1
ATOM 3214 N N . THR A 1 431 ? -2.688 -9.999 -16.518 1.00 94.88 431 THR A N 1
ATOM 3215 C CA . THR A 1 431 ? -2.471 -10.605 -17.837 1.00 94.88 431 THR A CA 1
ATOM 3216 C C . THR A 1 431 ? -3.765 -10.594 -18.656 1.00 94.88 431 THR A C 1
ATOM 3218 O O . THR A 1 431 ? -4.812 -10.156 -18.174 1.00 94.88 431 THR A O 1
ATOM 3221 N N . ASN A 1 432 ? -3.718 -11.086 -19.900 1.00 91.88 432 ASN A N 1
ATOM 3222 C CA . ASN A 1 432 ? -4.862 -11.129 -20.825 1.00 91.88 432 ASN A CA 1
ATOM 3223 C C . ASN A 1 432 ? -5.481 -9.751 -21.102 1.00 91.88 432 ASN A C 1
ATOM 3225 O O . ASN A 1 432 ? -6.681 -9.628 -21.357 1.00 91.88 432 ASN A O 1
ATOM 3229 N N . LEU A 1 433 ? -4.657 -8.708 -21.040 1.00 90.00 433 LEU A N 1
ATOM 3230 C CA . LEU A 1 433 ? -5.070 -7.363 -21.398 1.00 90.00 433 LEU A CA 1
ATOM 3231 C C . LEU A 1 433 ? -5.102 -7.200 -22.920 1.00 90.00 433 LEU A C 1
ATOM 3233 O O . LEU A 1 433 ? -4.470 -7.948 -23.657 1.00 90.00 433 LEU A O 1
ATOM 3237 N N . ASN A 1 434 ? -5.830 -6.190 -23.376 1.00 85.06 434 ASN A N 1
ATOM 3238 C CA . ASN A 1 434 ? -5.693 -5.644 -24.720 1.00 85.06 434 ASN A CA 1
ATOM 3239 C C . ASN A 1 434 ? -5.478 -4.143 -24.563 1.00 85.06 434 ASN A C 1
ATOM 3241 O O . ASN A 1 434 ? -6.409 -3.345 -24.698 1.00 85.06 434 ASN A O 1
ATOM 3245 N N . LEU A 1 435 ? -4.278 -3.771 -24.122 1.00 82.25 435 LEU A N 1
ATOM 3246 C CA . LEU A 1 435 ? -3.975 -2.372 -23.875 1.00 82.25 435 LEU A CA 1
ATOM 3247 C C . LEU A 1 435 ? -3.990 -1.594 -25.216 1.00 82.25 435 LEU A C 1
ATOM 3249 O O . LEU A 1 435 ? -3.678 -2.164 -26.267 1.00 82.25 435 LEU A O 1
ATOM 3253 N N . PRO A 1 436 ? -4.284 -0.288 -25.211 1.00 78.56 436 PRO A N 1
ATOM 3254 C CA . PRO A 1 436 ? -4.036 0.608 -26.348 1.00 78.56 436 PRO A CA 1
ATOM 3255 C C . PRO A 1 436 ? -2.545 0.829 -26.627 1.00 78.56 436 PRO A C 1
ATOM 3257 O O . PRO A 1 436 ? -1.732 0.712 -25.717 1.00 78.56 436 PRO A O 1
ATOM 3260 N N . ASP A 1 437 ? -2.155 1.207 -27.845 1.00 69.25 437 ASP A N 1
ATOM 3261 C CA . ASP A 1 437 ? -0.732 1.364 -28.201 1.00 69.25 437 ASP A CA 1
ATOM 3262 C C . ASP A 1 437 ? -0.002 2.459 -27.418 1.00 69.25 437 ASP A C 1
ATOM 3264 O O . ASP A 1 437 ? 1.213 2.535 -27.474 1.00 69.25 437 ASP A O 1
ATOM 3268 N N . GLY A 1 438 ? -0.684 3.287 -26.638 1.00 73.94 438 GLY A N 1
ATOM 3269 C CA . GLY A 1 438 ? -0.034 4.121 -25.641 1.00 73.94 438 GLY A CA 1
ATOM 3270 C C . GLY A 1 438 ? -1.031 4.741 -24.683 1.00 73.94 438 GLY A C 1
ATOM 3271 O O . GLY A 1 438 ? -2.239 4.643 -24.881 1.00 73.94 438 GLY A O 1
ATOM 3272 N N . GLY A 1 439 ? -0.518 5.370 -23.637 1.00 83.00 439 GLY A N 1
ATOM 3273 C CA . GLY A 1 439 ? -1.309 6.011 -22.598 1.00 83.00 439 GLY A CA 1
ATOM 3274 C C . GLY A 1 439 ? -0.576 5.995 -21.266 1.00 83.00 439 GLY A C 1
ATOM 3275 O O . GLY A 1 439 ? 0.649 5.898 -21.199 1.00 83.00 439 GLY A O 1
ATOM 3276 N N . TYR A 1 440 ? -1.339 6.058 -20.186 1.00 89.44 440 TYR A N 1
ATOM 3277 C CA . TYR A 1 440 ? -0.831 5.882 -18.835 1.00 89.44 440 TYR A CA 1
ATOM 3278 C C . TYR A 1 440 ? -1.498 4.681 -18.195 1.00 89.44 440 TYR A C 1
ATOM 3280 O O . TYR A 1 440 ? -2.702 4.479 -18.342 1.00 89.44 440 TYR A O 1
ATOM 3288 N N . ILE A 1 441 ? -0.719 3.911 -17.451 1.00 94.75 441 ILE A N 1
ATOM 3289 C CA . ILE A 1 441 ? -1.237 2.921 -16.519 1.00 94.75 441 ILE A CA 1
ATOM 3290 C C . ILE A 1 441 ? -1.053 3.429 -15.094 1.00 94.75 441 ILE A C 1
ATOM 3292 O O . ILE A 1 441 ? -0.054 4.081 -14.772 1.00 94.75 441 ILE A O 1
ATOM 3296 N N . ARG A 1 442 ? -2.013 3.107 -14.235 1.00 95.62 442 ARG A N 1
ATOM 3297 C CA . ARG A 1 442 ? -1.916 3.297 -12.792 1.00 95.62 442 ARG A CA 1
ATOM 3298 C C . ARG A 1 442 ? -2.165 1.969 -12.104 1.00 95.62 442 ARG A C 1
ATOM 3300 O O . ARG A 1 442 ? -3.128 1.282 -12.428 1.00 95.62 442 ARG A O 1
ATOM 3307 N N . ALA A 1 443 ? -1.309 1.644 -11.147 1.00 97.06 443 ALA A N 1
ATOM 3308 C CA . ALA A 1 443 ? -1.566 0.610 -10.158 1.00 97.06 443 ALA A CA 1
ATOM 3309 C C . ALA A 1 443 ? -1.811 1.291 -8.818 1.00 97.06 443 ALA A C 1
ATOM 3311 O O . ALA A 1 443 ? -1.057 2.190 -8.435 1.00 97.06 443 ALA A O 1
ATOM 3312 N N . ARG A 1 444 ? -2.863 0.890 -8.110 1.00 94.94 444 ARG A N 1
ATOM 3313 C CA . ARG A 1 444 ? -3.172 1.438 -6.787 1.00 94.94 444 ARG A CA 1
ATOM 3314 C C . ARG A 1 444 ? -3.686 0.369 -5.840 1.00 94.94 444 ARG A C 1
ATOM 3316 O O . ARG A 1 444 ? -4.258 -0.627 -6.277 1.00 94.94 444 ARG A O 1
ATOM 3323 N N . GLY A 1 445 ? -3.485 0.572 -4.545 1.00 93.50 445 GLY A N 1
ATOM 3324 C CA . GLY A 1 445 ? -3.955 -0.330 -3.496 1.00 93.50 445 GLY A CA 1
ATOM 3325 C C . GLY A 1 445 ? -4.155 0.393 -2.169 1.00 93.50 445 GLY A C 1
ATOM 3326 O O . GLY A 1 445 ? -3.625 1.484 -1.953 1.00 93.50 445 GLY A O 1
ATOM 3327 N N . ILE A 1 446 ? -4.935 -0.215 -1.276 1.00 91.69 446 ILE A N 1
ATOM 3328 C CA . ILE A 1 446 ? -5.201 0.341 0.054 1.00 91.69 446 ILE A CA 1
ATOM 3329 C C . ILE A 1 446 ? -4.120 -0.120 1.029 1.00 91.69 446 ILE A C 1
ATOM 3331 O O . ILE A 1 446 ? -3.873 -1.318 1.179 1.00 91.69 446 ILE A O 1
ATOM 3335 N N . VAL A 1 447 ? -3.538 0.845 1.737 1.00 94.62 447 VAL A N 1
ATOM 3336 C CA . VAL A 1 447 ? -2.637 0.626 2.871 1.00 94.62 447 VAL A CA 1
ATOM 3337 C C . VAL A 1 447 ? -3.400 0.917 4.154 1.00 94.62 447 VAL A C 1
ATOM 3339 O O . VAL A 1 447 ? -4.037 1.964 4.278 1.00 94.62 447 VAL A O 1
ATOM 3342 N N . THR A 1 448 ? -3.325 0.005 5.120 1.00 94.81 448 THR A N 1
ATOM 3343 C CA . THR A 1 448 ? -3.975 0.146 6.429 1.00 94.81 448 THR A CA 1
ATOM 3344 C C . THR A 1 448 ? -2.970 0.481 7.523 1.00 94.81 448 THR A C 1
ATOM 3346 O O . THR A 1 448 ? -1.855 -0.038 7.541 1.00 94.81 448 THR A O 1
ATOM 3349 N N . GLY A 1 449 ? -3.396 1.301 8.476 1.00 96.00 449 GLY A N 1
ATOM 3350 C CA . GLY A 1 449 ? -2.625 1.685 9.651 1.00 96.00 449 GLY A CA 1
ATOM 3351 C C . GLY A 1 449 ? -3.489 2.478 10.629 1.00 96.00 449 GLY A C 1
ATOM 3352 O O . GLY A 1 449 ? -4.692 2.254 10.753 1.00 96.00 449 GLY A O 1
ATOM 3353 N N . GLY A 1 450 ? -2.887 3.437 11.320 1.00 96.62 450 GLY A N 1
ATOM 3354 C CA . GLY A 1 450 ? -3.545 4.221 12.357 1.00 96.62 450 GLY A CA 1
ATOM 3355 C C . GLY A 1 450 ? -3.835 3.411 13.621 1.00 96.62 450 GLY A C 1
ATOM 3356 O O . GLY A 1 450 ? -3.484 2.236 13.745 1.00 96.62 450 GLY A O 1
ATOM 3357 N N . ARG A 1 451 ? -4.493 4.046 14.591 1.00 97.25 451 ARG A N 1
ATOM 3358 C CA . ARG A 1 451 ? -4.923 3.361 15.811 1.00 97.25 451 ARG A CA 1
ATOM 3359 C C . ARG A 1 451 ? -5.865 2.212 15.462 1.00 97.25 451 ARG A C 1
ATOM 3361 O O . ARG A 1 451 ? -6.859 2.424 14.776 1.00 97.25 451 ARG A O 1
ATOM 3368 N N . PHE A 1 452 ? -5.555 1.015 15.957 1.00 96.56 452 PHE A N 1
ATOM 3369 C CA . PHE A 1 452 ? -6.376 -0.191 15.790 1.00 96.56 452 PHE A CA 1
ATOM 3370 C C . PHE A 1 452 ? -6.634 -0.594 14.328 1.00 96.56 452 PHE A C 1
ATOM 3372 O O . PHE A 1 452 ? -7.679 -1.162 14.013 1.00 96.56 452 PHE A O 1
ATOM 3379 N N . SER A 1 453 ? -5.697 -0.288 13.424 1.00 93.25 453 SER A N 1
ATOM 3380 C CA . SER A 1 453 ? -5.875 -0.466 11.971 1.00 93.25 453 SER A CA 1
ATOM 3381 C C . SER A 1 453 ? -7.055 0.342 11.402 1.00 93.25 453 SER A C 1
ATOM 3383 O O . SER A 1 453 ? -7.614 -0.006 10.367 1.00 93.25 453 SER A O 1
ATOM 3385 N N . GLY A 1 454 ? -7.470 1.406 12.099 1.00 94.81 454 GLY A N 1
ATOM 3386 C CA . GLY A 1 454 ? -8.661 2.188 11.782 1.00 94.81 454 GLY A CA 1
ATOM 3387 C C . GLY A 1 454 ? -8.445 3.339 10.805 1.00 94.81 454 GLY A C 1
ATOM 3388 O O . GLY A 1 454 ? -9.340 4.170 10.663 1.00 94.81 454 GLY A O 1
ATOM 3389 N N . SER A 1 455 ? -7.276 3.447 10.174 1.00 97.31 455 SER A N 1
ATOM 3390 C CA . SER A 1 455 ? -7.000 4.432 9.125 1.00 97.31 455 SER A CA 1
ATOM 3391 C C . SER A 1 455 ? -6.470 3.771 7.858 1.00 97.31 455 SER A C 1
ATOM 3393 O O . SER A 1 455 ? -5.833 2.716 7.911 1.00 97.31 455 SER A O 1
ATOM 3395 N N . SER A 1 456 ? -6.690 4.418 6.719 1.00 96.00 456 SER A N 1
ATOM 3396 C CA . SER A 1 456 ? -6.232 3.929 5.423 1.00 96.00 456 SER A CA 1
ATOM 3397 C C . SER A 1 456 ? -6.049 5.041 4.395 1.00 96.00 456 SER A C 1
ATOM 3399 O O . SER A 1 456 ? -6.597 6.145 4.512 1.00 96.00 456 SER A O 1
ATOM 3401 N N . TRP A 1 457 ? -5.256 4.739 3.373 1.00 95.88 457 TRP A N 1
ATOM 3402 C CA . TRP A 1 457 ? -5.048 5.602 2.217 1.00 95.88 457 TRP A CA 1
ATOM 3403 C C . TRP A 1 457 ? -4.712 4.778 0.970 1.00 95.88 457 TRP A C 1
ATOM 3405 O O . TRP A 1 457 ? -4.326 3.610 1.078 1.00 95.88 457 TRP A O 1
ATOM 3415 N N . TRP A 1 458 ? -4.874 5.388 -0.204 1.00 94.00 458 TRP A N 1
ATOM 3416 C CA . TRP A 1 458 ? -4.496 4.783 -1.478 1.00 94.00 458 TRP A CA 1
ATOM 3417 C C . TRP A 1 458 ? -3.041 5.082 -1.811 1.00 94.00 458 TRP A C 1
ATOM 3419 O O . TRP A 1 458 ? -2.702 6.226 -2.111 1.00 94.00 458 TRP A O 1
ATOM 3429 N N . VAL A 1 459 ? -2.202 4.049 -1.826 1.00 95.62 459 VAL A N 1
ATOM 3430 C CA . VAL A 1 459 ? -0.886 4.140 -2.461 1.00 95.62 459 VAL A CA 1
ATOM 3431 C C . VAL A 1 459 ? -1.042 3.837 -3.945 1.00 95.62 459 VAL A C 1
ATOM 3433 O O . VAL A 1 459 ? -1.709 2.870 -4.315 1.00 95.62 459 VAL A O 1
ATOM 3436 N N . GLU A 1 460 ? -0.446 4.665 -4.798 1.00 94.81 460 GLU A N 1
ATOM 3437 C CA . GLU A 1 460 ? -0.538 4.521 -6.250 1.00 94.81 460 GLU A CA 1
ATOM 3438 C C . GLU A 1 460 ? 0.798 4.788 -6.943 1.00 94.81 460 GLU A C 1
ATOM 3440 O O . GLU A 1 460 ? 1.592 5.622 -6.497 1.00 94.81 460 GLU A O 1
ATOM 3445 N N . SER A 1 461 ? 1.022 4.096 -8.056 1.00 94.94 461 SER A N 1
ATOM 3446 C CA . SER A 1 461 ? 2.121 4.322 -8.992 1.00 94.94 461 SER A CA 1
ATOM 3447 C C . SER A 1 461 ? 1.577 4.496 -10.398 1.00 94.94 461 SER A C 1
ATOM 3449 O O . SER A 1 461 ? 0.573 3.894 -10.767 1.00 94.94 461 SER A O 1
ATOM 3451 N N . LEU A 1 462 ? 2.240 5.354 -11.165 1.00 93.50 462 LEU A N 1
ATOM 3452 C CA . LEU A 1 462 ? 1.837 5.778 -12.498 1.00 93.50 462 LEU A CA 1
ATOM 3453 C C . LEU A 1 462 ? 2.998 5.522 -13.459 1.00 93.50 462 LEU A C 1
ATOM 3455 O O . LEU A 1 462 ? 4.129 5.902 -13.155 1.00 93.50 462 LEU A O 1
ATOM 3459 N N . LYS A 1 463 ? 2.724 4.934 -14.625 1.00 88.25 463 LYS A N 1
ATOM 3460 C CA . LYS A 1 463 ? 3.716 4.761 -15.693 1.00 88.25 463 LYS A CA 1
ATOM 3461 C C . LYS A 1 463 ? 3.085 5.125 -17.033 1.00 88.25 463 LYS A C 1
ATOM 3463 O O . LYS A 1 463 ? 2.060 4.566 -17.416 1.00 88.25 463 LYS A O 1
ATOM 3468 N N . GLY A 1 464 ? 3.690 6.084 -17.731 1.00 83.69 464 GLY A N 1
ATOM 3469 C CA . GLY A 1 464 ? 3.399 6.326 -19.144 1.00 83.69 464 GLY A CA 1
ATOM 3470 C C . GLY A 1 464 ? 3.995 5.203 -19.989 1.00 83.69 464 GLY A C 1
ATOM 3471 O O . GLY A 1 464 ? 5.092 4.725 -19.689 1.00 83.69 464 GLY A O 1
ATOM 3472 N N . TYR A 1 465 ? 3.279 4.773 -21.019 1.00 75.12 465 TYR A N 1
ATOM 3473 C CA . TYR A 1 465 ? 3.724 3.726 -21.929 1.00 75.12 465 TYR A CA 1
ATOM 3474 C C . TYR A 1 465 ? 3.319 4.071 -23.356 1.00 75.12 465 TYR A C 1
ATOM 3476 O O . TYR A 1 465 ? 2.217 4.563 -23.591 1.00 75.12 465 TYR A O 1
ATOM 3484 N N . HIS A 1 466 ? 4.184 3.769 -24.316 1.00 68.06 466 HIS A N 1
ATOM 3485 C CA . HIS A 1 466 ? 3.808 3.696 -25.715 1.00 68.06 466 HIS A CA 1
ATOM 3486 C C . HIS A 1 466 ? 4.480 2.467 -26.333 1.00 68.06 466 HIS A C 1
ATOM 3488 O O . HIS A 1 466 ? 5.683 2.257 -26.226 1.00 68.06 466 HIS A O 1
ATOM 3494 N N . ARG A 1 467 ? 3.675 1.630 -26.974 1.00 62.19 467 ARG A N 1
ATOM 3495 C CA . ARG A 1 467 ? 4.045 0.451 -27.765 1.00 62.19 467 ARG A CA 1
ATOM 3496 C C . ARG A 1 467 ? 4.113 0.798 -29.254 1.00 62.19 467 ARG A C 1
ATOM 3498 O O . ARG A 1 467 ? 3.791 -0.013 -30.115 1.00 62.19 467 ARG A O 1
ATOM 3505 N N . THR A 1 468 ? 4.496 2.040 -29.539 1.00 64.06 468 THR A N 1
ATOM 3506 C CA . THR A 1 468 ? 4.360 2.672 -30.852 1.00 64.06 468 THR A CA 1
ATOM 3507 C C . THR A 1 468 ? 5.660 2.733 -31.635 1.00 64.06 468 THR A C 1
ATOM 3509 O O . THR A 1 468 ? 5.621 3.130 -32.788 1.00 64.06 468 THR A O 1
ATOM 3512 N N . MET A 1 469 ? 6.809 2.390 -31.048 1.00 81.75 469 MET A N 1
ATOM 3513 C CA . MET A 1 469 ? 8.097 2.422 -31.741 1.00 81.75 469 MET A CA 1
ATOM 3514 C C . MET A 1 469 ? 8.639 1.005 -31.900 1.00 81.75 469 MET A C 1
ATOM 3516 O O . MET A 1 469 ? 9.048 0.379 -30.925 1.00 81.75 469 MET A O 1
ATOM 3520 N N . VAL A 1 470 ? 8.655 0.517 -33.138 1.00 87.12 470 VAL A N 1
ATOM 3521 C CA . VAL A 1 470 ? 9.316 -0.739 -33.512 1.00 87.12 470 VAL A CA 1
ATOM 3522 C C . VAL A 1 470 ? 10.621 -0.394 -34.216 1.00 87.12 470 VAL A C 1
ATOM 3524 O O . VAL A 1 470 ? 10.620 0.424 -35.139 1.00 87.12 470 VAL A O 1
ATOM 3527 N N . VAL A 1 471 ? 11.723 -1.014 -33.794 1.00 91.00 471 VAL A N 1
ATOM 3528 C CA . VAL A 1 471 ? 13.028 -0.890 -34.454 1.00 91.00 471 VAL A CA 1
ATOM 3529 C C . VAL A 1 471 ? 13.369 -2.216 -35.116 1.00 91.00 471 VAL A C 1
ATOM 3531 O O . VAL A 1 471 ? 13.307 -3.257 -34.471 1.00 91.00 471 VAL A O 1
ATOM 3534 N N . GLU A 1 472 ? 13.724 -2.188 -36.397 1.00 94.94 472 GLU A N 1
ATOM 3535 C CA . GLU A 1 472 ? 14.036 -3.386 -37.178 1.00 94.94 472 GLU A CA 1
ATOM 3536 C C . GLU A 1 472 ? 15.448 -3.327 -37.762 1.00 94.94 472 GLU A C 1
ATOM 3538 O O . GLU A 1 472 ? 15.859 -2.295 -38.306 1.00 94.94 472 GLU A O 1
ATOM 3543 N N . GLN A 1 473 ? 16.167 -4.451 -37.696 1.00 94.06 473 GLN A N 1
ATOM 3544 C CA . GLN A 1 473 ? 17.439 -4.661 -38.387 1.00 94.06 473 GLN A CA 1
ATOM 3545 C C . GLN A 1 473 ? 17.687 -6.175 -38.590 1.00 94.06 473 GLN A C 1
ATOM 3547 O O . GLN A 1 473 ? 17.772 -6.904 -37.604 1.00 94.06 473 GLN A O 1
ATOM 3552 N N . PRO A 1 474 ? 17.829 -6.660 -39.843 1.00 93.50 474 PRO A N 1
ATOM 3553 C CA . PRO A 1 474 ? 17.475 -5.967 -41.086 1.00 93.50 474 PRO A CA 1
ATOM 3554 C C . PRO A 1 474 ? 15.972 -5.623 -41.144 1.00 93.50 474 PRO A C 1
ATOM 3556 O O . PRO A 1 474 ? 15.191 -6.023 -40.283 1.00 93.50 474 PRO A O 1
ATOM 3559 N N . ALA A 1 475 ? 15.551 -4.862 -42.159 1.00 88.19 475 ALA A N 1
ATOM 3560 C CA . ALA A 1 475 ? 14.141 -4.502 -42.334 1.00 88.19 475 ALA A CA 1
ATOM 3561 C C . ALA A 1 475 ? 13.235 -5.752 -42.333 1.00 88.19 475 ALA A C 1
ATOM 3563 O O . ALA A 1 475 ? 13.512 -6.726 -43.035 1.00 88.19 475 ALA A O 1
ATOM 3564 N N . GLY A 1 476 ? 12.153 -5.714 -41.552 1.00 84.00 476 GLY A N 1
ATOM 3565 C CA . GLY A 1 476 ? 11.241 -6.842 -41.332 1.00 84.00 476 GLY A CA 1
ATOM 3566 C C . GLY A 1 476 ? 11.586 -7.749 -40.145 1.00 84.00 476 GLY A C 1
ATOM 3567 O O . GLY A 1 476 ? 10.767 -8.597 -39.798 1.00 84.00 476 GLY A O 1
ATOM 3568 N N . GLN A 1 477 ? 12.740 -7.568 -39.496 1.00 89.75 477 GLN A N 1
ATOM 3569 C CA . GLN A 1 477 ? 13.115 -8.290 -38.278 1.00 89.75 477 GLN A CA 1
ATOM 3570 C C . GLN A 1 477 ? 13.172 -7.322 -37.094 1.00 89.75 477 GLN A C 1
ATOM 3572 O O . GLN A 1 477 ? 14.107 -6.531 -36.978 1.00 89.75 477 GLN A O 1
ATOM 3577 N N . ALA A 1 478 ? 12.156 -7.378 -36.229 1.00 89.12 478 ALA A N 1
ATOM 3578 C CA . ALA A 1 478 ? 12.082 -6.542 -35.036 1.00 89.12 478 ALA A CA 1
ATOM 3579 C C . ALA A 1 478 ? 13.200 -6.887 -34.045 1.00 89.12 478 ALA A C 1
ATOM 3581 O O . ALA A 1 478 ? 13.516 -8.057 -33.821 1.00 89.12 478 ALA A O 1
ATOM 3582 N N . LEU A 1 479 ? 13.784 -5.847 -33.463 1.00 87.50 479 LEU A N 1
ATOM 3583 C CA . LEU A 1 479 ? 14.745 -5.936 -32.379 1.00 87.50 479 LEU A CA 1
ATOM 3584 C C . LEU A 1 479 ? 14.027 -5.737 -31.044 1.00 87.50 479 LEU A C 1
ATOM 3586 O O . LEU A 1 479 ? 13.095 -4.944 -30.932 1.00 87.50 479 LEU A O 1
ATOM 3590 N N . GLU A 1 480 ? 14.518 -6.425 -30.026 1.00 84.12 480 GLU A N 1
ATOM 3591 C CA . GLU A 1 480 ? 14.150 -6.248 -28.625 1.00 84.12 480 GLU A CA 1
ATOM 3592 C C . GLU A 1 480 ? 15.094 -5.259 -27.933 1.00 84.12 480 GLU A C 1
ATOM 3594 O O . GLU A 1 480 ? 16.320 -5.347 -28.083 1.00 84.12 480 GLU A O 1
ATOM 3599 N N . ASN A 1 481 ? 14.523 -4.345 -27.145 1.00 84.81 481 ASN A N 1
ATOM 3600 C CA . ASN A 1 481 ? 15.271 -3.352 -26.375 1.00 84.81 481 ASN A CA 1
ATOM 3601 C C . ASN A 1 481 ? 16.265 -4.035 -25.413 1.00 84.81 481 ASN A C 1
ATOM 3603 O O . ASN A 1 481 ? 15.928 -5.044 -24.787 1.00 84.81 481 ASN A O 1
ATOM 3607 N N . ILE A 1 482 ? 17.472 -3.477 -25.268 1.00 77.94 482 ILE A N 1
ATOM 3608 C CA . ILE A 1 482 ? 18.573 -3.899 -24.378 1.00 77.94 482 ILE A CA 1
ATOM 3609 C C . ILE A 1 482 ? 19.222 -5.239 -24.763 1.00 77.94 482 ILE A C 1
ATOM 3611 O O . ILE A 1 482 ? 20.432 -5.401 -24.624 1.00 77.94 482 ILE A O 1
ATOM 3615 N N . THR A 1 483 ? 18.443 -6.210 -25.232 1.00 80.88 483 THR A N 1
ATOM 3616 C CA . THR A 1 483 ? 18.891 -7.597 -25.426 1.00 80.88 483 THR A CA 1
ATOM 3617 C C . THR A 1 483 ? 19.378 -7.893 -26.840 1.00 80.88 483 THR A C 1
ATOM 3619 O O . THR A 1 483 ? 20.152 -8.830 -27.035 1.00 80.88 483 THR A O 1
ATOM 3622 N N . SER A 1 484 ? 18.963 -7.100 -27.829 1.00 90.38 484 SER A N 1
ATOM 3623 C CA . SER A 1 484 ? 19.380 -7.311 -29.217 1.00 90.38 484 SER A CA 1
ATOM 3624 C C . SER A 1 484 ? 20.788 -6.798 -29.486 1.00 90.38 484 SER A C 1
ATOM 3626 O O . SER A 1 484 ? 21.171 -5.721 -29.027 1.00 90.38 484 SER A O 1
ATOM 3628 N N . SER A 1 485 ? 21.530 -7.549 -30.304 1.00 94.25 485 SER A N 1
ATOM 3629 C CA . SER A 1 485 ? 22.861 -7.183 -30.787 1.00 94.25 485 SER A CA 1
ATOM 3630 C C . SER A 1 485 ? 22.906 -7.189 -32.313 1.00 94.25 485 SER A C 1
ATOM 3632 O O . SER A 1 485 ? 22.436 -8.136 -32.945 1.00 94.25 485 SER A O 1
ATOM 3634 N N . VAL A 1 486 ? 23.489 -6.145 -32.903 1.00 96.38 486 VAL A N 1
ATOM 3635 C CA . VAL A 1 486 ? 23.711 -6.012 -34.347 1.00 96.38 486 VAL A CA 1
ATOM 3636 C C . VAL A 1 486 ? 25.207 -6.022 -34.635 1.00 96.38 486 VAL A C 1
ATOM 3638 O O . VAL A 1 486 ? 25.951 -5.148 -34.186 1.00 96.38 486 VAL A O 1
ATOM 3641 N N . ASN A 1 487 ? 25.641 -7.010 -35.419 1.00 94.88 487 ASN A N 1
ATOM 3642 C CA . ASN A 1 487 ? 27.037 -7.179 -35.810 1.00 94.88 487 ASN A CA 1
ATOM 3643 C C . ASN A 1 487 ? 27.316 -6.569 -37.198 1.00 94.88 487 ASN A C 1
ATOM 3645 O O . ASN A 1 487 ? 26.636 -6.854 -38.197 1.00 94.88 487 ASN A O 1
ATOM 3649 N N . PHE A 1 488 ? 28.343 -5.728 -37.264 1.00 94.69 488 PHE A N 1
ATOM 3650 C CA . PHE A 1 488 ? 28.828 -5.068 -38.473 1.00 94.69 488 PHE A CA 1
ATOM 3651 C C . PHE A 1 488 ? 29.774 -5.951 -39.292 1.00 94.69 488 PHE A C 1
ATOM 3653 O O . PHE A 1 488 ? 29.905 -5.720 -40.496 1.00 94.69 488 PHE A O 1
ATOM 3660 N N . GLY A 1 489 ? 30.310 -7.012 -38.689 1.00 92.69 489 GLY A N 1
ATOM 3661 C CA . GLY A 1 489 ? 31.310 -7.888 -39.289 1.00 92.69 489 GLY A CA 1
ATOM 3662 C C . GLY A 1 489 ? 32.708 -7.255 -39.299 1.00 92.69 489 GLY A C 1
ATOM 3663 O O . GLY A 1 489 ? 32.915 -6.216 -38.661 1.00 92.69 489 GLY A O 1
ATOM 3664 N N . PRO A 1 490 ? 33.661 -7.883 -40.007 1.00 92.38 490 PRO A N 1
ATOM 3665 C CA . PRO A 1 490 ? 35.009 -7.359 -40.156 1.00 92.38 490 PRO A CA 1
ATOM 3666 C C . PRO A 1 490 ? 35.047 -6.159 -41.120 1.00 92.38 490 PRO A C 1
ATOM 3668 O O . PRO A 1 490 ? 34.349 -6.129 -42.137 1.00 92.38 490 PRO A O 1
ATOM 3671 N N . VAL A 1 491 ? 35.870 -5.160 -40.802 1.00 91.88 491 VAL A N 1
ATOM 3672 C CA . VAL A 1 491 ? 36.073 -3.923 -41.572 1.00 91.88 491 VAL A CA 1
ATOM 3673 C C . VAL A 1 491 ? 37.574 -3.711 -41.765 1.00 91.88 491 VAL A C 1
ATOM 3675 O O . VAL A 1 491 ? 38.330 -3.734 -40.800 1.00 91.88 491 VAL A O 1
ATOM 3678 N N . ALA A 1 492 ? 38.025 -3.487 -43.000 1.00 87.12 492 ALA A N 1
ATOM 3679 C CA . ALA A 1 492 ? 39.431 -3.171 -43.265 1.00 87.12 492 ALA A CA 1
ATOM 3680 C C . ALA A 1 492 ? 39.765 -1.728 -42.824 1.00 87.12 492 ALA A C 1
ATOM 3682 O O . ALA A 1 492 ? 38.864 -0.873 -42.847 1.00 87.12 492 ALA A O 1
ATOM 3683 N N . PRO A 1 493 ? 41.030 -1.403 -42.504 1.00 85.69 493 PRO A N 1
ATOM 3684 C CA . PRO A 1 493 ? 41.431 -0.025 -42.238 1.00 85.69 493 PRO A CA 1
ATOM 3685 C C . PRO A 1 493 ? 41.064 0.911 -43.399 1.00 85.69 493 PRO A C 1
ATOM 3687 O O . PRO A 1 493 ? 41.027 0.499 -44.562 1.00 85.69 493 PRO A O 1
ATOM 3690 N N . ASP A 1 494 ? 40.733 2.163 -43.079 1.00 76.88 494 ASP A N 1
ATOM 3691 C CA . ASP A 1 494 ? 40.291 3.197 -44.037 1.00 76.88 494 ASP A CA 1
ATOM 3692 C C . ASP A 1 494 ? 39.034 2.847 -44.867 1.00 76.88 494 ASP A C 1
ATOM 3694 O O . ASP A 1 494 ? 38.695 3.534 -45.840 1.00 76.88 494 ASP A O 1
ATOM 3698 N N . SER A 1 495 ? 38.311 1.792 -44.481 1.00 86.56 495 SER A N 1
ATOM 3699 C CA . SER A 1 495 ? 37.012 1.409 -45.040 1.00 86.56 495 SER A CA 1
ATOM 3700 C C . SER A 1 495 ? 35.884 1.607 -44.019 1.00 86.56 495 SER A C 1
ATOM 3702 O O . SER A 1 495 ? 36.094 2.135 -42.925 1.00 86.56 495 SER A O 1
ATOM 3704 N N . SER A 1 496 ? 34.652 1.248 -44.379 1.00 91.19 496 SER A N 1
ATOM 3705 C CA . SER A 1 496 ? 33.517 1.366 -43.462 1.00 91.19 496 SER A CA 1
ATOM 3706 C C . SER A 1 496 ? 32.431 0.342 -43.751 1.00 91.19 496 SER A C 1
ATOM 3708 O O . SER A 1 496 ? 32.127 0.091 -44.919 1.00 91.19 496 SER A O 1
ATOM 3710 N N . ALA A 1 497 ? 31.771 -0.149 -42.703 1.00 93.62 497 ALA A N 1
ATOM 3711 C CA . ALA A 1 497 ? 30.533 -0.916 -42.806 1.00 93.62 497 ALA A CA 1
ATOM 3712 C C . ALA A 1 497 ? 29.343 -0.067 -42.347 1.00 93.62 497 ALA A C 1
ATOM 3714 O O . ALA A 1 497 ? 29.445 0.708 -41.401 1.00 93.62 497 ALA A O 1
ATOM 3715 N N . THR A 1 498 ? 28.196 -0.206 -43.010 1.00 95.19 498 THR A N 1
ATOM 3716 C CA . THR A 1 498 ? 26.956 0.498 -42.648 1.00 95.19 498 THR A CA 1
ATOM 3717 C C . THR A 1 498 ? 25.845 -0.507 -42.356 1.00 95.19 498 THR A C 1
ATOM 3719 O O . THR A 1 498 ? 25.731 -1.535 -43.034 1.00 95.19 498 THR A O 1
ATOM 3722 N N . ARG A 1 499 ? 25.022 -0.216 -41.345 1.00 96.31 499 ARG A N 1
ATOM 3723 C CA . ARG A 1 499 ? 23.765 -0.920 -41.060 1.00 96.31 499 ARG A CA 1
ATOM 3724 C C . ARG A 1 499 ? 22.632 0.090 -40.974 1.00 96.31 499 ARG A C 1
ATOM 3726 O O . ARG A 1 499 ? 22.761 1.109 -40.301 1.00 96.31 499 ARG A O 1
ATOM 3733 N N . GLU A 1 500 ? 21.538 -0.223 -41.659 1.00 96.06 500 GLU A N 1
ATOM 3734 C CA . GLU A 1 500 ? 20.316 0.578 -41.662 1.00 96.06 500 GLU A CA 1
ATOM 3735 C C . GLU A 1 500 ? 19.327 0.011 -40.645 1.00 96.06 500 GLU A C 1
ATOM 3737 O O . GLU A 1 500 ? 18.969 -1.168 -40.708 1.00 96.06 500 GLU A O 1
ATOM 3742 N N . PHE A 1 501 ? 18.878 0.861 -39.729 1.00 96.69 501 PHE A N 1
ATOM 3743 C CA . PHE A 1 501 ? 17.843 0.562 -38.748 1.00 96.69 501 PHE A CA 1
ATOM 3744 C C . PHE A 1 501 ? 16.539 1.197 -39.214 1.00 96.69 501 PHE A C 1
ATOM 3746 O O . PHE A 1 501 ? 16.489 2.405 -39.454 1.00 96.69 501 PHE A O 1
ATOM 3753 N N . THR A 1 502 ? 15.480 0.400 -39.349 1.00 95.56 502 THR A N 1
ATOM 3754 C CA . THR A 1 502 ? 14.151 0.919 -39.697 1.00 95.56 502 THR A CA 1
ATOM 3755 C C . THR A 1 502 ? 13.370 1.175 -38.421 1.00 95.56 502 THR A C 1
ATOM 3757 O O . THR A 1 502 ? 13.045 0.238 -37.699 1.00 95.56 502 THR A O 1
ATOM 3760 N N . LEU A 1 503 ? 13.052 2.436 -38.153 1.00 93.25 503 LEU A N 1
ATOM 3761 C CA . LEU A 1 503 ? 12.129 2.819 -37.092 1.00 93.25 503 LEU A CA 1
ATOM 3762 C C . LEU A 1 503 ? 10.736 2.959 -37.683 1.00 93.25 503 LEU A C 1
ATOM 3764 O O . LEU A 1 503 ? 10.551 3.684 -38.660 1.00 93.25 503 LEU A O 1
ATOM 3768 N N . LYS A 1 504 ? 9.753 2.306 -37.074 1.00 90.38 504 LYS A N 1
ATOM 3769 C CA . LYS A 1 504 ? 8.340 2.419 -37.437 1.00 90.38 504 LYS A CA 1
ATOM 3770 C C . LYS A 1 504 ? 7.577 3.024 -36.276 1.00 90.38 504 LYS A C 1
ATOM 3772 O O . LYS A 1 504 ? 7.681 2.524 -35.156 1.00 90.38 504 LYS A O 1
ATOM 3777 N N . ASN A 1 505 ? 6.786 4.053 -36.563 1.00 86.69 505 ASN A N 1
ATOM 3778 C CA . ASN A 1 505 ? 5.773 4.517 -35.636 1.00 86.69 505 ASN A CA 1
ATOM 3779 C C . ASN A 1 505 ? 4.484 3.719 -35.873 1.00 86.69 505 ASN A C 1
ATOM 3781 O O . ASN A 1 505 ? 3.675 4.062 -36.732 1.00 86.69 505 ASN A O 1
ATOM 3785 N N . THR A 1 506 ? 4.294 2.636 -35.130 1.00 79.06 506 THR A N 1
ATOM 3786 C CA . THR A 1 506 ? 3.076 1.813 -35.145 1.00 79.06 506 THR A CA 1
ATOM 3787 C C . THR A 1 506 ? 1.929 2.422 -34.337 1.00 79.06 506 THR A C 1
ATOM 3789 O O . THR A 1 506 ? 0.850 1.842 -34.284 1.00 79.06 506 THR A O 1
ATOM 3792 N N . GLY A 1 507 ? 2.143 3.580 -33.708 1.00 66.81 507 GLY A N 1
ATOM 3793 C CA . GLY A 1 507 ? 1.149 4.266 -32.895 1.00 66.81 507 GLY A CA 1
ATOM 3794 C C . GLY A 1 507 ? 0.192 5.179 -33.638 1.00 66.81 507 GLY A C 1
ATOM 3795 O O . GLY A 1 507 ? 0.339 5.456 -34.823 1.00 66.81 507 GLY A O 1
ATOM 3796 N N . ALA A 1 508 ? -0.767 5.714 -32.876 1.00 62.41 508 ALA A N 1
ATOM 3797 C CA . ALA A 1 508 ? -1.774 6.667 -33.348 1.00 62.41 508 ALA A CA 1
ATOM 3798 C C . ALA A 1 508 ? -1.353 8.149 -33.239 1.00 62.41 508 ALA A C 1
ATOM 3800 O O . ALA A 1 508 ? -2.081 9.024 -33.705 1.00 62.41 508 ALA A O 1
ATOM 3801 N N . VAL A 1 509 ? -0.207 8.450 -32.616 1.00 71.81 509 VAL A N 1
ATOM 3802 C CA . VAL A 1 509 ? 0.311 9.818 -32.409 1.00 71.81 509 VAL A CA 1
ATOM 3803 C C . VAL A 1 509 ? 1.749 9.896 -32.919 1.00 71.81 509 VAL A C 1
ATOM 3805 O O . VAL A 1 509 ? 2.452 8.887 -32.933 1.00 71.81 509 VAL A O 1
ATOM 3808 N N . ALA A 1 510 ? 2.190 11.079 -33.351 1.00 80.31 510 ALA A N 1
ATOM 3809 C CA . ALA A 1 510 ? 3.566 11.297 -33.780 1.00 80.31 510 ALA A CA 1
ATOM 3810 C C . ALA A 1 510 ? 4.575 11.035 -32.646 1.00 80.31 510 ALA A C 1
ATOM 3812 O O . ALA A 1 510 ? 4.363 11.433 -31.496 1.00 80.31 510 ALA A O 1
ATOM 3813 N N . LEU A 1 511 ? 5.697 10.402 -32.995 1.00 85.56 511 LEU A N 1
ATOM 3814 C CA . LEU A 1 511 ? 6.879 10.393 -32.147 1.00 85.56 511 LEU A CA 1
ATOM 3815 C C . LEU A 1 511 ? 7.519 11.778 -32.210 1.00 85.56 511 LEU A C 1
ATOM 3817 O O . LEU A 1 511 ? 7.802 12.271 -33.300 1.00 85.56 511 LEU A O 1
ATOM 3821 N N . GLU A 1 512 ? 7.753 12.392 -31.058 1.00 85.69 512 GLU A N 1
ATOM 3822 C CA . GLU A 1 512 ? 8.379 13.706 -30.910 1.00 85.69 512 GLU A CA 1
ATOM 3823 C C . GLU A 1 512 ? 9.635 13.608 -30.046 1.00 85.69 512 GLU A C 1
ATOM 3825 O O . GLU A 1 512 ? 9.784 12.691 -29.235 1.00 85.69 512 GLU A O 1
ATOM 3830 N N . GLY A 1 513 ? 10.555 14.559 -30.223 1.00 86.88 513 GLY A N 1
ATOM 3831 C CA . GLY A 1 513 ? 11.822 14.563 -29.492 1.00 86.88 513 GLY A CA 1
ATOM 3832 C C . GLY A 1 513 ? 12.701 13.353 -29.814 1.00 86.88 513 GLY A C 1
ATOM 3833 O O . GLY A 1 513 ? 13.526 12.979 -28.980 1.00 86.88 513 GLY A O 1
ATOM 3834 N N . LEU A 1 514 ? 12.521 12.743 -30.996 1.00 91.00 514 LEU A N 1
ATOM 3835 C CA . LEU A 1 514 ? 13.348 11.630 -31.449 1.00 91.00 514 LEU A CA 1
ATOM 3836 C C . LEU A 1 514 ? 14.813 12.063 -31.459 1.00 91.00 514 LEU A C 1
ATOM 3838 O O . LEU A 1 514 ? 15.187 13.040 -32.112 1.00 91.00 514 LEU A O 1
ATOM 3842 N N . SER A 1 515 ? 15.640 11.330 -30.727 1.00 91.69 515 SER A N 1
ATOM 3843 C CA . SER A 1 515 ? 17.081 11.536 -30.685 1.00 91.69 515 SER A CA 1
ATOM 3844 C C . SER A 1 515 ? 17.811 10.206 -30.734 1.00 91.69 515 SER A C 1
ATOM 3846 O O . SER A 1 515 ? 17.331 9.189 -30.235 1.00 91.69 515 SER A O 1
ATOM 3848 N N . PHE A 1 516 ? 18.979 10.238 -31.366 1.00 93.00 516 PHE A N 1
ATOM 3849 C CA . PHE A 1 516 ? 19.813 9.079 -31.628 1.00 93.00 516 PHE A CA 1
ATOM 3850 C C . PHE A 1 516 ? 21.209 9.400 -31.119 1.00 93.00 516 PHE A C 1
ATOM 3852 O O . PHE A 1 516 ? 21.783 10.430 -31.476 1.00 93.00 516 PHE A O 1
ATOM 3859 N N . SER A 1 517 ? 21.746 8.541 -30.265 1.00 92.12 517 SER A N 1
ATOM 3860 C CA . SER A 1 517 ? 23.083 8.706 -29.699 1.00 92.12 517 SER A CA 1
ATOM 3861 C C . SER A 1 517 ? 23.806 7.371 -29.636 1.00 92.12 517 SER A C 1
ATOM 3863 O O . SER A 1 517 ? 23.180 6.315 -29.606 1.00 92.12 517 SER A O 1
ATOM 3865 N N . LEU A 1 518 ? 25.134 7.427 -29.637 1.00 91.44 518 LEU A N 1
ATOM 3866 C CA . LEU A 1 518 ? 25.985 6.265 -29.424 1.00 91.44 518 LEU A CA 1
ATOM 3867 C C . LEU A 1 518 ? 26.530 6.332 -28.000 1.00 91.44 518 LEU A C 1
ATOM 3869 O O . LEU A 1 518 ? 27.052 7.368 -27.583 1.00 91.44 518 LEU A O 1
ATOM 3873 N N . VAL A 1 519 ? 26.360 5.248 -27.249 1.00 82.94 519 VAL A N 1
ATOM 3874 C CA . VAL A 1 519 ? 26.778 5.135 -25.845 1.00 82.94 519 VAL A CA 1
ATOM 3875 C C . VAL A 1 519 ? 27.596 3.858 -25.625 1.00 82.94 519 VAL A C 1
ATOM 3877 O O . VAL A 1 519 ? 27.488 2.909 -26.398 1.00 82.94 519 VAL A O 1
ATOM 3880 N N . GLY A 1 520 ? 28.410 3.830 -24.566 1.00 67.19 520 GLY A N 1
ATOM 3881 C CA . GLY A 1 520 ? 29.373 2.752 -24.287 1.00 67.19 520 GLY A CA 1
ATOM 3882 C C . GLY A 1 520 ? 30.789 3.107 -24.754 1.00 67.19 520 GLY A C 1
ATOM 3883 O O . GLY A 1 520 ? 30.953 3.878 -25.687 1.00 67.19 520 GLY A O 1
ATOM 3884 N N . LEU A 1 521 ? 31.825 2.616 -24.067 1.00 55.69 521 LEU A N 1
ATOM 3885 C CA . LEU A 1 521 ? 33.227 2.859 -24.427 1.00 55.69 521 LEU A CA 1
ATOM 3886 C C . LEU A 1 521 ? 33.934 1.526 -24.722 1.00 55.69 521 LEU A C 1
ATOM 3888 O O . LEU A 1 521 ? 33.771 0.606 -23.916 1.00 55.69 521 LEU A O 1
ATOM 3892 N N . PRO A 1 522 ? 34.748 1.437 -25.794 1.00 55.47 522 PRO A N 1
ATOM 3893 C CA . PRO A 1 522 ? 35.027 2.484 -26.784 1.00 55.47 522 PRO A CA 1
ATOM 3894 C C . PRO A 1 522 ? 34.002 2.482 -27.941 1.00 55.47 522 PRO A C 1
ATOM 3896 O O . PRO A 1 522 ? 34.019 1.602 -28.790 1.00 55.47 522 PRO A O 1
ATOM 3899 N N . SER A 1 523 ? 33.125 3.494 -28.019 1.00 59.12 523 SER A N 1
ATOM 3900 C CA . SER A 1 523 ? 32.225 3.701 -29.171 1.00 59.12 523 SER A CA 1
ATOM 3901 C C . SER A 1 523 ? 32.868 4.499 -30.315 1.00 59.12 523 SER A C 1
ATOM 3903 O O . SER A 1 523 ? 32.154 4.987 -31.189 1.00 59.12 523 SER A O 1
ATOM 3905 N N . SER A 1 524 ? 34.183 4.720 -30.285 1.00 64.81 524 SER A N 1
ATOM 3906 C CA . SER A 1 524 ? 34.909 5.636 -31.177 1.00 64.81 524 SER A CA 1
ATOM 3907 C C . SER A 1 524 ? 34.892 5.206 -32.646 1.00 64.81 524 SER A C 1
ATOM 3909 O O . SER A 1 524 ? 34.949 6.071 -33.518 1.00 64.81 524 SER A O 1
ATOM 3911 N N . GLY A 1 525 ? 34.731 3.911 -32.934 1.00 80.19 525 GLY A N 1
ATOM 3912 C CA . GLY A 1 525 ? 34.548 3.412 -34.299 1.00 80.19 525 GLY A CA 1
ATOM 3913 C C . GLY A 1 525 ? 33.150 3.645 -34.889 1.00 80.19 525 GLY A C 1
ATOM 3914 O O . GLY A 1 525 ? 32.991 3.567 -36.107 1.00 80.19 525 GLY A O 1
ATOM 3915 N N . PHE A 1 526 ? 32.127 3.932 -34.075 1.00 90.88 526 PHE A N 1
ATOM 3916 C CA . PHE A 1 526 ? 30.751 4.086 -34.557 1.00 90.88 526 PHE A CA 1
ATOM 3917 C C . PHE A 1 526 ? 30.364 5.555 -34.769 1.00 90.88 526 PHE A C 1
ATOM 3919 O O . PHE A 1 526 ? 30.662 6.432 -33.961 1.00 90.88 526 PHE A O 1
ATOM 3926 N N . SER A 1 527 ? 29.610 5.825 -35.834 1.00 91.62 527 SER A N 1
ATOM 3927 C CA . SER A 1 527 ? 28.997 7.131 -36.099 1.00 91.62 527 SER A CA 1
ATOM 3928 C C . SER A 1 527 ? 27.598 6.991 -36.699 1.00 91.62 527 SER A C 1
ATOM 3930 O O . SER A 1 527 ? 27.276 5.994 -37.342 1.00 91.62 527 SER A O 1
ATOM 3932 N N . ILE A 1 528 ? 26.743 7.990 -36.481 1.00 93.38 528 ILE A N 1
ATOM 3933 C CA . ILE A 1 528 ? 25.410 8.058 -37.094 1.00 93.38 528 ILE A CA 1
ATOM 3934 C C . ILE A 1 528 ? 25.518 8.895 -38.367 1.00 93.38 528 ILE A C 1
ATOM 3936 O O . ILE A 1 528 ? 26.087 9.990 -38.357 1.00 93.38 528 ILE A O 1
ATOM 3940 N N . LYS A 1 529 ? 24.985 8.387 -39.480 1.00 91.88 529 LYS A N 1
ATOM 3941 C CA . LYS A 1 529 ? 25.050 9.081 -40.767 1.00 91.88 529 LYS A CA 1
ATOM 3942 C C . LYS A 1 529 ? 24.043 10.228 -40.817 1.00 91.88 529 LYS A C 1
ATOM 3944 O O . LYS A 1 529 ? 22.834 10.008 -40.823 1.00 91.88 529 LYS A O 1
ATOM 3949 N N . GLY A 1 530 ? 24.554 11.448 -40.968 1.00 87.19 530 GLY A N 1
ATOM 3950 C CA . GLY A 1 530 ? 23.727 12.647 -41.097 1.00 87.19 530 GLY A CA 1
ATOM 3951 C C . GLY A 1 530 ? 22.951 12.968 -39.818 1.00 87.19 530 GLY A C 1
ATOM 3952 O O . GLY A 1 530 ? 23.347 12.579 -38.723 1.00 87.19 530 GLY A O 1
ATOM 3953 N N . THR A 1 531 ? 21.842 13.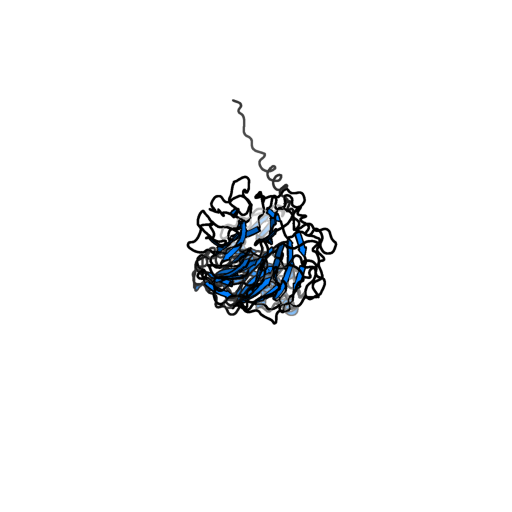690 -39.971 1.00 88.06 531 THR A N 1
ATOM 3954 C CA . THR A 1 531 ? 20.981 14.096 -38.855 1.00 88.06 531 THR A CA 1
ATOM 3955 C C . THR A 1 531 ? 19.595 13.487 -39.055 1.00 88.06 531 THR A C 1
ATOM 3957 O O . THR A 1 531 ? 18.841 13.996 -39.889 1.00 88.06 531 THR A O 1
ATOM 3960 N N . PRO A 1 532 ? 19.254 12.395 -38.345 1.00 91.50 532 PRO A N 1
ATOM 3961 C CA . PRO A 1 532 ? 17.922 11.806 -38.413 1.00 91.50 532 PRO A CA 1
ATOM 3962 C C . PRO A 1 532 ? 16.823 12.810 -38.046 1.00 91.50 532 PRO A C 1
ATOM 3964 O O . PRO A 1 532 ? 17.048 13.743 -37.272 1.00 91.50 532 PRO A O 1
ATOM 3967 N N . ALA A 1 533 ? 15.621 12.606 -38.590 1.00 91.94 533 ALA A N 1
ATOM 3968 C CA . ALA A 1 533 ? 14.455 13.404 -38.229 1.00 91.94 533 ALA A CA 1
ATOM 3969 C C . ALA A 1 533 ? 14.142 13.279 -36.728 1.00 91.94 533 ALA A C 1
ATOM 3971 O O . ALA A 1 533 ? 14.232 12.200 -36.145 1.00 91.94 533 ALA A O 1
ATOM 3972 N N . THR A 1 534 ? 13.737 14.389 -36.114 1.00 92.69 534 THR A N 1
ATOM 3973 C CA . THR A 1 534 ? 13.383 14.458 -34.686 1.00 92.69 534 THR A CA 1
ATOM 3974 C C . THR A 1 534 ? 11.898 14.207 -34.421 1.00 92.69 534 THR A C 1
ATOM 3976 O O . THR A 1 534 ? 11.454 14.246 -33.271 1.00 92.69 534 THR A O 1
ATOM 3979 N N . THR A 1 535 ? 11.125 13.942 -35.477 1.00 90.31 535 THR A N 1
ATOM 3980 C CA . THR A 1 535 ? 9.711 13.570 -35.400 1.00 90.31 535 THR A CA 1
ATOM 3981 C C . THR A 1 535 ? 9.387 12.487 -36.429 1.00 90.31 535 THR A C 1
ATOM 3983 O O . THR A 1 535 ? 10.003 12.471 -37.495 1.00 90.31 535 THR A O 1
ATOM 3986 N N . LEU A 1 536 ? 8.429 11.607 -36.123 1.00 92.06 536 LEU A N 1
ATOM 3987 C CA . LEU A 1 536 ? 7.942 10.557 -37.028 1.00 92.06 536 LEU A CA 1
ATOM 3988 C C . LEU A 1 536 ? 6.422 10.413 -36.882 1.00 92.06 536 LEU A C 1
ATOM 3990 O O . LEU A 1 536 ? 5.944 10.088 -35.792 1.00 92.06 536 LEU A O 1
ATOM 3994 N N . GLN A 1 537 ? 5.650 10.666 -37.943 1.00 87.44 537 GLN A N 1
ATOM 3995 C CA . GLN A 1 537 ? 4.184 10.657 -37.849 1.00 87.44 537 GLN A CA 1
ATOM 3996 C C . GLN A 1 537 ? 3.631 9.243 -37.638 1.00 87.44 537 GLN A C 1
ATOM 3998 O O . GLN A 1 537 ? 4.301 8.244 -37.892 1.00 87.44 537 GLN A O 1
ATOM 4003 N N . ALA A 1 538 ? 2.398 9.165 -37.141 1.00 80.88 538 ALA A N 1
ATOM 4004 C CA . ALA A 1 538 ? 1.682 7.907 -36.947 1.00 80.88 538 ALA A CA 1
ATOM 4005 C C . ALA A 1 538 ? 1.602 7.096 -38.254 1.00 80.88 538 ALA A C 1
ATOM 4007 O O . ALA A 1 538 ? 1.214 7.629 -39.294 1.00 80.88 538 ALA A O 1
ATOM 4008 N N . GLY A 1 539 ? 1.962 5.812 -38.203 1.00 79.94 539 GLY A N 1
ATOM 4009 C CA . GLY A 1 539 ? 1.975 4.905 -39.356 1.00 79.94 539 GLY A CA 1
ATOM 4010 C C . GLY A 1 539 ? 3.171 5.063 -40.304 1.00 79.94 539 GLY A C 1
ATOM 4011 O O . GLY A 1 539 ? 3.310 4.264 -41.232 1.00 79.94 539 GLY A O 1
ATOM 4012 N N . GLU A 1 540 ? 4.041 6.053 -40.093 1.00 93.25 540 GLU A N 1
ATOM 4013 C CA . GLU A 1 540 ? 5.235 6.255 -40.915 1.00 93.25 540 GLU A CA 1
ATOM 4014 C C . GLU A 1 540 ? 6.428 5.422 -40.435 1.00 93.25 540 GLU A C 1
ATOM 4016 O O . GLU A 1 540 ? 6.465 4.869 -39.331 1.00 93.25 540 GLU A O 1
ATOM 4021 N N . ASN A 1 541 ? 7.445 5.347 -41.292 1.00 94.06 541 ASN A N 1
ATOM 4022 C CA . ASN A 1 541 ? 8.738 4.780 -40.957 1.00 94.06 541 ASN A CA 1
ATOM 4023 C C . ASN A 1 541 ? 9.876 5.698 -41.413 1.00 94.06 541 ASN A C 1
ATOM 4025 O O . ASN A 1 541 ? 9.712 6.521 -42.312 1.00 94.06 541 ASN A O 1
ATOM 4029 N N . MET A 1 542 ? 11.029 5.548 -40.772 1.00 94.19 542 MET A N 1
ATOM 4030 C CA . MET A 1 542 ? 12.269 6.214 -41.149 1.00 94.19 542 MET A CA 1
ATOM 4031 C C . MET A 1 542 ? 13.443 5.247 -41.049 1.00 94.19 542 MET A C 1
ATOM 4033 O O . MET A 1 542 ? 13.385 4.251 -40.327 1.00 94.19 542 MET A O 1
ATOM 4037 N N . GLN A 1 543 ? 14.525 5.566 -41.752 1.00 94.75 543 GLN A N 1
ATOM 4038 C CA . GLN A 1 543 ? 15.776 4.822 -41.674 1.00 94.75 543 GLN A CA 1
ATOM 4039 C C . GLN A 1 543 ? 16.844 5.643 -40.960 1.00 94.75 543 GLN A C 1
ATOM 4041 O O . GLN A 1 543 ? 16.943 6.858 -41.153 1.00 94.75 543 GLN A O 1
ATOM 4046 N N . VAL A 1 544 ? 17.639 4.963 -40.141 1.00 96.00 544 VAL A N 1
ATOM 4047 C CA . VAL A 1 544 ? 18.821 5.518 -39.488 1.00 96.00 544 VAL A CA 1
ATOM 4048 C C . VAL A 1 544 ? 20.004 4.618 -39.786 1.00 96.00 544 VAL A C 1
ATOM 4050 O O . VAL A 1 544 ? 20.023 3.455 -39.386 1.00 96.00 544 VAL A O 1
ATOM 4053 N N . ALA A 1 545 ? 21.006 5.181 -40.453 1.00 95.62 545 ALA A N 1
ATOM 4054 C CA . ALA A 1 545 ? 22.227 4.465 -40.767 1.00 95.62 545 ALA A CA 1
ATOM 4055 C C . ALA A 1 545 ? 23.262 4.683 -39.663 1.00 95.62 545 ALA A C 1
ATOM 4057 O O . ALA A 1 545 ? 23.617 5.824 -39.345 1.00 95.62 545 ALA A O 1
ATOM 4058 N N . VAL A 1 546 ? 23.793 3.590 -39.129 1.00 95.69 546 VAL A N 1
ATOM 4059 C CA . VAL A 1 546 ? 24.988 3.605 -38.280 1.00 95.69 546 VAL A CA 1
ATOM 4060 C C . VAL A 1 546 ? 26.158 3.080 -39.101 1.00 95.69 546 VAL A C 1
ATOM 4062 O O . VAL A 1 546 ? 26.008 2.132 -39.874 1.00 95.69 546 VAL A O 1
ATOM 4065 N N . ILE A 1 547 ? 27.313 3.721 -38.957 1.00 94.06 547 ILE A N 1
ATOM 4066 C CA . ILE A 1 547 ? 28.549 3.427 -39.675 1.00 94.06 547 ILE A CA 1
ATOM 4067 C C . ILE A 1 547 ? 29.598 2.989 -38.661 1.00 94.06 547 ILE A C 1
ATOM 4069 O O . ILE A 1 547 ? 29.821 3.694 -37.681 1.00 94.06 547 ILE A O 1
ATOM 4073 N N . LEU A 1 548 ? 30.264 1.873 -38.936 1.00 93.88 548 LEU A N 1
ATOM 4074 C CA . LEU A 1 548 ? 31.531 1.500 -38.320 1.00 93.88 548 LEU A CA 1
ATOM 4075 C C . LEU A 1 548 ? 32.670 1.924 -39.255 1.00 93.88 548 LEU A C 1
ATOM 4077 O O . LEU A 1 548 ? 32.735 1.428 -40.384 1.00 93.88 548 LEU A O 1
ATOM 4081 N N . THR A 1 549 ? 33.533 2.844 -38.826 1.00 88.44 549 THR A N 1
ATOM 4082 C CA . THR A 1 549 ? 34.710 3.284 -39.591 1.00 88.44 549 THR A CA 1
ATOM 4083 C C . THR A 1 549 ? 35.949 2.494 -39.192 1.00 88.44 549 THR A C 1
ATOM 4085 O O . THR A 1 549 ? 36.222 2.310 -38.010 1.00 88.44 549 THR A O 1
ATOM 4088 N N . GLY A 1 550 ? 36.752 2.092 -40.178 1.00 85.44 550 GLY A N 1
ATOM 4089 C CA . GLY A 1 550 ? 38.034 1.411 -39.983 1.00 85.44 550 GLY A CA 1
ATOM 4090 C C . GLY A 1 550 ? 39.162 2.331 -39.504 1.00 85.44 550 GLY A C 1
ATOM 4091 O O . GLY A 1 550 ? 40.296 2.182 -39.942 1.00 85.44 550 GLY A O 1
ATOM 4092 N N . SER A 1 551 ? 38.850 3.334 -38.681 1.00 80.19 551 SER A N 1
ATOM 4093 C CA . SER A 1 551 ? 39.814 4.308 -38.151 1.00 80.19 551 SER A CA 1
ATOM 4094 C C . SER A 1 551 ? 40.534 3.818 -36.896 1.00 80.19 551 SER A C 1
ATOM 4096 O O . SER A 1 551 ? 41.598 4.332 -36.567 1.00 80.19 551 SER A O 1
ATOM 4098 N N . GLU A 1 552 ? 39.957 2.845 -36.190 1.00 81.94 552 GLU A N 1
ATOM 4099 C CA . GLU A 1 552 ? 40.524 2.261 -34.975 1.00 81.94 552 GLU A CA 1
ATOM 4100 C C . GLU A 1 552 ? 40.505 0.738 -35.077 1.00 81.94 552 GLU A C 1
ATOM 4102 O O . GLU A 1 552 ? 39.438 0.130 -35.080 1.00 81.94 552 GLU A O 1
ATOM 4107 N N . VAL A 1 553 ? 41.691 0.138 -35.176 1.00 85.69 553 VAL A N 1
ATOM 4108 C CA . VAL A 1 553 ? 41.891 -1.316 -35.256 1.00 85.69 553 VAL A CA 1
ATOM 4109 C C . VAL A 1 553 ? 41.448 -1.999 -33.957 1.00 85.69 553 VAL A C 1
ATOM 4111 O O . VAL A 1 553 ? 41.665 -1.471 -32.866 1.00 85.69 553 VAL A O 1
ATOM 4114 N N . GLY A 1 554 ? 40.869 -3.194 -34.075 1.00 87.50 554 GLY A N 1
ATOM 4115 C CA . GLY A 1 554 ? 40.440 -4.046 -32.967 1.00 87.50 554 GLY A CA 1
ATOM 4116 C C . GLY A 1 554 ? 38.924 -4.220 -32.871 1.00 87.50 554 GLY A C 1
ATOM 4117 O O . GLY A 1 554 ? 38.168 -3.795 -33.749 1.00 87.50 554 GLY A O 1
ATOM 4118 N N . ASP A 1 555 ? 38.483 -4.867 -31.791 1.00 88.56 555 ASP A N 1
ATOM 4119 C CA . ASP A 1 555 ? 37.065 -5.077 -31.498 1.00 88.56 555 ASP A CA 1
ATOM 4120 C C . ASP A 1 555 ? 36.379 -3.760 -31.130 1.00 88.56 555 ASP A C 1
ATOM 4122 O O . ASP A 1 555 ? 36.855 -2.987 -30.296 1.00 88.56 555 ASP A O 1
ATOM 4126 N N . GLN A 1 556 ? 35.222 -3.527 -31.736 1.00 89.75 556 GLN A N 1
ATOM 4127 C CA . GLN A 1 556 ? 34.434 -2.313 -31.583 1.00 89.75 556 GLN A CA 1
ATOM 4128 C C . GLN A 1 556 ? 33.092 -2.676 -30.955 1.00 89.75 556 GLN A C 1
ATOM 4130 O O . GLN A 1 556 ? 32.335 -3.486 -31.498 1.00 89.75 556 GLN A O 1
ATOM 4135 N N . VAL A 1 557 ? 32.791 -2.070 -29.804 1.00 88.81 557 VAL A N 1
ATOM 4136 C CA . VAL A 1 557 ? 31.572 -2.336 -29.032 1.00 88.81 557 VAL A CA 1
ATOM 4137 C C . VAL A 1 557 ? 30.913 -1.020 -28.641 1.00 88.81 557 VAL A C 1
ATOM 4139 O O . VAL A 1 557 ? 31.555 -0.106 -28.129 1.00 88.81 557 VAL A O 1
ATOM 4142 N N . GLY A 1 558 ? 29.606 -0.925 -28.852 1.00 90.50 558 GLY A N 1
ATOM 4143 C CA . GLY A 1 558 ? 28.831 0.256 -28.485 1.00 90.50 558 GLY A CA 1
ATOM 4144 C C . GLY A 1 558 ? 27.350 -0.053 -28.356 1.00 90.50 558 GLY A C 1
ATOM 4145 O O . GLY A 1 558 ? 26.923 -1.207 -28.372 1.00 90.50 558 GLY A O 1
ATOM 4146 N N . SER A 1 559 ? 26.531 0.978 -28.206 1.00 92.38 559 SER A N 1
ATOM 4147 C CA . SER A 1 559 ? 25.078 0.841 -28.263 1.00 92.38 559 SER A CA 1
ATOM 4148 C C . SER A 1 559 ? 24.444 2.028 -28.974 1.00 92.38 559 SER A C 1
ATOM 4150 O O . SER A 1 559 ? 24.783 3.178 -28.688 1.00 92.38 559 SER A O 1
ATOM 4152 N N . LEU A 1 560 ? 23.521 1.746 -29.897 1.00 93.62 560 LEU A N 1
ATOM 4153 C CA . LEU A 1 560 ? 22.638 2.756 -30.475 1.00 93.62 560 LEU A CA 1
ATOM 4154 C C . LEU A 1 560 ? 21.498 3.000 -29.490 1.00 93.62 560 LEU A C 1
ATOM 4156 O O . LEU A 1 560 ? 20.696 2.102 -29.246 1.00 93.62 560 LEU A O 1
ATOM 4160 N N . ARG A 1 561 ? 21.434 4.218 -28.959 1.00 92.19 561 ARG A N 1
ATOM 4161 C CA . ARG A 1 561 ? 20.405 4.686 -28.038 1.00 92.19 561 ARG A CA 1
ATOM 4162 C C . ARG A 1 561 ? 19.416 5.593 -28.756 1.00 92.19 561 ARG A C 1
ATOM 4164 O O . ARG A 1 561 ? 19.813 6.628 -29.298 1.00 92.19 561 ARG A O 1
ATOM 4171 N N . ILE A 1 562 ? 18.138 5.239 -28.699 1.00 92.06 562 ILE A N 1
ATOM 4172 C CA . ILE A 1 562 ? 17.021 5.967 -29.308 1.00 92.06 562 ILE A CA 1
ATOM 4173 C C . ILE A 1 562 ? 16.089 6.458 -28.198 1.00 92.06 562 ILE A C 1
ATOM 4175 O O . ILE A 1 562 ? 15.620 5.671 -27.380 1.00 92.06 562 ILE A O 1
ATOM 4179 N N . VAL A 1 563 ? 15.790 7.754 -28.172 1.00 87.81 563 VAL A N 1
ATOM 4180 C CA . VAL A 1 563 ? 14.866 8.362 -27.197 1.00 87.81 563 VAL A CA 1
ATOM 4181 C C . VAL A 1 563 ? 13.772 9.102 -27.947 1.00 87.81 563 VAL A C 1
ATOM 4183 O O . VAL A 1 563 ? 14.067 9.762 -28.936 1.00 87.81 563 VAL A O 1
ATOM 4186 N N . SER A 1 564 ? 12.528 9.016 -27.480 1.00 85.56 564 SER A N 1
ATOM 4187 C CA . SER A 1 564 ? 11.393 9.805 -27.974 1.00 85.56 564 SER A CA 1
ATOM 4188 C C . SER A 1 564 ? 10.364 10.011 -26.862 1.00 85.56 564 SER A C 1
ATOM 4190 O O . SER A 1 564 ? 10.527 9.503 -25.755 1.00 85.56 564 SER A O 1
ATOM 4192 N N . ASN A 1 565 ? 9.269 10.703 -27.165 1.00 74.81 565 ASN A N 1
ATOM 4193 C CA . ASN A 1 565 ? 8.086 10.765 -26.305 1.00 74.81 565 ASN A CA 1
ATOM 4194 C C . ASN A 1 565 ? 7.355 9.410 -26.126 1.00 74.81 565 ASN A C 1
ATOM 4196 O O . ASN A 1 565 ? 6.441 9.351 -25.309 1.00 74.81 565 ASN A O 1
ATOM 4200 N N . ALA A 1 566 ? 7.732 8.337 -26.841 1.00 65.25 566 ALA A N 1
ATOM 4201 C CA . ALA A 1 566 ? 7.110 7.012 -26.713 1.00 65.25 566 ALA A CA 1
ATOM 4202 C C . ALA A 1 566 ? 7.436 6.279 -25.397 1.00 65.25 566 ALA A C 1
ATOM 4204 O O . ALA A 1 566 ? 6.728 5.360 -24.989 1.00 65.25 566 ALA A O 1
ATOM 4205 N N . SER A 1 567 ? 8.507 6.636 -24.701 1.00 58.00 567 SER A N 1
ATOM 4206 C CA . SER A 1 567 ? 8.866 5.963 -23.453 1.00 58.00 567 SER A CA 1
ATOM 4207 C C . SER A 1 567 ? 9.680 6.882 -22.558 1.00 58.00 567 SER A C 1
ATOM 4209 O O . SER A 1 567 ? 10.433 7.729 -23.024 1.00 58.00 567 SER A O 1
ATOM 4211 N N . GLN A 1 568 ? 9.536 6.708 -21.242 1.00 55.69 568 GLN A N 1
ATOM 4212 C CA . GLN A 1 568 ? 10.442 7.346 -20.278 1.00 55.69 568 GLN A CA 1
ATOM 4213 C C . GLN A 1 568 ? 11.874 6.802 -20.381 1.00 55.69 568 GLN A C 1
ATOM 4215 O O . GLN A 1 568 ? 12.814 7.503 -20.018 1.00 55.69 568 GLN A O 1
ATOM 4220 N N . ASP A 1 569 ? 12.021 5.567 -20.865 1.00 63.88 569 ASP A N 1
ATOM 4221 C CA . ASP A 1 569 ? 13.284 4.840 -20.958 1.00 63.88 569 ASP A CA 1
ATOM 4222 C C . ASP A 1 569 ? 13.749 4.774 -22.419 1.00 63.88 569 ASP A C 1
ATOM 4224 O O . ASP A 1 569 ? 12.925 4.725 -23.332 1.00 63.88 569 ASP A O 1
ATOM 4228 N N . ALA A 1 570 ? 15.060 4.786 -22.660 1.00 82.19 570 ALA A N 1
ATOM 4229 C CA . ALA A 1 570 ? 15.597 4.726 -24.016 1.00 82.19 570 ALA A CA 1
ATOM 4230 C C . ALA A 1 570 ? 15.473 3.317 -24.631 1.00 82.19 570 ALA A C 1
ATOM 4232 O O . ALA A 1 570 ? 15.462 2.312 -23.915 1.00 82.19 570 ALA A O 1
ATOM 4233 N N . PHE A 1 571 ? 15.407 3.247 -25.961 1.00 87.31 571 PHE A N 1
ATOM 4234 C CA . PHE A 1 571 ? 15.550 2.007 -26.717 1.00 87.31 571 PHE A CA 1
ATOM 4235 C C . PHE A 1 571 ? 17.021 1.833 -27.113 1.00 87.31 571 PHE A C 1
ATOM 4237 O O . PHE A 1 571 ? 17.528 2.574 -27.956 1.00 87.31 571 PHE A O 1
ATOM 4244 N N . ASP A 1 572 ? 17.699 0.875 -26.489 1.00 89.75 572 ASP A N 1
ATOM 4245 C CA . ASP A 1 572 ? 19.121 0.590 -26.652 1.00 89.75 572 ASP A CA 1
ATOM 4246 C C . ASP A 1 572 ? 19.332 -0.711 -27.439 1.00 89.75 572 ASP A C 1
ATOM 4248 O O . ASP A 1 572 ? 18.721 -1.740 -27.149 1.00 89.75 572 ASP A O 1
ATOM 4252 N N . ILE A 1 573 ? 20.231 -0.675 -28.424 1.00 93.31 573 ILE A N 1
ATOM 4253 C CA . ILE A 1 573 ? 20.634 -1.833 -29.235 1.00 93.31 573 ILE A CA 1
ATOM 4254 C C . ILE A 1 573 ? 22.142 -1.996 -29.125 1.00 93.31 573 ILE A C 1
ATOM 4256 O O . ILE A 1 573 ? 22.875 -1.044 -29.402 1.00 93.31 573 ILE A O 1
ATOM 4260 N N . HIS A 1 574 ? 22.615 -3.189 -28.770 1.00 93.31 574 HIS A N 1
ATOM 4261 C CA . HIS A 1 574 ? 24.044 -3.468 -28.692 1.00 93.31 574 HIS A CA 1
ATOM 4262 C C . HIS A 1 574 ? 24.658 -3.541 -30.098 1.00 93.31 574 HIS A C 1
ATOM 4264 O O . HIS A 1 574 ? 24.078 -4.130 -31.009 1.00 93.31 574 HIS A O 1
ATOM 4270 N N . LEU A 1 575 ? 25.824 -2.933 -30.294 1.00 94.50 575 LEU A N 1
ATOM 4271 C CA . LEU A 1 575 ? 26.536 -2.899 -31.570 1.00 94.50 575 LEU A CA 1
ATOM 4272 C C . LEU A 1 575 ? 27.891 -3.574 -31.404 1.00 94.50 575 LEU A C 1
ATOM 4274 O O . LEU A 1 575 ? 28.606 -3.291 -30.443 1.00 94.50 575 LEU A O 1
ATOM 4278 N N . THR A 1 576 ? 28.247 -4.429 -32.359 1.00 93.31 576 THR A N 1
ATOM 4279 C CA . THR A 1 576 ? 29.542 -5.121 -32.392 1.00 93.31 576 THR A CA 1
ATOM 4280 C C . THR A 1 576 ? 30.149 -5.069 -33.789 1.00 93.31 576 THR A C 1
ATOM 4282 O O . THR A 1 576 ? 29.428 -4.983 -34.785 1.00 93.31 576 THR A O 1
ATOM 4285 N N . GLY A 1 577 ? 31.471 -5.113 -33.879 1.00 92.19 577 GLY A N 1
ATOM 4286 C CA . GLY A 1 577 ? 32.212 -5.245 -35.131 1.00 92.19 577 GLY A CA 1
ATOM 4287 C C . GLY A 1 577 ? 33.705 -5.377 -34.862 1.00 92.19 577 GLY A C 1
ATOM 4288 O O . GLY A 1 577 ? 34.141 -5.204 -33.726 1.00 92.19 577 GLY A O 1
ATOM 4289 N N . GLN A 1 578 ? 34.483 -5.678 -35.898 1.00 91.56 578 GLN A N 1
ATOM 4290 C CA . GLN A 1 578 ? 35.929 -5.851 -35.776 1.00 91.56 578 GLN A CA 1
ATOM 4291 C C . GLN A 1 578 ? 36.629 -5.081 -36.889 1.00 91.56 578 GLN A C 1
ATOM 4293 O O . GLN A 1 578 ? 36.324 -5.275 -38.063 1.00 91.56 578 GLN A O 1
ATOM 4298 N N . VAL A 1 579 ? 37.554 -4.195 -36.540 1.00 91.00 579 VAL A N 1
ATOM 4299 C CA . VAL A 1 579 ? 38.404 -3.525 -37.526 1.00 91.00 579 VAL A CA 1
ATOM 4300 C C . VAL A 1 579 ? 39.721 -4.290 -37.602 1.00 91.00 579 VAL A C 1
ATOM 4302 O O . VAL A 1 579 ? 40.454 -4.352 -36.616 1.00 91.00 579 VAL A O 1
ATOM 4305 N N . LEU A 1 580 ? 40.002 -4.899 -38.753 1.00 90.88 580 LEU A N 1
ATOM 4306 C CA . LEU A 1 580 ? 41.204 -5.712 -38.965 1.00 90.88 580 LEU A CA 1
ATOM 4307 C C . LEU A 1 580 ? 42.451 -4.833 -39.121 1.00 90.88 580 LEU A C 1
ATOM 4309 O O . LEU A 1 580 ? 42.346 -3.627 -39.344 1.00 90.88 580 LEU A O 1
ATOM 4313 N N . SER A 1 581 ? 43.632 -5.436 -39.004 1.00 85.06 581 SER A N 1
ATOM 4314 C CA . SER A 1 581 ? 44.924 -4.753 -39.119 1.00 85.06 581 SER A CA 1
ATOM 4315 C C . SER A 1 581 ? 45.667 -5.173 -40.384 1.00 85.06 581 SER A C 1
ATOM 4317 O O . SER A 1 581 ? 45.548 -6.316 -40.813 1.00 85.06 581 SER A O 1
ATOM 4319 N N . PHE A 1 582 ? 46.491 -4.279 -40.935 1.00 84.94 582 PHE A N 1
ATOM 4320 C CA . PHE A 1 582 ? 47.478 -4.659 -41.953 1.00 84.94 582 PHE A CA 1
ATOM 4321 C C . PHE A 1 582 ? 48.731 -5.327 -41.358 1.00 84.94 582 PHE A C 1
ATOM 4323 O O . PHE A 1 582 ? 49.522 -5.901 -42.096 1.00 84.94 582 PHE A O 1
ATOM 4330 N N . ASP A 1 583 ? 48.899 -5.279 -40.034 1.00 83.38 583 ASP A N 1
ATOM 4331 C CA . ASP A 1 583 ? 50.057 -5.853 -39.335 1.00 83.38 583 ASP A CA 1
ATOM 4332 C C . ASP A 1 583 ? 49.794 -7.265 -38.787 1.00 83.38 583 ASP A C 1
ATOM 4334 O O . ASP A 1 583 ? 50.696 -7.902 -38.247 1.00 83.38 583 ASP A O 1
ATOM 4338 N N . THR A 1 584 ? 48.545 -7.731 -38.830 1.00 85.75 584 THR A N 1
ATOM 4339 C CA . THR A 1 584 ? 48.124 -9.005 -38.233 1.00 85.75 584 THR A CA 1
ATOM 4340 C C . THR A 1 584 ? 47.834 -10.015 -39.329 1.00 85.75 584 THR A C 1
ATOM 4342 O O . THR A 1 584 ? 47.130 -9.687 -40.274 1.00 85.75 584 THR A O 1
ATOM 4345 N N . ASP A 1 585 ? 48.400 -11.206 -39.179 1.00 86.81 585 ASP A N 1
ATOM 4346 C CA . ASP A 1 585 ? 48.148 -12.413 -39.969 1.00 86.81 585 ASP A CA 1
ATOM 4347 C C . ASP A 1 585 ? 47.729 -13.482 -38.949 1.00 86.81 585 ASP A C 1
ATOM 4349 O O . ASP A 1 585 ? 48.559 -14.033 -38.213 1.00 86.81 585 ASP A O 1
ATOM 4353 N N . SER A 1 586 ? 46.420 -13.626 -38.769 1.00 89.19 586 SER A N 1
ATOM 4354 C CA . SER A 1 586 ? 45.818 -14.431 -37.709 1.00 89.19 586 SER A CA 1
ATOM 4355 C C . SER A 1 586 ? 45.904 -15.925 -38.002 1.00 89.19 586 SER A C 1
ATOM 4357 O O . SER A 1 586 ? 45.985 -16.723 -37.062 1.00 89.19 586 SER A O 1
ATOM 4359 N N . ASP A 1 587 ? 45.876 -16.314 -39.274 1.00 87.44 587 ASP A N 1
ATOM 4360 C CA . ASP A 1 587 ? 45.894 -17.713 -39.691 1.00 87.44 587 ASP A CA 1
ATOM 4361 C C . ASP A 1 587 ? 47.293 -18.231 -40.081 1.00 87.44 587 ASP A C 1
ATOM 4363 O O . ASP A 1 587 ? 47.505 -19.449 -40.162 1.00 87.44 587 ASP A O 1
ATOM 4367 N N . GLY A 1 588 ? 48.268 -17.328 -40.193 1.00 87.50 588 GLY A N 1
ATOM 4368 C CA . GLY A 1 588 ? 49.690 -17.596 -40.352 1.00 87.50 588 GLY A CA 1
ATOM 4369 C C . GLY A 1 588 ? 50.082 -18.046 -41.754 1.00 87.50 588 GLY A C 1
ATOM 4370 O O . GLY A 1 588 ? 51.103 -18.731 -41.902 1.00 87.50 588 GLY A O 1
ATOM 4371 N N . ASP A 1 589 ? 49.275 -17.743 -42.767 1.00 86.50 589 ASP A N 1
ATOM 4372 C CA . ASP A 1 589 ? 49.516 -18.180 -44.140 1.00 86.50 589 ASP A CA 1
ATOM 4373 C C . ASP A 1 589 ? 50.460 -17.264 -44.939 1.00 86.50 589 ASP A C 1
ATOM 4375 O O . ASP A 1 589 ? 50.924 -17.629 -46.030 1.00 86.50 589 ASP A O 1
ATOM 4379 N N . GLY A 1 590 ? 50.839 -16.134 -44.337 1.00 82.56 590 GLY A N 1
ATOM 4380 C CA . GLY A 1 590 ? 51.823 -15.194 -44.843 1.00 82.56 590 GLY A CA 1
ATOM 4381 C C . GLY A 1 590 ? 51.232 -13.931 -45.463 1.00 82.56 590 GLY A C 1
ATOM 4382 O O . GLY A 1 590 ? 52.023 -13.117 -45.966 1.00 82.56 590 GLY A O 1
ATOM 4383 N N . LEU A 1 591 ? 49.908 -13.748 -45.440 1.00 85.00 591 LEU A N 1
ATOM 4384 C CA . LEU A 1 591 ? 49.213 -12.526 -45.843 1.00 85.00 591 LEU A CA 1
ATOM 4385 C C . LEU A 1 591 ? 48.464 -11.917 -44.642 1.00 85.00 591 LEU A C 1
ATOM 4387 O O . LEU A 1 591 ? 48.050 -12.621 -43.742 1.00 85.00 591 LEU A O 1
ATOM 4391 N N . ASN A 1 592 ? 48.343 -10.586 -44.574 1.00 88.25 592 ASN A N 1
ATOM 4392 C CA . ASN A 1 592 ? 47.653 -9.959 -43.440 1.00 88.25 592 ASN A CA 1
ATOM 4393 C C . ASN A 1 592 ? 46.124 -9.954 -43.608 1.00 88.25 592 ASN A C 1
ATOM 4395 O O . ASN A 1 592 ? 45.611 -9.729 -44.713 1.00 88.25 592 ASN A O 1
ATOM 4399 N N . ASP A 1 593 ? 45.426 -10.033 -42.475 1.00 89.44 593 ASP A N 1
ATOM 4400 C CA . ASP A 1 593 ? 43.975 -10.193 -42.371 1.00 89.44 593 ASP A CA 1
ATOM 4401 C C . ASP A 1 593 ? 43.204 -9.103 -43.136 1.00 89.44 593 ASP A C 1
ATOM 4403 O O . ASP A 1 593 ? 42.186 -9.348 -43.792 1.00 89.44 593 ASP A O 1
ATOM 4407 N N . ALA A 1 594 ? 43.671 -7.850 -43.056 1.00 88.25 594 ALA A N 1
ATOM 4408 C CA . ALA A 1 594 ? 43.023 -6.728 -43.732 1.00 88.25 594 ALA A CA 1
ATOM 4409 C C . ALA A 1 594 ? 43.129 -6.821 -45.263 1.00 88.25 594 ALA A C 1
ATOM 4411 O O . ALA A 1 594 ? 42.177 -6.456 -45.961 1.00 88.25 594 ALA A O 1
ATOM 4412 N N . SER A 1 595 ? 44.258 -7.304 -45.785 1.00 86.56 595 SER A N 1
ATOM 4413 C CA . SER A 1 595 ? 44.471 -7.502 -47.226 1.00 86.56 595 SER A CA 1
ATOM 4414 C C . SER A 1 595 ? 43.614 -8.656 -47.743 1.00 86.56 595 SER A C 1
ATOM 4416 O O . SER A 1 595 ? 42.989 -8.547 -48.799 1.00 86.56 595 SER A O 1
ATOM 4418 N N . GLU A 1 596 ? 43.521 -9.738 -46.977 1.00 89.19 596 GLU A N 1
ATOM 4419 C CA . GLU A 1 596 ? 42.679 -10.888 -47.305 1.00 89.19 596 GLU A CA 1
ATOM 4420 C C . GLU A 1 596 ? 41.198 -10.533 -47.314 1.00 89.19 596 GLU A C 1
ATOM 4422 O O . GLU A 1 596 ? 40.498 -10.837 -48.281 1.00 89.19 596 GLU A O 1
ATOM 4427 N N . LEU A 1 597 ? 40.730 -9.781 -46.312 1.00 90.50 597 LEU A N 1
ATOM 4428 C CA . LEU A 1 597 ? 39.363 -9.265 -46.291 1.00 90.50 597 LEU A CA 1
ATOM 4429 C C . LEU A 1 597 ? 39.055 -8.430 -47.544 1.00 90.50 597 LEU A C 1
ATOM 4431 O O . LEU A 1 597 ? 37.971 -8.541 -48.123 1.00 90.50 597 LEU A O 1
ATOM 4435 N N . GLN A 1 598 ? 39.998 -7.596 -47.988 1.00 85.62 598 GLN A N 1
ATOM 4436 C CA . GLN A 1 598 ? 39.839 -6.788 -49.201 1.00 85.62 598 GLN A CA 1
ATOM 4437 C C . GLN A 1 598 ? 39.855 -7.626 -50.487 1.00 85.62 598 GLN A C 1
ATOM 4439 O O . GLN A 1 598 ? 39.269 -7.215 -51.493 1.00 85.62 598 GLN A O 1
ATOM 4444 N N . MET A 1 599 ? 40.479 -8.803 -50.457 1.00 87.56 599 MET A N 1
ATOM 4445 C CA . MET A 1 599 ? 40.575 -9.735 -51.579 1.00 87.56 599 MET A CA 1
ATOM 4446 C C . MET A 1 599 ? 39.621 -10.930 -51.465 1.00 87.56 599 MET A C 1
ATOM 4448 O O . MET A 1 599 ? 39.715 -11.851 -52.275 1.00 87.56 599 MET A O 1
ATOM 4452 N N . ALA A 1 600 ? 38.642 -10.897 -50.557 1.00 87.25 600 ALA A N 1
ATOM 4453 C CA . ALA A 1 600 ? 37.723 -12.014 -50.330 1.00 87.25 600 ALA A CA 1
ATOM 4454 C C . ALA A 1 600 ? 36.980 -12.486 -51.597 1.00 87.25 600 ALA A C 1
ATOM 4456 O O . ALA A 1 600 ? 36.692 -13.668 -51.767 1.00 87.25 600 ALA A O 1
ATOM 4457 N N . ALA A 1 601 ? 36.726 -11.587 -52.556 1.00 85.69 601 ALA A N 1
ATOM 4458 C CA . ALA A 1 601 ? 36.122 -11.936 -53.848 1.00 85.69 601 ALA A CA 1
ATOM 4459 C C . ALA A 1 601 ? 36.996 -12.860 -54.725 1.00 85.69 601 ALA A C 1
ATOM 4461 O O . ALA A 1 601 ? 36.483 -13.497 -55.645 1.00 85.69 601 ALA A O 1
ATOM 4462 N N . LEU A 1 602 ? 38.302 -12.920 -54.459 1.00 86.56 602 LEU A N 1
ATOM 4463 C CA . LEU A 1 602 ? 39.263 -13.817 -55.105 1.00 86.56 602 LEU A CA 1
ATOM 4464 C C . LEU A 1 602 ? 39.433 -15.141 -54.341 1.00 86.56 602 LEU A C 1
ATOM 4466 O O . LEU A 1 602 ? 40.211 -15.985 -54.777 1.00 86.56 602 LEU A O 1
ATOM 4470 N N . GLY A 1 603 ? 38.695 -15.335 -53.243 1.00 89.00 603 GLY A N 1
ATOM 4471 C CA . GLY A 1 603 ? 38.709 -16.552 -52.433 1.00 89.00 603 GLY A CA 1
ATOM 4472 C C . GLY A 1 603 ? 39.538 -16.478 -51.149 1.00 89.00 603 GLY A C 1
ATOM 4473 O O . GLY A 1 603 ? 39.517 -17.459 -50.413 1.00 89.00 603 GLY A O 1
ATOM 4474 N N . PHE A 1 604 ? 40.206 -15.350 -50.875 1.00 90.69 604 PHE A N 1
ATOM 4475 C CA . PHE A 1 604 ? 40.945 -15.125 -49.625 1.00 90.69 604 PHE A CA 1
ATOM 4476 C C . PHE A 1 604 ? 40.009 -15.079 -48.412 1.00 90.69 604 PHE A C 1
ATOM 4478 O O . PHE A 1 604 ? 38.911 -14.522 -48.495 1.00 90.69 604 PHE A O 1
ATOM 4485 N N . ASP A 1 605 ? 40.432 -15.655 -47.291 1.00 91.25 605 ASP A N 1
ATOM 4486 C CA . ASP A 1 605 ? 39.680 -15.647 -46.037 1.00 91.25 605 ASP A CA 1
ATOM 4487 C C . ASP A 1 605 ? 40.653 -15.591 -44.863 1.00 91.25 605 ASP A C 1
ATOM 4489 O O . ASP A 1 605 ? 41.237 -16.605 -44.516 1.00 91.25 605 ASP A O 1
ATOM 4493 N N . TRP A 1 606 ? 40.729 -14.425 -44.223 1.00 90.88 606 TRP A N 1
ATOM 4494 C CA . TRP A 1 606 ? 41.630 -14.118 -43.106 1.00 90.88 606 TRP A CA 1
ATOM 4495 C C . TRP A 1 606 ? 41.502 -15.031 -41.876 1.00 90.88 606 TRP A C 1
ATOM 4497 O O . TRP A 1 606 ? 42.251 -14.912 -40.906 1.00 90.88 606 TRP A O 1
ATOM 4507 N N . GLN A 1 607 ? 40.473 -15.880 -41.836 1.00 93.12 607 GLN A N 1
ATOM 4508 C CA . GLN A 1 607 ? 40.258 -16.834 -40.749 1.00 93.12 607 GLN A CA 1
ATOM 4509 C C . GLN A 1 607 ? 40.760 -18.242 -41.089 1.00 93.12 607 GLN A C 1
ATOM 4511 O O . GLN A 1 607 ? 40.702 -19.128 -40.226 1.00 93.12 607 GLN A O 1
ATOM 4516 N N . ILE A 1 608 ? 41.169 -18.493 -42.334 1.00 93.31 608 ILE A N 1
ATOM 4517 C CA . ILE A 1 608 ? 41.461 -19.822 -42.863 1.00 93.31 608 ILE A CA 1
ATOM 4518 C C . ILE A 1 608 ? 42.769 -19.774 -43.644 1.00 93.31 608 ILE A C 1
ATOM 4520 O O . ILE A 1 608 ? 42.785 -19.335 -44.785 1.00 93.31 608 ILE A O 1
ATOM 4524 N N . SER A 1 609 ? 43.802 -20.421 -43.097 1.00 91.69 609 SER A N 1
ATOM 4525 C CA . SER A 1 609 ? 45.116 -20.485 -43.737 1.00 91.69 609 SER A CA 1
ATOM 4526 C C . SER A 1 609 ? 45.050 -21.035 -45.171 1.00 91.69 609 SER A C 1
ATOM 4528 O O . SER A 1 609 ? 44.666 -22.192 -45.398 1.00 91.69 609 SER A O 1
ATOM 4530 N N . GLN A 1 610 ? 45.462 -20.216 -46.140 1.00 92.50 610 GLN A N 1
ATOM 4531 C CA . GLN A 1 610 ? 45.390 -20.458 -47.582 1.00 92.50 610 GLN A CA 1
ATOM 4532 C C . GLN A 1 610 ? 46.757 -20.280 -48.266 1.00 92.50 610 GLN A C 1
ATOM 4534 O O . GLN A 1 610 ? 46.873 -19.757 -49.380 1.00 92.50 610 GLN A O 1
ATOM 4539 N N . GLY A 1 611 ? 47.808 -20.837 -47.656 1.00 86.31 611 GLY A N 1
ATOM 4540 C CA . GLY A 1 611 ? 49.198 -20.644 -48.091 1.00 86.31 611 GLY A CA 1
ATOM 4541 C C . GLY A 1 611 ? 49.499 -20.951 -49.571 1.00 86.31 611 GLY A C 1
ATOM 4542 O O . GLY A 1 611 ? 50.372 -20.314 -50.154 1.00 86.31 611 GLY A O 1
ATOM 4543 N N . GLU A 1 612 ? 48.782 -21.872 -50.234 1.00 88.12 612 GLU A N 1
ATOM 4544 C CA . GLU A 1 612 ? 48.942 -22.110 -51.685 1.00 88.12 612 GLU A CA 1
ATOM 4545 C C . GLU A 1 612 ? 48.397 -20.955 -52.549 1.00 88.12 612 GLU A C 1
ATOM 4547 O O . GLU A 1 612 ? 48.999 -20.598 -53.571 1.00 88.12 612 GLU A O 1
ATOM 4552 N N . LEU A 1 613 ? 47.272 -20.353 -52.147 1.00 88.56 613 LEU A N 1
ATOM 4553 C CA . LEU A 1 613 ? 46.661 -19.209 -52.830 1.00 88.56 613 LEU A CA 1
ATOM 4554 C C . LEU A 1 613 ? 47.531 -17.959 -52.649 1.00 88.56 613 LEU A C 1
ATOM 4556 O O . LEU A 1 613 ? 47.821 -17.258 -53.623 1.00 88.56 613 LEU A O 1
ATOM 4560 N N . VAL A 1 614 ? 48.029 -17.749 -51.429 1.00 85.31 614 VAL A N 1
ATOM 4561 C CA . VAL A 1 614 ? 48.984 -16.688 -51.084 1.00 85.31 614 VAL A CA 1
ATOM 4562 C C . VAL A 1 614 ? 50.307 -16.857 -51.838 1.00 85.31 614 VAL A C 1
ATOM 4564 O O . VAL A 1 614 ? 50.777 -15.921 -52.489 1.00 85.31 614 VAL A O 1
ATOM 4567 N N . ALA A 1 615 ? 50.874 -18.067 -51.877 1.00 83.12 615 ALA A N 1
ATOM 4568 C CA . ALA A 1 615 ? 52.083 -18.347 -52.655 1.00 83.12 615 ALA A CA 1
ATOM 4569 C C . ALA A 1 615 ? 51.885 -18.076 -54.157 1.00 83.12 615 ALA A C 1
ATOM 4571 O O . ALA A 1 615 ? 52.780 -17.543 -54.817 1.00 83.12 615 ALA A O 1
ATOM 4572 N N . THR A 1 616 ? 50.705 -18.391 -54.699 1.00 86.25 616 THR A N 1
ATOM 4573 C CA . THR A 1 616 ? 50.353 -18.110 -56.100 1.00 86.25 616 THR A CA 1
ATOM 4574 C C . THR A 1 616 ? 50.238 -16.607 -56.369 1.00 86.25 616 THR A C 1
ATOM 4576 O O . THR A 1 616 ? 50.694 -16.130 -57.412 1.00 86.25 616 THR A O 1
ATOM 4579 N N . LEU A 1 617 ? 49.661 -15.838 -55.442 1.00 83.50 617 LEU A N 1
ATOM 4580 C CA . LEU A 1 617 ? 49.627 -14.374 -55.512 1.00 83.50 617 LEU A CA 1
ATOM 4581 C C . LEU A 1 617 ? 51.052 -13.796 -55.559 1.00 83.50 617 LEU A C 1
ATOM 4583 O O . LEU A 1 617 ? 51.355 -12.955 -56.412 1.00 83.50 617 LEU A O 1
ATOM 4587 N N . PHE A 1 618 ? 51.946 -14.294 -54.703 1.00 76.62 618 PHE A N 1
ATOM 4588 C CA . PHE A 1 618 ? 53.340 -13.850 -54.634 1.00 76.62 618 PHE A CA 1
ATOM 4589 C C . PHE A 1 618 ? 54.173 -14.250 -55.861 1.00 76.62 618 PHE A C 1
ATOM 4591 O O . PHE A 1 618 ? 54.968 -13.445 -56.361 1.00 76.62 618 PHE A O 1
ATOM 4598 N N . ASP A 1 619 ? 53.977 -15.452 -56.404 1.00 79.06 619 ASP A N 1
ATOM 4599 C CA . ASP A 1 619 ? 54.636 -15.901 -57.637 1.00 79.06 619 ASP A CA 1
ATOM 4600 C C . ASP A 1 619 ? 54.252 -15.015 -58.837 1.00 79.06 619 ASP A C 1
ATOM 4602 O O . ASP A 1 619 ? 55.115 -14.598 -59.614 1.00 79.06 619 ASP A O 1
ATOM 4606 N N . HIS A 1 620 ? 52.980 -14.624 -58.956 1.00 79.00 620 HIS A N 1
ATOM 4607 C CA . HIS A 1 620 ? 52.550 -13.691 -60.000 1.00 79.00 620 HIS A CA 1
ATOM 4608 C C . HIS A 1 620 ? 53.099 -12.270 -59.797 1.00 79.00 620 HIS A C 1
ATOM 4610 O O . HIS A 1 620 ? 53.565 -11.654 -60.760 1.00 79.00 620 HIS A O 1
ATOM 4616 N N . ALA A 1 621 ? 53.085 -11.752 -58.563 1.00 67.06 621 ALA A N 1
ATOM 4617 C CA . ALA A 1 621 ? 53.591 -10.412 -58.248 1.00 67.06 621 ALA A CA 1
ATOM 4618 C C . ALA A 1 621 ? 55.102 -10.279 -58.518 1.00 67.06 621 ALA A C 1
ATOM 4620 O O . ALA A 1 621 ? 55.557 -9.279 -59.083 1.00 67.06 621 ALA A O 1
ATOM 4621 N N . SER A 1 622 ? 55.876 -11.311 -58.173 1.00 65.38 622 SER A N 1
ATOM 4622 C CA . SER A 1 622 ? 57.325 -11.351 -58.400 1.00 65.38 622 SER A CA 1
ATOM 4623 C C . SER A 1 622 ? 57.689 -11.507 -59.883 1.00 65.38 622 SER A C 1
ATOM 4625 O O . SER A 1 622 ? 58.584 -10.812 -60.369 1.00 65.38 622 SER A O 1
ATOM 4627 N N . LYS A 1 623 ? 56.958 -12.329 -60.652 1.00 69.75 623 LYS A N 1
ATOM 4628 C CA . LYS A 1 623 ? 57.156 -12.480 -62.111 1.00 69.75 623 LYS A CA 1
ATOM 4629 C C . LYS A 1 623 ? 56.852 -11.213 -62.909 1.00 69.75 623 LYS A C 1
ATOM 4631 O O . LYS A 1 623 ? 57.442 -11.014 -63.969 1.00 69.75 623 LYS A O 1
ATOM 4636 N N . ALA A 1 624 ? 55.977 -10.345 -62.405 1.00 63.81 624 ALA A N 1
ATOM 4637 C CA . ALA A 1 624 ? 55.715 -9.033 -62.995 1.00 63.81 624 ALA A CA 1
ATOM 4638 C C . ALA A 1 624 ? 56.849 -8.011 -62.745 1.00 63.81 624 ALA A C 1
ATOM 4640 O O . ALA A 1 624 ? 56.780 -6.891 -63.251 1.00 63.81 624 ALA A O 1
ATOM 4641 N N . GLY A 1 625 ? 57.891 -8.378 -61.983 1.00 59.38 625 GLY A N 1
ATOM 4642 C CA . GLY A 1 625 ? 59.017 -7.503 -61.641 1.00 59.38 625 GLY A CA 1
ATOM 4643 C C . GLY A 1 625 ? 58.658 -6.399 -60.646 1.00 59.38 625 GLY A C 1
ATOM 4644 O O . GLY A 1 625 ? 59.386 -5.414 -60.550 1.00 59.38 625 GLY A O 1
ATOM 4645 N N . LEU A 1 626 ? 57.527 -6.538 -59.947 1.00 54.34 626 LEU A N 1
ATOM 4646 C CA . LEU A 1 626 ? 56.976 -5.483 -59.104 1.00 54.34 626 LEU A CA 1
ATOM 4647 C C . LEU A 1 626 ? 57.595 -5.485 -57.700 1.00 54.34 626 LEU A C 1
ATOM 4649 O O . LEU A 1 626 ? 57.947 -4.411 -57.223 1.00 54.34 626 LEU A O 1
ATOM 4653 N N . TYR A 1 627 ? 57.782 -6.653 -57.064 1.00 58.19 627 TYR A N 1
ATOM 4654 C CA . TYR A 1 627 ? 58.226 -6.760 -55.662 1.00 58.19 627 TYR A CA 1
ATOM 4655 C C . TYR A 1 627 ? 58.970 -8.079 -55.359 1.00 58.19 627 TYR A C 1
ATOM 4657 O O . TYR A 1 627 ? 58.731 -9.093 -56.020 1.00 58.19 627 TYR A O 1
ATOM 4665 N N . THR A 1 628 ? 59.850 -8.091 -54.348 1.00 61.12 628 THR A N 1
ATOM 4666 C CA . THR A 1 628 ? 60.406 -9.330 -53.756 1.00 61.12 628 THR A CA 1
ATOM 4667 C C . THR A 1 628 ? 59.442 -9.941 -52.731 1.00 61.12 628 THR A C 1
ATOM 4669 O O . THR A 1 628 ? 58.591 -9.232 -52.202 1.00 61.12 628 THR A O 1
ATOM 4672 N N . ALA A 1 629 ? 59.586 -11.235 -52.406 1.00 55.22 629 ALA A N 1
ATOM 4673 C CA . ALA A 1 629 ? 58.722 -11.919 -51.430 1.00 55.22 629 ALA A CA 1
ATOM 4674 C C . ALA A 1 629 ? 58.627 -11.174 -50.077 1.00 55.22 629 ALA A C 1
ATOM 4676 O O . ALA A 1 629 ? 57.529 -10.971 -49.569 1.00 55.22 629 ALA A O 1
ATOM 4677 N N . ASP A 1 630 ? 59.749 -10.656 -49.566 1.00 55.94 630 ASP A N 1
ATOM 4678 C CA . ASP A 1 630 ? 59.790 -9.901 -48.302 1.00 55.94 630 ASP A CA 1
ATOM 4679 C C . ASP A 1 630 ? 59.179 -8.490 -48.406 1.00 55.94 630 ASP A C 1
ATOM 4681 O O . ASP A 1 630 ? 58.702 -7.936 -47.419 1.00 55.94 630 ASP A O 1
ATOM 4685 N N . GLN A 1 631 ? 59.176 -7.880 -49.597 1.00 59.34 631 GLN A N 1
ATOM 4686 C CA . GLN A 1 631 ? 58.590 -6.549 -49.802 1.00 59.34 631 GLN A CA 1
ATOM 4687 C C . GLN A 1 631 ? 57.057 -6.592 -49.787 1.00 59.34 631 GLN A C 1
ATOM 4689 O O . GLN A 1 631 ? 56.423 -5.624 -49.372 1.00 59.34 631 GLN A O 1
ATOM 4694 N N . VAL A 1 632 ? 56.457 -7.713 -50.194 1.00 55.31 632 VAL A N 1
ATOM 4695 C CA . VAL A 1 632 ? 55.000 -7.875 -50.320 1.00 55.31 632 VAL A CA 1
ATOM 4696 C C . VAL A 1 632 ? 54.276 -7.892 -48.972 1.00 55.31 632 VAL A C 1
ATOM 4698 O O . VAL A 1 632 ? 53.209 -7.289 -48.863 1.00 55.31 632 VAL A O 1
ATOM 4701 N N . GLN A 1 633 ? 54.881 -8.443 -47.918 1.00 52.28 633 GLN A N 1
ATOM 4702 C CA . GLN A 1 633 ? 54.303 -8.380 -46.567 1.00 52.28 633 GLN A CA 1
ATOM 4703 C C . GLN A 1 633 ? 54.255 -6.952 -46.001 1.00 52.28 633 GLN A C 1
ATOM 4705 O O . GLN A 1 633 ? 53.370 -6.627 -45.221 1.00 52.28 633 GLN A O 1
ATOM 4710 N N . THR A 1 634 ? 55.151 -6.065 -46.449 1.00 57.50 634 THR A N 1
ATOM 4711 C CA . THR A 1 634 ? 55.160 -4.644 -46.048 1.00 57.50 634 THR A CA 1
ATOM 4712 C C . THR A 1 634 ? 54.260 -3.746 -46.903 1.00 57.50 634 THR A C 1
ATOM 4714 O O . THR A 1 634 ? 54.166 -2.547 -46.646 1.00 57.50 634 THR A O 1
ATOM 4717 N N . LEU A 1 635 ? 53.627 -4.288 -47.949 1.00 57.66 635 LEU A N 1
ATOM 4718 C CA . LEU A 1 635 ? 52.946 -3.489 -48.973 1.00 57.66 635 LEU A CA 1
ATOM 4719 C C . LEU A 1 635 ? 51.487 -3.152 -48.665 1.00 57.66 635 LEU A C 1
ATOM 4721 O O . LEU A 1 635 ? 50.882 -2.454 -49.478 1.00 57.66 635 LEU A O 1
ATOM 4725 N N . ASN A 1 636 ? 50.942 -3.594 -47.521 1.00 66.50 636 ASN A N 1
ATOM 4726 C CA . ASN A 1 636 ? 49.537 -3.408 -47.132 1.00 66.50 636 ASN A CA 1
ATOM 4727 C C . ASN A 1 636 ? 48.621 -3.562 -48.357 1.00 66.50 636 ASN A C 1
ATOM 4729 O O . ASN A 1 636 ? 47.963 -2.607 -48.766 1.00 66.50 636 ASN A O 1
ATOM 4733 N N . ILE A 1 637 ? 48.701 -4.706 -49.046 1.00 65.38 637 ILE A N 1
ATOM 4734 C CA . ILE A 1 637 ? 48.087 -4.880 -50.367 1.00 65.38 637 ILE A CA 1
ATOM 4735 C C . ILE A 1 637 ? 46.583 -4.611 -50.270 1.00 65.38 637 ILE A C 1
ATOM 4737 O O . ILE A 1 637 ? 45.855 -5.323 -49.593 1.00 65.38 637 ILE A O 1
ATOM 4741 N N . GLY A 1 638 ? 46.128 -3.576 -50.979 1.00 58.41 638 GLY A N 1
ATOM 4742 C CA . GLY A 1 638 ? 44.740 -3.107 -50.942 1.00 58.41 638 GLY A CA 1
ATOM 4743 C C . GLY A 1 638 ? 44.510 -1.866 -50.061 1.00 58.41 638 GLY A C 1
ATOM 4744 O O . GLY A 1 638 ? 43.488 -1.187 -50.213 1.00 58.41 638 GLY A O 1
ATOM 4745 N N . ALA A 1 639 ? 45.493 -1.453 -49.255 1.00 61.47 639 ALA A N 1
ATOM 4746 C CA . ALA A 1 639 ? 45.561 -0.098 -48.717 1.00 61.47 639 ALA A CA 1
ATOM 4747 C C . ALA A 1 639 ? 45.667 0.923 -49.859 1.00 61.47 639 ALA A C 1
ATOM 4749 O O . ALA A 1 639 ? 46.342 0.722 -50.875 1.00 61.47 639 ALA A O 1
ATOM 4750 N N . ARG A 1 640 ? 45.000 2.068 -49.702 1.00 57.66 640 ARG A N 1
ATOM 4751 C CA . ARG A 1 640 ? 45.055 3.144 -50.698 1.00 57.66 640 ARG A CA 1
ATOM 4752 C C . ARG A 1 640 ? 46.396 3.873 -50.611 1.00 57.66 640 ARG A C 1
ATOM 4754 O O . ARG A 1 640 ? 46.521 4.850 -49.885 1.00 57.66 640 ARG A O 1
ATOM 4761 N N . LEU A 1 641 ? 47.368 3.441 -51.413 1.00 56.81 641 LEU A N 1
ATOM 4762 C CA . LEU A 1 641 ? 48.699 4.065 -51.491 1.00 56.81 641 LEU A CA 1
ATOM 4763 C C . LEU A 1 641 ? 48.680 5.486 -52.087 1.00 56.81 641 LEU A C 1
ATOM 4765 O O . LEU A 1 641 ? 49.598 6.266 -51.856 1.00 56.81 641 LEU A O 1
ATOM 4769 N N . VAL A 1 642 ? 47.629 5.844 -52.837 1.00 57.25 642 VAL A N 1
ATOM 4770 C CA . VAL A 1 642 ? 47.444 7.184 -53.412 1.00 57.25 642 VAL A CA 1
ATOM 4771 C C . VAL A 1 642 ? 46.037 7.687 -53.100 1.00 57.25 642 VAL A C 1
ATOM 4773 O O . VAL A 1 642 ? 45.037 7.103 -53.531 1.00 57.25 642 VAL A O 1
ATOM 4776 N N . GLN A 1 643 ? 45.941 8.794 -52.359 1.00 55.88 643 GLN A N 1
ATOM 4777 C CA . GLN A 1 643 ? 44.658 9.438 -52.088 1.00 55.88 643 GLN A CA 1
ATOM 4778 C C . GLN A 1 643 ? 44.136 10.134 -53.346 1.00 55.88 643 GLN A C 1
ATOM 4780 O O . GLN A 1 643 ? 44.701 11.102 -53.853 1.00 55.88 643 GLN A O 1
ATOM 4785 N N . ARG A 1 644 ? 43.010 9.634 -53.849 1.00 58.66 644 ARG A N 1
ATOM 4786 C CA . ARG A 1 644 ? 42.256 10.262 -54.929 1.00 58.66 644 ARG A CA 1
ATOM 4787 C C . ARG A 1 644 ? 41.632 11.564 -54.432 1.00 58.66 644 ARG A C 1
ATOM 4789 O O . ARG A 1 644 ? 40.980 11.577 -53.388 1.00 58.66 644 ARG A O 1
ATOM 4796 N N . ASN A 1 645 ? 41.726 12.631 -55.218 1.00 61.09 645 ASN A N 1
ATOM 4797 C CA . ASN A 1 645 ? 40.912 13.815 -54.982 1.00 61.09 645 ASN A CA 1
ATOM 4798 C C . ASN A 1 645 ? 39.432 13.444 -55.186 1.00 61.09 645 ASN A C 1
ATOM 4800 O O . ASN A 1 645 ? 39.012 13.069 -56.284 1.00 61.09 645 ASN A O 1
ATOM 4804 N N . ALA A 1 646 ? 38.640 13.528 -54.116 1.00 49.88 646 ALA A N 1
ATOM 4805 C CA . ALA A 1 646 ? 37.248 13.085 -54.117 1.00 49.88 646 ALA A CA 1
ATOM 4806 C C . ALA A 1 646 ? 36.348 13.891 -55.074 1.00 49.88 646 ALA A C 1
ATOM 4808 O O . ALA A 1 646 ? 35.348 13.359 -55.550 1.00 49.88 646 ALA A O 1
ATOM 4809 N N . ALA A 1 647 ? 36.709 15.140 -55.388 1.00 50.44 647 ALA A N 1
ATOM 4810 C CA . ALA A 1 647 ? 35.932 16.010 -56.268 1.00 50.44 647 ALA A CA 1
ATOM 4811 C C . ALA A 1 647 ? 36.272 15.802 -57.752 1.00 50.44 647 ALA A C 1
ATOM 4813 O O . ALA A 1 647 ? 35.373 15.732 -58.586 1.00 50.44 647 ALA A O 1
ATOM 4814 N N . THR A 1 648 ? 37.558 15.687 -58.094 1.00 64.81 648 THR A N 1
ATOM 4815 C CA . THR A 1 648 ? 38.009 15.594 -59.497 1.00 64.81 648 THR A CA 1
ATOM 4816 C C . THR A 1 648 ? 38.214 14.169 -59.976 1.00 64.81 648 THR A C 1
ATOM 4818 O O . THR A 1 648 ? 38.485 13.957 -61.156 1.00 64.81 648 THR A O 1
ATOM 4821 N N . GLN A 1 649 ? 38.106 13.187 -59.078 1.00 64.75 649 GLN A N 1
ATOM 4822 C CA . GLN A 1 649 ? 38.283 11.778 -59.399 1.00 64.75 649 GLN A CA 1
ATOM 4823 C C . GLN A 1 649 ? 39.690 11.416 -59.930 1.00 64.75 649 GLN A C 1
ATOM 4825 O O . GLN A 1 649 ? 39.896 10.298 -60.411 1.00 64.75 649 GLN A O 1
ATOM 4830 N N . SER A 1 650 ? 40.665 12.314 -59.772 1.00 65.94 650 SER A N 1
ATOM 4831 C CA . SER A 1 650 ? 42.053 12.175 -60.218 1.00 65.94 650 SER A CA 1
ATOM 4832 C C . SER A 1 650 ? 43.028 12.073 -59.039 1.00 65.94 650 SER A C 1
ATOM 4834 O O . SER A 1 650 ? 42.690 12.412 -57.904 1.00 65.94 650 SER A O 1
ATOM 4836 N N . PHE A 1 651 ? 44.247 11.609 -59.309 1.00 63.00 651 PHE A N 1
ATOM 4837 C CA . PHE A 1 651 ? 45.396 11.754 -58.416 1.00 63.00 651 PHE A CA 1
ATOM 4838 C C . PHE A 1 651 ? 46.478 12.575 -59.127 1.00 63.00 651 PHE A C 1
ATOM 4840 O O . PHE A 1 651 ? 46.521 12.607 -60.357 1.00 63.00 651 PHE A O 1
ATOM 4847 N N . SER A 1 652 ? 47.323 13.263 -58.365 1.00 61.53 652 SER A N 1
ATOM 4848 C CA . SER A 1 652 ? 48.466 14.011 -58.891 1.00 61.53 652 SER A CA 1
ATOM 4849 C C . SER A 1 652 ? 49.753 13.398 -58.371 1.00 61.53 652 SER A C 1
ATOM 4851 O O . SER A 1 652 ? 49.854 13.115 -57.183 1.00 61.53 652 SER A O 1
ATOM 4853 N N . PHE A 1 653 ? 50.733 13.257 -59.248 1.00 63.16 653 PHE A N 1
ATOM 4854 C CA . PHE A 1 653 ? 52.096 12.887 -58.902 1.00 63.16 653 PHE A CA 1
ATOM 4855 C C . PHE A 1 653 ? 53.034 13.885 -59.580 1.00 63.16 653 PHE A C 1
ATOM 4857 O O . PHE A 1 653 ? 52.788 14.259 -60.732 1.00 63.16 653 PHE A O 1
ATOM 4864 N N . SER A 1 654 ? 54.054 14.357 -58.862 1.00 64.38 654 SER A N 1
ATOM 4865 C CA . SER A 1 654 ? 54.958 15.398 -59.358 1.00 64.38 654 SER A CA 1
ATOM 4866 C C . SER A 1 654 ? 56.376 14.858 -59.481 1.00 64.38 654 SER A C 1
ATOM 4868 O O . SER A 1 654 ? 56.902 14.246 -58.558 1.00 64.38 654 SER A O 1
ATOM 4870 N N . ILE A 1 655 ? 57.020 15.120 -60.618 1.00 68.50 655 ILE A N 1
ATOM 4871 C CA . ILE A 1 655 ? 58.433 14.798 -60.827 1.00 68.50 655 ILE A CA 1
ATOM 4872 C C . ILE A 1 655 ? 59.213 16.105 -60.959 1.00 68.50 655 ILE A C 1
ATOM 4874 O O . ILE A 1 655 ? 58.945 16.906 -61.856 1.00 68.50 655 ILE A O 1
ATOM 4878 N N . GLY A 1 656 ? 60.189 16.304 -60.078 1.00 74.25 656 GLY A N 1
ATOM 4879 C CA . GLY A 1 656 ? 61.224 17.321 -60.204 1.00 74.25 656 GLY A CA 1
ATOM 4880 C C . GLY A 1 656 ? 62.446 16.761 -60.929 1.00 74.25 656 GLY A C 1
ATOM 4881 O O . GLY A 1 656 ? 62.856 15.624 -60.697 1.00 74.25 656 GLY A O 1
ATOM 4882 N N . LEU A 1 657 ? 63.058 17.562 -61.797 1.00 80.56 657 LEU A N 1
ATOM 4883 C CA . LEU A 1 657 ? 64.349 17.248 -62.399 1.00 80.56 657 LEU A CA 1
ATOM 4884 C C . LEU A 1 657 ? 65.382 18.248 -61.886 1.00 80.56 657 LEU A C 1
ATOM 4886 O O . LEU A 1 657 ? 65.142 19.451 -61.928 1.00 80.56 657 LEU A O 1
ATOM 4890 N N . LYS A 1 658 ? 66.538 17.762 -61.435 1.00 82.88 658 LYS A N 1
ATOM 4891 C CA . LYS A 1 658 ? 67.670 18.594 -61.017 1.00 82.88 658 LYS A CA 1
ATOM 4892 C C . LYS A 1 658 ? 68.932 18.245 -61.787 1.00 82.88 658 LYS A C 1
ATOM 4894 O O . LYS A 1 658 ? 69.115 17.103 -62.213 1.00 82.88 658 LYS A O 1
ATOM 4899 N N . LYS A 1 659 ? 69.826 19.219 -61.931 1.00 82.75 659 LYS A N 1
ATOM 4900 C CA . LYS A 1 659 ? 71.143 19.058 -62.562 1.00 82.75 659 LYS A CA 1
ATOM 4901 C C . LYS A 1 659 ? 72.266 19.380 -61.583 1.00 82.75 659 LYS A C 1
ATOM 4903 O O . LYS A 1 659 ? 72.088 20.195 -60.680 1.00 82.75 659 LYS A O 1
ATOM 4908 N N . SER A 1 660 ? 73.422 18.757 -61.793 1.00 80.62 660 SER A N 1
ATOM 4909 C CA . SER A 1 660 ? 74.636 19.006 -61.017 1.00 80.62 660 SER A CA 1
ATOM 4910 C C . SER A 1 660 ? 75.890 18.907 -61.888 1.00 80.62 660 SER A C 1
ATOM 4912 O O . SER A 1 660 ? 75.939 18.164 -62.877 1.00 80.62 660 SER A O 1
ATOM 4914 N N . THR A 1 661 ? 76.923 19.652 -61.502 1.00 81.62 661 THR A N 1
ATOM 4915 C CA . THR A 1 661 ? 78.271 19.563 -62.080 1.00 81.62 661 THR A CA 1
ATOM 4916 C C . THR A 1 661 ? 79.259 18.817 -61.182 1.00 81.62 661 THR A C 1
ATOM 4918 O O . THR A 1 661 ? 80.349 18.501 -61.645 1.00 81.62 661 THR A O 1
ATOM 4921 N N . ASP A 1 662 ? 78.908 18.546 -59.919 1.00 79.31 662 ASP A N 1
ATOM 4922 C CA . ASP A 1 662 ? 79.828 18.014 -58.899 1.00 79.31 662 ASP A CA 1
ATOM 4923 C C . ASP A 1 662 ? 79.243 16.894 -58.013 1.00 79.31 662 ASP A C 1
ATOM 4925 O O . ASP A 1 662 ? 79.944 16.403 -57.132 1.00 79.31 662 ASP A O 1
ATOM 4929 N N . LEU A 1 663 ? 77.989 16.477 -58.243 1.00 77.88 663 LEU A N 1
ATOM 4930 C CA . LEU A 1 663 ? 77.208 15.523 -57.430 1.00 77.88 663 LEU A CA 1
ATOM 4931 C C . LEU A 1 663 ? 76.883 15.977 -55.997 1.00 77.88 663 LEU A C 1
ATOM 4933 O O . LEU A 1 663 ? 76.239 15.223 -55.263 1.00 77.88 663 LEU A O 1
ATOM 4937 N N . VAL A 1 664 ? 77.269 17.189 -55.601 1.00 77.69 664 VAL A N 1
ATOM 4938 C CA . VAL A 1 664 ? 77.077 17.722 -54.244 1.00 77.69 664 VAL A CA 1
ATOM 4939 C C . VAL A 1 664 ? 76.017 18.820 -54.235 1.00 77.69 664 VAL A C 1
ATOM 4941 O O . VAL A 1 664 ? 75.161 18.844 -53.351 1.00 77.69 664 VAL A O 1
ATOM 4944 N N . SER A 1 665 ? 76.032 19.705 -55.230 1.00 80.44 665 SER A N 1
ATOM 4945 C CA . SER A 1 665 ? 75.085 20.811 -55.371 1.00 80.44 665 SER A CA 1
ATOM 4946 C C . SER A 1 665 ? 74.143 20.573 -56.554 1.00 80.44 665 SER A C 1
ATOM 4948 O O . SER A 1 665 ? 74.578 20.228 -57.653 1.00 80.44 665 SER A O 1
ATOM 4950 N N . TYR A 1 666 ? 72.836 20.706 -56.309 1.00 82.62 666 TYR A N 1
ATOM 4951 C CA . TYR A 1 666 ? 71.787 20.436 -57.292 1.00 82.62 666 TYR A CA 1
ATOM 4952 C C . TYR A 1 666 ? 70.927 21.676 -57.503 1.00 82.62 666 TYR A C 1
ATOM 4954 O O . TYR A 1 666 ? 70.411 22.247 -56.543 1.00 82.62 666 TYR A O 1
ATOM 4962 N N . GLU A 1 667 ? 70.741 22.047 -58.764 1.00 81.94 667 GLU A N 1
ATOM 4963 C CA . GLU A 1 667 ? 69.840 23.121 -59.177 1.00 81.94 667 GLU A CA 1
ATOM 4964 C C . GLU A 1 667 ? 68.625 22.542 -59.894 1.00 81.94 667 GLU A C 1
ATOM 4966 O O . GLU A 1 667 ? 68.745 21.571 -60.649 1.00 81.94 667 GLU A O 1
ATOM 4971 N N . ASP A 1 668 ? 67.464 23.158 -59.685 1.00 83.31 668 ASP A N 1
ATOM 4972 C CA . ASP A 1 668 ? 66.235 22.755 -60.358 1.00 83.31 668 ASP A CA 1
ATOM 4973 C C . ASP A 1 668 ? 66.342 23.006 -61.869 1.00 83.31 668 ASP A C 1
ATOM 4975 O O . ASP A 1 668 ? 66.747 24.075 -62.337 1.00 83.31 668 ASP A O 1
ATOM 4979 N N . VAL A 1 669 ? 65.963 21.999 -62.649 1.00 75.81 669 VAL A N 1
ATOM 4980 C CA . VAL A 1 669 ? 65.761 22.118 -64.089 1.00 75.81 669 VAL A CA 1
ATOM 4981 C C . VAL A 1 669 ? 64.302 22.477 -64.304 1.00 75.81 669 VAL A C 1
ATOM 4983 O O . VAL A 1 669 ? 63.406 21.644 -64.176 1.00 75.81 669 VAL A O 1
ATOM 4986 N N . PHE A 1 670 ? 64.060 23.740 -64.642 1.00 72.62 670 PHE A N 1
ATOM 4987 C CA . PHE A 1 670 ? 62.723 24.206 -64.977 1.00 72.62 670 PHE A CA 1
ATOM 4988 C C . PHE A 1 670 ? 62.328 23.696 -66.362 1.00 72.62 670 PHE A C 1
ATOM 4990 O O . PHE A 1 670 ? 62.794 24.190 -67.388 1.00 72.62 670 PHE A O 1
ATOM 4997 N N . LEU A 1 671 ? 61.459 22.691 -66.376 1.00 66.88 671 LEU A N 1
ATOM 4998 C CA . LEU A 1 671 ? 60.844 22.179 -67.590 1.00 66.88 671 LEU A CA 1
ATOM 4999 C C . LEU A 1 671 ? 59.758 23.158 -68.039 1.00 66.88 671 LEU A C 1
ATOM 5001 O O . LEU A 1 671 ? 58.804 23.418 -67.306 1.00 66.88 671 LEU A O 1
ATOM 5005 N N . THR A 1 672 ? 59.887 23.698 -69.247 1.00 63.03 672 THR A N 1
ATOM 5006 C CA . THR A 1 672 ? 58.803 24.451 -69.892 1.00 63.03 672 THR A CA 1
ATOM 5007 C C . THR A 1 672 ? 58.111 23.541 -70.902 1.00 63.03 672 THR A C 1
ATOM 5009 O O . THR A 1 672 ? 58.753 22.706 -71.538 1.00 63.03 672 THR A O 1
ATOM 5012 N N . ALA A 1 673 ? 56.786 23.628 -71.035 1.00 56.09 673 ALA A N 1
ATOM 5013 C CA . ALA A 1 673 ? 56.079 22.864 -72.065 1.00 56.09 673 ALA A CA 1
ATOM 5014 C C . ALA A 1 673 ? 56.600 23.308 -73.451 1.00 56.09 673 ALA A C 1
ATOM 5016 O O . ALA A 1 673 ? 56.627 24.518 -73.690 1.00 56.09 673 ALA A O 1
ATOM 5017 N N . PRO A 1 674 ? 57.042 22.398 -74.348 1.00 56.38 674 PRO A N 1
ATOM 5018 C CA . PRO A 1 674 ? 56.679 20.980 -74.476 1.00 56.38 674 PRO A CA 1
ATOM 5019 C C . PRO A 1 674 ? 57.819 19.983 -74.160 1.00 56.38 674 PRO A C 1
ATOM 5021 O O . PRO A 1 674 ? 57.849 18.888 -74.708 1.00 56.38 674 PRO A O 1
ATOM 5024 N N . MET A 1 675 ? 58.763 20.332 -73.283 1.00 68.06 675 MET A N 1
ATOM 5025 C CA . MET A 1 675 ? 59.961 19.517 -73.003 1.00 68.06 675 MET A CA 1
ATOM 5026 C C . MET A 1 675 ? 59.685 18.207 -72.244 1.00 68.06 675 MET A C 1
ATOM 5028 O O . MET A 1 675 ? 60.610 17.434 -72.019 1.00 68.06 675 MET A O 1
ATOM 5032 N N . ALA A 1 676 ? 58.440 17.954 -71.836 1.00 69.56 676 ALA A N 1
ATOM 5033 C CA . ALA A 1 676 ? 58.005 16.707 -71.221 1.00 69.56 676 ALA A CA 1
ATOM 5034 C C . ALA A 1 676 ? 56.783 16.176 -71.976 1.00 69.56 676 ALA A C 1
ATOM 5036 O O . ALA A 1 676 ? 55.772 16.874 -72.090 1.00 69.56 676 ALA A O 1
ATOM 5037 N N . THR A 1 677 ? 56.870 14.953 -72.494 1.00 74.81 677 THR A N 1
ATOM 5038 C CA . THR A 1 677 ? 55.770 14.304 -73.220 1.00 74.81 677 THR A CA 1
ATOM 5039 C C . THR A 1 677 ? 55.551 12.892 -72.706 1.00 74.81 677 THR A C 1
ATOM 5041 O O . THR A 1 677 ? 56.469 12.262 -72.187 1.00 74.81 677 THR A O 1
ATOM 5044 N N . PHE A 1 678 ? 54.321 12.397 -72.833 1.00 74.06 678 PHE A N 1
ATOM 5045 C CA . PHE A 1 678 ? 54.046 10.979 -72.647 1.00 74.06 678 PHE A CA 1
ATOM 5046 C C . PHE A 1 678 ? 54.086 10.286 -74.005 1.00 74.06 678 PHE A C 1
ATOM 5048 O O . PHE A 1 678 ? 53.409 10.723 -74.939 1.00 74.06 678 PHE A O 1
ATOM 5055 N N . THR A 1 679 ? 54.865 9.215 -74.120 1.00 77.19 679 THR A N 1
ATOM 5056 C CA . THR A 1 679 ? 54.873 8.383 -75.326 1.00 77.19 679 THR A CA 1
ATOM 5057 C C . THR A 1 679 ? 53.573 7.582 -75.429 1.00 77.19 679 THR A C 1
ATOM 5059 O O . THR A 1 679 ? 52.826 7.441 -74.455 1.00 77.19 679 THR A O 1
ATOM 5062 N N . ALA A 1 680 ? 53.297 7.018 -76.608 1.00 74.06 680 ALA A N 1
ATOM 5063 C CA . ALA A 1 680 ? 52.126 6.165 -76.824 1.00 74.06 680 ALA A CA 1
ATOM 5064 C C . ALA A 1 680 ? 52.135 4.905 -75.933 1.00 74.06 680 ALA A C 1
ATOM 5066 O O . ALA A 1 680 ? 51.085 4.341 -75.639 1.00 74.06 680 ALA A O 1
ATOM 5067 N N . GLU A 1 681 ? 53.313 4.498 -75.460 1.00 75.94 681 GLU A N 1
ATOM 5068 C CA . GLU A 1 681 ? 53.527 3.393 -74.522 1.00 75.94 681 GLU A CA 1
ATOM 5069 C C . GLU A 1 681 ? 53.439 3.830 -73.047 1.00 75.94 681 GLU A C 1
ATOM 5071 O O . GLU A 1 681 ? 53.739 3.040 -72.154 1.00 75.94 681 GLU A O 1
ATOM 5076 N N . GLY A 1 682 ? 53.059 5.083 -72.772 1.00 69.25 682 GLY A N 1
ATOM 5077 C CA . GLY A 1 682 ? 52.857 5.603 -71.418 1.00 69.25 682 GLY A CA 1
ATOM 5078 C C . GLY A 1 682 ? 54.138 5.993 -70.676 1.00 69.25 682 GLY A C 1
ATOM 5079 O O . GLY A 1 682 ? 54.106 6.151 -69.456 1.00 69.25 682 GLY A O 1
ATOM 5080 N N . LYS A 1 683 ? 55.271 6.158 -71.371 1.00 71.88 683 LYS A N 1
ATOM 5081 C CA . LYS A 1 683 ? 56.527 6.617 -70.753 1.00 71.88 683 LYS A CA 1
ATOM 5082 C C . LYS A 1 683 ? 56.569 8.137 -70.690 1.00 71.88 683 LYS A C 1
ATOM 5084 O O . LYS A 1 683 ? 56.218 8.784 -71.667 1.00 71.88 683 LYS A O 1
ATOM 5089 N N . LEU A 1 684 ? 57.041 8.699 -69.578 1.00 74.94 684 LEU A N 1
ATOM 5090 C CA . LEU A 1 684 ? 57.349 10.125 -69.493 1.00 74.94 684 LEU A CA 1
ATOM 5091 C C . LEU A 1 684 ? 58.754 10.376 -70.052 1.00 74.94 684 LEU A C 1
ATOM 5093 O O . LEU A 1 684 ? 59.737 9.862 -69.518 1.00 74.94 684 LEU A O 1
ATOM 5097 N N . GLU A 1 685 ? 58.840 11.157 -71.119 1.00 78.94 685 GLU A N 1
ATOM 5098 C CA . GLU A 1 685 ? 60.085 11.497 -71.800 1.00 78.94 685 GLU A CA 1
ATOM 5099 C C . GLU A 1 685 ? 60.393 12.986 -71.637 1.00 78.94 685 GLU A C 1
ATOM 5101 O O . GLU A 1 685 ? 59.529 13.836 -71.864 1.00 78.94 685 GLU A O 1
ATOM 5106 N N . PHE A 1 686 ? 61.635 13.292 -71.248 1.00 75.00 686 PHE A N 1
ATOM 5107 C CA . PHE A 1 686 ? 62.134 14.656 -71.105 1.00 75.00 686 PHE A CA 1
ATOM 5108 C C . PHE A 1 686 ? 63.114 14.972 -72.233 1.00 75.00 686 PHE A C 1
ATOM 5110 O O . PHE A 1 686 ? 64.175 14.354 -72.328 1.00 75.00 686 PHE A O 1
ATOM 5117 N N . GLN A 1 687 ? 62.785 15.958 -73.062 1.00 74.75 687 GLN A N 1
ATOM 5118 C CA . GLN A 1 687 ? 63.664 16.447 -74.117 1.00 74.75 687 GLN A CA 1
ATOM 5119 C C . GLN A 1 687 ? 64.331 17.743 -73.656 1.00 74.75 687 GLN A C 1
ATOM 5121 O O . GLN A 1 687 ? 63.680 18.776 -73.517 1.00 74.75 687 GLN A O 1
ATOM 5126 N N . LEU A 1 688 ? 65.634 17.671 -73.379 1.00 72.00 688 LEU A N 1
ATOM 5127 C CA . LEU A 1 688 ? 66.416 18.756 -72.787 1.00 72.00 688 LEU A CA 1
ATOM 5128 C C . LEU A 1 688 ? 67.557 19.157 -73.717 1.00 72.00 688 LEU A C 1
ATOM 5130 O O . LEU A 1 688 ? 68.286 18.295 -74.207 1.00 72.00 688 LEU A O 1
ATOM 5134 N N . ASP A 1 689 ? 67.773 20.460 -73.878 1.00 67.50 689 ASP A N 1
ATOM 5135 C CA . ASP A 1 689 ? 69.006 20.964 -74.474 1.00 67.50 689 ASP A CA 1
ATOM 5136 C C . ASP A 1 689 ? 70.142 20.794 -73.459 1.00 67.50 689 ASP A C 1
ATOM 5138 O O . ASP A 1 689 ? 70.094 21.351 -72.360 1.00 67.50 689 ASP A O 1
ATOM 5142 N N . ALA A 1 690 ? 71.158 19.997 -73.794 1.00 57.62 690 ALA A N 1
ATOM 5143 C CA . ALA A 1 690 ? 72.300 19.766 -72.915 1.00 57.62 690 ALA A CA 1
ATOM 5144 C C . ALA A 1 690 ? 73.098 21.075 -72.724 1.00 57.62 690 ALA A C 1
ATOM 5146 O O . ALA A 1 690 ? 73.698 21.559 -73.687 1.00 57.62 690 ALA A O 1
ATOM 5147 N N . PRO A 1 691 ? 73.166 21.665 -71.513 1.00 57.75 691 PRO A N 1
ATOM 5148 C CA . PRO A 1 691 ? 73.991 22.846 -71.286 1.00 57.75 691 PRO A CA 1
ATOM 5149 C C . PRO A 1 691 ? 75.462 22.428 -71.250 1.00 57.75 691 PRO A C 1
ATOM 5151 O O . PRO A 1 691 ? 75.805 21.462 -70.555 1.00 57.75 691 PRO A O 1
ATOM 5154 N N . GLU A 1 692 ? 76.343 23.166 -71.934 1.00 60.56 692 GLU A N 1
ATOM 5155 C CA . GLU A 1 692 ? 77.785 22.926 -71.838 1.00 60.56 692 GLU A CA 1
ATOM 5156 C C . GLU A 1 692 ? 78.210 22.908 -70.356 1.00 60.56 692 GLU A C 1
ATOM 5158 O O . GLU A 1 692 ? 78.046 23.899 -69.644 1.00 60.56 692 GLU A O 1
ATOM 5163 N N . LYS A 1 693 ? 78.776 21.765 -69.925 1.00 62.59 693 LYS A N 1
ATOM 5164 C CA . LYS A 1 693 ? 79.329 21.432 -68.588 1.00 62.59 693 LYS A CA 1
ATOM 5165 C C . LYS A 1 693 ? 78.420 20.724 -67.565 1.00 62.59 693 LYS A C 1
ATOM 5167 O O . LYS A 1 693 ? 78.894 20.476 -66.460 1.00 62.59 693 LYS A O 1
ATOM 5172 N N . THR A 1 694 ? 77.192 20.312 -67.892 1.00 64.44 694 THR A N 1
ATOM 5173 C CA . THR A 1 694 ? 76.406 19.439 -66.979 1.00 64.44 694 THR A CA 1
ATOM 5174 C C . THR A 1 694 ? 76.882 17.984 -67.066 1.00 64.44 694 THR A C 1
ATOM 5176 O O . THR A 1 694 ? 77.002 17.460 -68.171 1.00 64.44 694 THR A O 1
ATOM 5179 N N . GLN A 1 695 ? 77.143 17.323 -65.930 1.00 66.19 695 GLN A N 1
ATOM 5180 C CA . GLN A 1 695 ? 77.618 15.925 -65.902 1.00 66.19 695 GLN A CA 1
ATOM 5181 C C . GLN A 1 695 ? 76.619 14.946 -65.273 1.00 66.19 695 GLN A C 1
ATOM 5183 O O . GLN A 1 695 ? 76.668 13.758 -65.585 1.00 66.19 695 GLN A O 1
ATOM 5188 N N . PHE A 1 696 ? 75.692 15.426 -64.436 1.00 75.94 696 PHE A N 1
ATOM 5189 C CA . PHE A 1 696 ? 74.760 14.566 -63.706 1.00 75.94 696 PHE A CA 1
ATOM 5190 C C . PHE A 1 696 ? 73.348 15.156 -63.661 1.00 75.94 696 PHE A C 1
ATOM 5192 O O . PHE A 1 696 ? 73.168 16.368 -63.514 1.00 75.94 696 PHE A O 1
ATOM 5199 N N . PHE A 1 697 ? 72.351 14.274 -63.730 1.00 78.56 697 PHE A N 1
ATOM 5200 C CA . PHE A 1 697 ? 70.936 14.593 -63.553 1.00 78.56 697 PHE A CA 1
ATOM 5201 C C . PHE A 1 697 ? 70.345 13.735 -62.436 1.00 78.56 697 PHE A C 1
ATOM 5203 O O . PHE A 1 697 ? 70.716 12.571 -62.278 1.00 78.56 697 PHE A O 1
ATOM 5210 N N . ARG A 1 698 ? 69.409 14.309 -61.681 1.00 79.75 698 ARG A N 1
ATOM 5211 C CA . ARG A 1 698 ? 68.657 13.631 -60.623 1.00 79.75 698 ARG A CA 1
ATOM 5212 C C . ARG A 1 698 ? 67.167 13.850 -60.842 1.00 79.75 698 ARG A C 1
ATOM 5214 O O . ARG A 1 698 ? 66.726 14.987 -60.970 1.00 79.75 698 ARG A O 1
ATOM 5221 N N . LEU A 1 699 ? 66.410 12.761 -60.852 1.00 77.00 699 LEU A N 1
ATOM 5222 C CA . LEU A 1 699 ? 64.951 12.779 -60.806 1.00 77.00 699 LEU A CA 1
ATOM 5223 C C . LEU A 1 699 ? 64.504 12.663 -59.348 1.00 77.00 699 LEU A C 1
ATOM 5225 O O . LEU A 1 699 ? 64.979 11.792 -58.618 1.00 77.00 699 LEU A O 1
ATOM 5229 N N . GLU A 1 700 ? 63.608 13.546 -58.929 1.00 73.38 700 GLU A N 1
ATOM 5230 C CA . GLU A 1 700 ? 62.959 13.516 -57.622 1.00 73.38 700 GLU A CA 1
ATOM 5231 C C . GLU A 1 700 ? 61.460 13.304 -57.832 1.00 73.38 700 GLU A C 1
ATOM 5233 O O . GLU A 1 700 ? 60.797 14.084 -58.508 1.00 73.38 700 GLU A O 1
ATOM 5238 N N . ALA A 1 701 ? 60.944 12.207 -57.292 1.00 69.00 701 ALA A N 1
ATOM 5239 C CA . ALA A 1 701 ? 59.537 11.839 -57.336 1.00 69.00 701 ALA A CA 1
ATOM 5240 C C . ALA A 1 701 ? 58.871 12.241 -56.013 1.00 69.00 701 ALA A C 1
ATOM 5242 O O . ALA A 1 701 ? 59.385 11.867 -54.955 1.00 69.00 701 ALA A O 1
ATOM 5243 N N . HIS A 1 702 ? 57.759 12.979 -56.077 1.00 56.31 702 HIS A N 1
ATOM 5244 C CA . HIS A 1 702 ? 56.977 13.425 -54.920 1.00 56.31 702 HIS A CA 1
ATOM 5245 C C . HIS A 1 702 ? 55.500 13.058 -55.042 1.00 56.31 702 HIS A C 1
ATOM 5247 O O . HIS A 1 702 ? 54.885 13.353 -56.101 1.00 56.31 702 HIS A O 1
#

InterPro domains:
  IPR013431 Delta-60 repeat [PF17164] (52-87)
  IPR013431 Delta-60 repeat [PF17164] (150-183)
  IPR013431 Delta-60 repeat [PF17164] (202-234)
  IPR013431 Delta-60 repeat [PF17164] (248-283)
  IPR013431 Delta-60 repeat [PF17164] (298-333)
  IPR013431 Delta-60 repeat [PF17164] (347-375)
  IPR013431 Delta-60 repeat [TIGR02608] (45-88)
  IPR013431 Delta-60 repeat [TIGR02608] (148-187)
  IPR013431 Delta-60 repeat [TIGR02608] (191-234)
  IPR013431 Delta-60 repeat [TIGR02608] (241-283)
  IPR013431 Delta-60 repeat [TIGR02608] (293-334)
  IPR013783 Immunoglobulin-like fold [G3DSA:2.60.40.10] (477-580)

Radius of gyration: 40.46 Å; chains: 1; bounding box: 112×81×105 Å